Protein 2I76 (pdb70)

Sequence (483 aa):
VLNFVGTGTLTRFFLECLKIGYILSRSIDRARNLAEVYGGKAATLEKHPEVVFVIVPDRYIKTVANHLNLGDAVLVHCSGFLSSEIFKKSGRASIHPNFSFLEKALEKDQIVFGLEGDERGLPIVKKIAEEISGKYFVIPSEKKKAYHLAAVIASNFPVALAYLSKRIYTLLGLDEPELLIHTLKGVADNIKKRVECSLTGPVKRGDWQVVEEERREYEKIFGNTVLYDEIVKLLREVAESERRVLNFVGTGTLTRFFLECLKIGYILSRSIDRARNLAEVYGGKAATLEKHPEVVFVIVPDRYIKTVANHLNLGDAVLVHCSGFLSSEIFKKSGRASIHPNFSFLEKALEKDQIVFGLEGDERGLPIVKKIAEEISGKYFVIEKKKAYHLAAVIASNFPVALAYLSKRIYTLLGLDEPELLIHTLKGVADNIKKRVECSLTGPVKRGDWQVVEEERREYEKIFGNTVLYDEIVKLLREVAES

Nearest PDB structures (foldseek):
  2i76-assembly1_B  TM=1.004E+00  e=1.908E-46  Thermotoga maritima
  2i76-assembly1_A  TM=8.790E-01  e=1.397E-38  Thermotoga maritima
  3d1l-assembly1_B  TM=8.003E-01  e=1.157E-13  Bacteroides fragilis NCTC 9343
  3d1l-assembly1_A  TM=6.671E-01  e=2.836E-13  Bacteroides fragilis NCTC 9343
  4oqy-assembly1_B  TM=6.831E-01  e=1.248E-04  Streptomyces sp. GF3546

Structure (mmCIF, N/CA/C/O backbone):
data_2I76
#
_entry.id   2I76
#
_cell.length_a   130.276
_cell.length_b   130.276
_cell.length_c   97.612
_cell.angle_alpha   90.00
_cell.angle_beta   90.00
_cell.angle_gamma   120.00
#
_symmetry.space_group_name_H-M   'H 3'
#
loop_
_entity.id
_entity.type
_entity.pdbx_description
1 polymer 'Hypothetical protein'
2 non-polymer 'NADPH DIHYDRO-NICOTINAMIDE-ADENINE-DINUCLEOTIDE PHOSPHATE'
3 water water
#
loop_
_atom_site.group_PDB
_atom_site.id
_atom_site.type_symbol
_atom_site.label_atom_id
_atom_site.label_alt_id
_atom_site.label_comp_id
_atom_site.label_asym_id
_atom_site.label_entity_id
_atom_site.label_seq_id
_atom_site.pdbx_PDB_ins_code
_atom_site.Cartn_x
_atom_site.Cartn_y
_atom_site.Cartn_z
_atom_site.occupancy
_atom_site.B_iso_or_equiv
_atom_site.auth_seq_id
_atom_site.auth_comp_id
_atom_site.auth_asym_id
_atom_site.auth_atom_id
_atom_site.pdbx_PDB_model_num
ATOM 1 N N . VAL A 1 4 ? 12.291 25.724 -8.453 1.00 34.81 2 VAL A N 1
ATOM 2 C CA . VAL A 1 4 ? 11.612 26.564 -9.487 1.00 34.57 2 VAL A CA 1
ATOM 3 C C . VAL A 1 4 ? 10.628 27.564 -8.859 1.00 34.49 2 VAL A C 1
ATOM 4 O O . VAL A 1 4 ? 9.419 27.527 -9.115 1.00 34.02 2 VAL A O 1
ATOM 8 N N . LEU A 1 5 ? 11.174 28.476 -8.055 1.00 34.06 3 LEU A N 1
ATOM 9 C CA . LEU A 1 5 ? 10.375 29.463 -7.339 1.00 33.24 3 LEU A CA 1
ATOM 10 C C . LEU A 1 5 ? 10.490 30.903 -7.852 1.00 32.99 3 LEU A C 1
ATOM 11 O O . LEU A 1 5 ? 11.587 31.452 -8.021 1.00 32.48 3 LEU A O 1
ATOM 16 N N . ASN A 1 6 ? 9.329 31.496 -8.104 1.00 31.54 4 ASN A N 1
ATOM 17 C CA . ASN A 1 6 ? 9.218 32.869 -8.569 1.00 29.35 4 ASN A CA 1
ATOM 18 C C . ASN A 1 6 ? 8.377 33.466 -7.466 1.00 28.17 4 ASN A C 1
ATOM 19 O O . ASN A 1 6 ? 7.477 32.796 -6.966 1.00 27.30 4 ASN A O 1
ATOM 24 N N . PHE A 1 7 ? 8.656 34.706 -7.083 1.00 28.12 5 PHE A N 1
ATOM 25 C CA . PHE A 1 7 ? 7.871 35.339 -6.030 1.00 26.84 5 PHE A CA 1
ATOM 26 C C . PHE A 1 7 ? 7.298 36.665 -6.467 1.00 27.49 5 PHE A C 1
ATOM 27 O O . PHE A 1 7 ? 7.812 37.310 -7.389 1.00 29.84 5 PHE A O 1
ATOM 35 N N . VAL A 1 8 ? 6.216 37.063 -5.811 1.00 27.41 6 VAL A N 1
ATOM 36 C CA . VAL A 1 8 ? 5.601 38.349 -6.098 1.00 26.31 6 VAL A CA 1
ATOM 37 C C . VAL A 1 8 ? 5.495 39.073 -4.770 1.00 26.08 6 VAL A C 1
ATOM 38 O O . VAL A 1 8 ? 5.100 38.485 -3.773 1.00 26.14 6 VAL A O 1
ATOM 42 N N . GLY A 1 9 ? 5.864 40.341 -4.740 1.00 26.51 7 GLY A N 1
ATOM 43 C CA . GLY A 1 9 ? 5.778 41.053 -3.486 1.00 27.72 7 GLY A CA 1
ATOM 44 C C . GLY A 1 9 ? 6.998 40.923 -2.583 1.00 28.76 7 GLY A C 1
ATOM 45 O O . GLY A 1 9 ? 7.121 39.974 -1.801 1.00 28.99 7 GLY A O 1
ATOM 46 N N . THR A 1 10 ? 7.876 41.919 -2.690 1.00 28.58 8 THR A N 1
ATOM 47 C CA . THR A 1 10 ? 9.122 42.042 -1.939 1.00 27.69 8 THR A CA 1
ATOM 48 C C . THR A 1 10 ? 8.939 42.114 -0.418 1.00 28.63 8 THR A C 1
ATOM 49 O O . THR A 1 10 ? 9.781 42.660 0.291 1.00 29.38 8 THR A O 1
ATOM 53 N N . GLY A 1 11 ? 7.848 41.546 0.084 1.00 29.87 9 GLY A N 1
ATOM 54 C CA . GLY A 1 11 ? 7.593 41.572 1.515 1.00 30.84 9 GLY A CA 1
ATOM 55 C C . GLY A 1 11 ? 8.614 40.863 2.398 1.00 30.84 9 GLY A C 1
ATOM 56 O O . GLY A 1 11 ? 9.311 39.945 1.972 1.00 32.31 9 GLY A O 1
ATOM 57 N N . THR A 1 12 ? 8.694 41.301 3.648 1.00 31.17 10 THR A N 1
ATOM 58 C CA . THR A 1 12 ? 9.607 40.726 4.632 1.00 32.32 10 THR A CA 1
ATOM 59 C C . THR A 1 12 ? 9.536 39.204 4.583 1.00 30.73 10 THR A C 1
ATOM 60 O O . THR A 1 12 ? 10.528 38.510 4.793 1.00 29.16 10 THR A O 1
ATOM 64 N N . LEU A 1 13 ? 8.341 38.699 4.300 1.00 31.15 11 LEU A N 1
ATOM 65 C CA . LEU A 1 13 ? 8.105 37.267 4.260 1.00 33.22 11 LEU A CA 1
ATOM 66 C C . LEU A 1 13 ? 8.725 36.547 3.066 1.00 35.30 11 LEU A C 1
ATOM 67 O O . LEU A 1 13 ? 8.981 35.346 3.132 1.00 37.40 11 LEU A O 1
ATOM 72 N N . THR A 1 14 ? 8.969 37.254 1.968 1.00 35.57 12 THR A N 1
ATOM 73 C CA . THR A 1 14 ? 9.565 36.589 0.819 1.00 36.06 12 THR A CA 1
ATOM 74 C C . THR A 1 14 ? 11.067 36.506 1.047 1.00 35.24 12 THR A C 1
ATOM 75 O O . THR A 1 14 ? 11.717 35.533 0.659 1.00 34.40 12 THR A O 1
ATOM 79 N N . ARG A 1 15 ? 11.616 37.532 1.687 1.00 34.65 13 ARG A N 1
ATOM 80 C CA . ARG A 1 15 ? 13.039 37.532 1.980 1.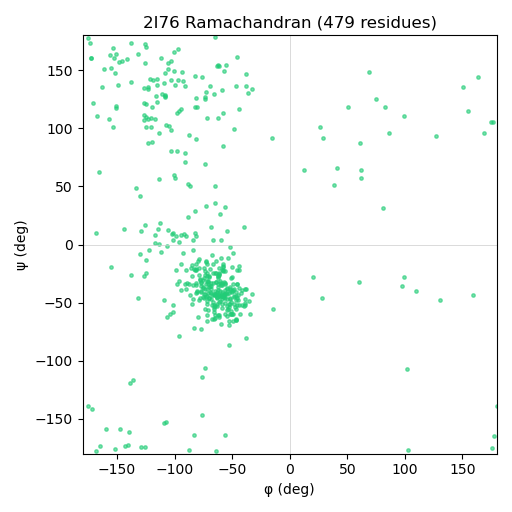00 35.20 13 ARG A CA 1
ATOM 81 C C . ARG A 1 15 ? 13.288 36.287 2.810 1.00 35.45 13 ARG A C 1
ATOM 82 O O . ARG A 1 15 ? 14.397 35.759 2.846 1.00 36.33 13 ARG A O 1
ATOM 90 N N . PHE A 1 16 ? 12.235 35.806 3.457 1.00 34.76 14 PHE A N 1
ATOM 91 C CA . PHE A 1 16 ? 12.338 34.624 4.287 1.00 34.93 14 PHE A CA 1
ATOM 92 C C . PHE A 1 16 ? 12.505 33.371 3.442 1.00 35.82 14 PHE A C 1
ATOM 93 O O . PHE A 1 16 ? 13.550 32.735 3.486 1.00 36.60 14 PHE A O 1
ATOM 101 N N . PHE A 1 17 ? 11.489 33.012 2.666 1.00 36.60 15 PHE A N 1
ATOM 102 C CA . PHE A 1 17 ? 11.581 31.813 1.829 1.00 36.98 15 PHE A CA 1
ATOM 103 C C . PHE A 1 17 ? 12.784 31.848 0.884 1.00 38.07 15 PHE A C 1
ATOM 104 O O . PHE A 1 17 ? 13.376 30.810 0.574 1.00 37.19 15 PHE A O 1
ATOM 112 N N . LEU A 1 18 ? 13.130 33.042 0.414 1.00 38.28 16 LEU A N 1
ATOM 113 C CA . LEU A 1 18 ? 14.276 33.197 -0.466 1.00 39.39 16 LEU A CA 1
ATOM 114 C C . LEU A 1 18 ? 15.516 32.710 0.287 1.00 40.72 16 LEU A C 1
ATOM 115 O O . LEU A 1 18 ? 16.117 31.683 -0.045 1.00 41.22 16 LEU A O 1
ATOM 120 N N . GLU A 1 19 ? 15.884 33.467 1.311 1.00 41.24 17 GLU A N 1
ATOM 121 C CA . GLU A 1 19 ? 17.039 33.163 2.141 1.00 42.05 17 GLU A CA 1
ATOM 122 C C . GLU A 1 19 ? 17.191 31.671 2.435 1.00 42.46 17 GLU A C 1
ATOM 123 O O . GLU A 1 19 ? 18.256 31.091 2.213 1.00 42.89 17 GLU A O 1
ATOM 129 N N . CYS A 1 20 ? 16.137 31.042 2.937 1.00 42.19 18 CYS A N 1
ATOM 130 C CA . CYS A 1 20 ? 16.248 29.632 3.246 1.00 42.13 18 CYS A CA 1
ATOM 131 C C . CYS A 1 20 ? 15.671 28.700 2.201 1.00 42.01 18 CYS A C 1
ATOM 132 O O . CYS A 1 20 ? 14.806 27.883 2.495 1.00 42.32 18 CYS A O 1
ATOM 135 N N . LEU A 1 21 ? 16.171 28.827 0.976 1.00 43.02 19 LEU A N 1
ATOM 136 C CA . LEU A 1 21 ? 15.753 27.973 -0.132 1.00 43.77 19 LEU A CA 1
ATOM 137 C C . LEU A 1 21 ? 16.658 28.108 -1.357 1.00 45.81 19 LEU A C 1
ATOM 138 O O . LEU A 1 21 ? 16.340 27.584 -2.419 1.00 46.36 19 LEU A O 1
ATOM 143 N N . LYS A 1 22 ? 17.784 28.802 -1.207 1.00 48.26 20 LYS A N 1
ATOM 144 C CA . LYS A 1 22 ? 18.728 28.973 -2.306 1.00 49.67 20 LYS A CA 1
ATOM 145 C C . LYS A 1 22 ? 19.167 27.598 -2.781 1.00 50.90 20 LYS A C 1
ATOM 146 O O . LYS A 1 22 ? 20.199 27.470 -3.427 1.00 50.12 20 LYS A O 1
ATOM 152 N N . ILE A 1 27 ? 15.601 29.943 -8.288 1.00 39.89 25 ILE A N 1
ATOM 153 C CA . ILE A 1 27 ? 14.879 31.217 -8.266 1.00 38.87 25 ILE A CA 1
ATOM 154 C C . ILE A 1 27 ? 14.792 31.868 -9.651 1.00 37.11 25 ILE A C 1
ATOM 155 O O . ILE A 1 27 ? 15.770 31.919 -10.392 1.00 36.71 25 ILE A O 1
ATOM 160 N N . GLY A 1 28 ? 13.606 32.360 -9.991 1.00 35.68 26 GLY A N 1
ATOM 161 C CA . GLY A 1 28 ? 13.420 32.993 -11.277 1.00 35.22 26 GLY A CA 1
ATOM 162 C C . GLY A 1 28 ? 12.298 34.018 -11.300 1.00 36.12 26 GLY A C 1
ATOM 163 O O . GLY A 1 28 ? 11.120 33.661 -11.371 1.00 36.64 26 GLY A O 1
ATOM 164 N N . TYR A 1 29 ? 12.661 35.296 -11.237 1.00 35.92 27 TYR A N 1
ATOM 165 C CA . TYR A 1 29 ? 11.699 36.400 -11.281 1.00 36.10 27 TYR A CA 1
ATOM 166 C C . TYR A 1 29 ? 11.036 36.724 -9.955 1.00 35.27 27 TYR A C 1
ATOM 167 O O . TYR A 1 29 ? 10.318 35.911 -9.366 1.00 34.22 27 TYR A O 1
ATOM 176 N N . ILE A 1 30 ? 11.289 37.948 -9.509 1.00 35.07 28 ILE A N 1
ATOM 177 C CA . ILE A 1 30 ? 10.755 38.478 -8.263 1.00 34.89 28 ILE A CA 1
ATOM 178 C C . ILE A 1 30 ? 10.050 39.748 -8.673 1.00 35.14 28 ILE A C 1
ATOM 179 O O . ILE A 1 30 ? 10.702 40.728 -9.032 1.00 35.59 28 ILE A O 1
ATOM 184 N N . LEU A 1 31 ? 8.724 39.740 -8.620 1.00 35.17 29 LEU A N 1
ATOM 185 C CA . LEU A 1 31 ? 7.965 40.907 -9.037 1.00 34.44 29 LEU A CA 1
ATOM 186 C C . LEU A 1 31 ? 7.616 41.850 -7.901 1.00 33.24 29 LEU A C 1
ATOM 187 O O . LEU A 1 31 ? 7.442 41.435 -6.761 1.00 33.82 29 LEU A O 1
ATOM 192 N N . SER A 1 32 ? 7.536 43.129 -8.234 1.00 33.11 30 SER A N 1
ATOM 193 C CA . SER A 1 32 ? 7.205 44.165 -7.280 1.00 35.34 30 SER A CA 1
ATOM 194 C C . SER A 1 32 ? 6.636 45.323 -8.089 1.00 37.33 30 SER A C 1
ATOM 195 O O . SER A 1 32 ? 6.812 45.374 -9.306 1.00 38.51 30 SER A O 1
ATOM 198 N N . ARG A 1 33 ? 5.942 46.243 -7.425 1.00 39.37 31 ARG A N 1
ATOM 199 C CA . ARG A 1 33 ? 5.379 47.398 -8.113 1.00 40.22 31 ARG A CA 1
ATOM 200 C C . ARG A 1 33 ? 6.555 48.283 -8.514 1.00 40.74 31 ARG A C 1
ATOM 201 O O . ARG A 1 33 ? 6.482 49.025 -9.489 1.00 40.55 31 ARG A O 1
ATOM 203 N N . SER A 1 34 ? 7.640 48.176 -7.750 1.00 41.73 32 SER A N 1
ATOM 204 C CA . SER A 1 34 ? 8.862 48.933 -7.997 1.00 42.91 32 SER A CA 1
ATOM 205 C C . SER A 1 34 ? 9.866 48.038 -8.710 1.00 44.00 32 SER A C 1
ATOM 206 O O . SER A 1 34 ? 10.023 46.872 -8.350 1.00 44.40 32 SER A O 1
ATOM 209 N N . ILE A 1 35 ? 10.546 48.575 -9.717 1.00 45.02 33 ILE A N 1
ATOM 210 C CA . ILE A 1 35 ? 11.533 47.784 -10.444 1.00 45.52 33 ILE A CA 1
ATOM 211 C C . ILE A 1 35 ? 12.801 47.675 -9.604 1.00 45.76 33 ILE A C 1
ATOM 212 O O . ILE A 1 35 ? 13.505 46.668 -9.656 1.00 45.39 33 ILE A O 1
ATOM 217 N N . ASP A 1 36 ? 13.084 48.719 -8.829 1.00 45.42 34 ASP A N 1
ATOM 218 C CA . ASP A 1 36 ? 14.252 48.727 -7.955 1.00 45.89 34 ASP A CA 1
ATOM 219 C C . ASP A 1 36 ? 14.071 47.661 -6.875 1.00 46.31 34 ASP A C 1
ATOM 220 O O . ASP A 1 36 ? 14.913 46.777 -6.711 1.00 46.04 34 ASP A O 1
ATOM 225 N N . ARG A 1 37 ? 12.962 47.756 -6.144 1.00 44.22 35 ARG A N 1
ATOM 226 C CA . ARG A 1 37 ? 12.659 46.816 -5.079 1.00 41.93 35 ARG A CA 1
ATOM 227 C C . ARG A 1 37 ? 12.776 45.363 -5.505 1.00 40.48 35 ARG A C 1
ATOM 228 O O . ARG A 1 37 ? 13.255 44.525 -4.749 1.00 39.27 35 ARG A O 1
ATOM 236 N N . ALA A 1 38 ? 12.330 45.056 -6.711 1.00 39.52 36 ALA A N 1
ATOM 237 C CA . ALA A 1 38 ? 12.423 43.692 -7.197 1.00 39.80 36 ALA A CA 1
ATOM 238 C C . ALA A 1 38 ? 13.887 43.427 -7.550 1.00 40.84 36 ALA A C 1
ATOM 239 O O . ALA A 1 38 ? 14.441 42.372 -7.228 1.00 40.55 36 ALA A O 1
ATOM 241 N N . ARG A 1 39 ? 14.510 44.408 -8.194 1.00 41.36 37 ARG A N 1
ATOM 242 C CA . ARG A 1 39 ? 15.903 44.305 -8.597 1.00 42.78 37 ARG A CA 1
ATOM 243 C C . ARG A 1 39 ? 16.842 44.138 -7.410 1.00 43.12 37 ARG A C 1
ATOM 244 O O . ARG A 1 39 ? 17.945 43.610 -7.555 1.00 42.87 37 ARG A O 1
ATOM 252 N N . ASN A 1 40 ? 16.424 44.599 -6.238 1.00 42.55 38 ASN A N 1
ATOM 253 C CA . ASN A 1 40 ? 17.288 44.477 -5.073 1.00 42.33 38 ASN A CA 1
ATOM 254 C C . ASN A 1 40 ? 17.293 43.075 -4.504 1.00 41.37 38 ASN A C 1
ATOM 255 O O . ASN A 1 40 ? 18.342 42.562 -4.117 1.00 41.70 38 ASN A O 1
ATOM 260 N N . LEU A 1 41 ? 16.123 42.452 -4.449 1.00 40.31 39 LEU A N 1
ATOM 261 C CA . LEU A 1 41 ? 16.038 41.099 -3.926 1.00 39.66 39 LEU A CA 1
ATOM 262 C C . LEU A 1 41 ? 16.623 40.128 -4.949 1.00 39.90 39 LEU A C 1
ATOM 263 O O . LEU A 1 41 ? 17.111 39.060 -4.588 1.00 37.02 39 LEU A O 1
ATOM 268 N N . ALA A 1 42 ? 16.580 40.507 -6.226 1.00 41.60 40 ALA A N 1
ATOM 269 C CA . ALA A 1 42 ? 17.163 39.668 -7.275 1.00 45.13 40 ALA A CA 1
ATOM 270 C C . ALA A 1 42 ? 18.693 39.776 -7.136 1.00 47.53 40 ALA A C 1
ATOM 271 O O . ALA A 1 42 ? 19.434 38.816 -7.375 1.00 47.50 40 ALA A O 1
ATOM 273 N N . GLU A 1 43 ? 19.147 40.962 -6.734 1.00 49.06 41 GLU A N 1
ATOM 274 C CA . GLU A 1 43 ? 20.566 41.243 -6.528 1.00 49.43 41 GLU A CA 1
ATOM 275 C C . GLU A 1 43 ? 21.110 40.435 -5.346 1.00 49.42 41 GLU A C 1
ATOM 276 O O . GLU A 1 43 ? 22.274 40.023 -5.335 1.00 50.62 41 GLU A O 1
ATOM 282 N N . VAL A 1 44 ? 20.253 40.211 -4.355 1.00 47.35 42 VAL A N 1
ATOM 283 C CA . VAL A 1 44 ? 20.632 39.478 -3.160 1.00 45.41 42 VAL A CA 1
ATOM 284 C C . VAL A 1 44 ? 20.308 37.989 -3.232 1.00 44.36 42 VAL A C 1
ATOM 285 O O . VAL A 1 44 ? 20.832 37.195 -2.448 1.00 43.48 42 VAL A O 1
ATOM 289 N N . TYR A 1 45 ? 19.447 37.602 -4.167 1.00 43.95 43 TYR A N 1
ATOM 290 C CA . TYR A 1 45 ? 19.080 36.195 -4.272 1.00 44.52 43 TYR A CA 1
ATOM 291 C C . TYR A 1 45 ? 19.147 35.631 -5.694 1.00 44.55 43 TYR A C 1
ATOM 292 O O . TYR A 1 45 ? 19.664 34.530 -5.893 1.00 44.71 43 TYR A O 1
ATOM 301 N N . GLY A 1 46 ? 18.614 36.360 -6.673 1.00 45.57 44 GLY A N 1
ATOM 302 C CA . GLY A 1 46 ? 18.688 35.893 -8.050 1.00 46.73 44 GLY A CA 1
ATOM 303 C C . GLY A 1 46 ? 17.408 35.808 -8.862 1.00 47.47 44 GLY A C 1
ATOM 304 O O . GLY A 1 46 ? 16.733 34.787 -8.836 1.00 47.00 44 GLY A O 1
ATOM 305 N N . GLY A 1 47 ? 17.088 36.864 -9.608 1.00 48.45 45 GLY A N 1
ATOM 306 C CA . GLY A 1 47 ? 15.879 36.862 -10.421 1.00 49.43 45 GLY A CA 1
ATOM 307 C C . GLY A 1 47 ? 15.753 38.054 -11.364 1.00 49.97 45 GLY A C 1
ATOM 308 O O . GLY A 1 47 ? 16.743 38.487 -11.951 1.00 50.28 45 GLY A O 1
ATOM 309 N N . LYS A 1 48 ? 14.540 38.587 -11.521 1.00 50.33 46 LYS A N 1
ATOM 310 C CA . LYS A 1 48 ? 14.326 39.730 -12.415 1.00 50.96 46 LYS A CA 1
ATOM 311 C C . LYS A 1 48 ? 13.371 40.776 -11.838 1.00 49.02 46 LYS A C 1
ATOM 312 O O . LYS A 1 48 ? 13.670 41.346 -10.787 1.00 48.83 46 LYS A O 1
ATOM 318 N N . ALA A 1 49 ? 12.245 41.049 -12.506 1.00 47.23 47 ALA A N 1
ATOM 319 C CA . ALA A 1 49 ? 11.306 42.043 -11.967 1.00 46.13 47 ALA A CA 1
ATOM 320 C C . ALA A 1 49 ? 10.020 42.420 -12.738 1.00 44.78 47 ALA A C 1
ATOM 321 O O . ALA A 1 49 ? 9.584 41.721 -13.654 1.00 42.44 47 ALA A O 1
ATOM 323 N N . ALA A 1 50 ? 9.427 43.542 -12.315 1.00 44.71 48 ALA A N 1
ATOM 324 C CA . ALA A 1 50 ? 8.213 44.143 -12.891 1.00 45.45 48 ALA A CA 1
ATOM 325 C C . ALA A 1 50 ? 6.905 43.377 -12.696 1.00 45.94 48 ALA A C 1
ATOM 326 O O . ALA A 1 50 ? 6.895 42.154 -12.610 1.00 48.10 48 ALA A O 1
ATOM 328 N N . THR A 1 51 ? 5.803 44.117 -12.606 1.00 45.74 49 THR A N 1
ATOM 329 C CA . THR A 1 51 ? 4.473 43.530 -12.463 1.00 45.60 49 THR A CA 1
ATOM 330 C C . THR A 1 51 ? 3.880 43.746 -13.853 1.00 45.76 49 THR A C 1
ATOM 331 O O . THR A 1 51 ? 2.676 43.622 -14.097 1.00 45.15 49 THR A O 1
ATOM 335 N N . LEU A 1 52 ? 4.799 44.118 -14.739 1.00 46.95 50 LEU A N 1
ATOM 336 C CA . LEU A 1 52 ? 4.599 44.356 -16.162 1.00 46.70 50 LEU A CA 1
ATOM 337 C C . LEU A 1 52 ? 5.774 43.467 -16.544 1.00 46.41 50 LEU A C 1
ATOM 338 O O . LEU A 1 52 ? 6.603 43.768 -17.397 1.00 46.54 50 LEU A O 1
ATOM 343 N N . GLU A 1 53 ? 5.812 42.363 -15.809 1.00 46.14 51 GLU A N 1
ATOM 344 C CA . GLU A 1 53 ? 6.815 41.318 -15.875 1.00 43.88 51 GLU A CA 1
ATOM 345 C C . GLU A 1 53 ? 6.939 40.523 -17.157 1.00 44.56 51 GLU A C 1
ATOM 346 O O . GLU A 1 53 ? 6.235 40.762 -18.138 1.00 44.20 51 GLU A O 1
ATOM 352 N N . LYS A 1 54 ? 7.847 39.550 -17.109 1.00 44.60 52 LYS A N 1
ATOM 353 C CA . LYS A 1 54 ? 8.104 38.659 -18.226 1.00 44.30 52 LYS A CA 1
ATOM 354 C C . LYS A 1 54 ? 6.947 37.677 -18.361 1.00 44.47 52 LYS A C 1
ATOM 355 O O . LYS A 1 54 ? 5.851 38.045 -18.796 1.00 43.66 52 LYS A O 1
ATOM 361 N N . HIS A 1 55 ? 7.184 36.430 -17.972 1.00 44.80 53 HIS A N 1
ATOM 362 C CA . HIS A 1 55 ? 6.147 35.417 -18.069 1.00 45.25 53 HIS A CA 1
ATOM 363 C C . HIS A 1 55 ? 6.470 34.156 -17.267 1.00 44.86 53 HIS A C 1
ATOM 364 O O . HIS A 1 55 ? 6.632 33.075 -17.817 1.00 43.98 53 HIS A O 1
ATOM 371 N N . PRO A 1 56 ? 6.586 34.297 -15.938 1.00 46.47 54 PRO A N 1
ATOM 372 C CA . PRO A 1 56 ? 6.885 33.210 -15.004 1.00 45.48 54 PRO A CA 1
ATOM 373 C C . PRO A 1 56 ? 6.098 31.916 -15.198 1.00 44.49 54 PRO A C 1
ATOM 374 O O . PRO A 1 56 ? 5.050 31.894 -15.842 1.00 42.80 54 PRO A O 1
ATOM 378 N N . GLU A 1 57 ? 6.635 30.841 -14.625 1.00 44.27 55 GLU A N 1
ATOM 379 C CA . GLU A 1 57 ? 6.029 29.518 -14.696 1.00 44.73 55 GLU A CA 1
ATOM 380 C C . GLU A 1 57 ? 7.005 28.452 -14.182 1.00 43.65 55 GLU A C 1
ATOM 381 O O . GLU A 1 57 ? 6.731 27.739 -13.212 1.00 42.45 55 GLU A O 1
ATOM 387 N N . VAL A 1 61 ? 6.300 27.516 -10.010 1.00 37.43 59 VAL A N 1
ATOM 388 C CA . VAL A 1 61 ? 5.386 27.973 -8.958 1.00 39.71 59 VAL A CA 1
ATOM 389 C C . VAL A 1 61 ? 5.468 29.476 -8.683 1.00 38.61 59 VAL A C 1
ATOM 390 O O . VAL A 1 61 ? 6.523 30.100 -8.819 1.00 37.63 59 VAL A O 1
ATOM 394 N N . VAL A 1 62 ? 4.345 30.050 -8.272 1.00 37.72 60 VAL A N 1
ATOM 395 C CA . VAL A 1 62 ? 4.305 31.471 -7.990 1.00 37.34 60 VAL A CA 1
ATOM 396 C C . VAL A 1 62 ? 3.767 31.812 -6.607 1.00 37.12 60 VAL A C 1
ATOM 397 O O . VAL A 1 62 ? 2.573 31.694 -6.338 1.00 35.93 60 VAL A O 1
ATOM 401 N N . PHE A 1 63 ? 4.672 32.236 -5.734 1.00 36.29 61 PHE A N 1
ATOM 402 C CA . PHE A 1 63 ? 4.312 32.631 -4.387 1.00 36.06 61 PHE A CA 1
ATOM 403 C C . PHE A 1 63 ? 3.779 34.039 -4.485 1.00 36.49 61 PHE A C 1
ATOM 404 O O . PHE A 1 63 ? 4.507 34.953 -4.905 1.00 37.32 61 PHE A O 1
ATOM 412 N N . VAL A 1 64 ? 2.515 34.225 -4.121 1.00 34.75 62 VAL A N 1
ATOM 413 C CA . VAL A 1 64 ? 1.949 35.559 -4.178 1.00 34.35 62 VAL A CA 1
ATOM 414 C C . VAL A 1 64 ? 1.919 36.056 -2.749 1.00 33.73 62 VAL A C 1
ATOM 415 O O . VAL A 1 64 ? 0.895 35.997 -2.076 1.00 35.60 62 VAL A O 1
ATOM 419 N N . ILE A 1 65 ? 3.066 36.532 -2.284 1.00 33.45 63 ILE A N 1
ATOM 420 C CA . ILE A 1 65 ? 3.188 37.020 -0.921 1.00 32.75 63 ILE A CA 1
ATOM 421 C C . ILE A 1 65 ? 2.904 38.516 -0.798 1.00 33.93 63 ILE A C 1
ATOM 422 O O . ILE A 1 65 ? 3.821 39.351 -0.729 1.00 34.22 63 ILE A O 1
ATOM 427 N N . VAL A 1 66 ? 1.618 38.845 -0.800 1.00 34.27 64 VAL A N 1
ATOM 428 C CA . VAL A 1 66 ? 1.182 40.223 -0.643 1.00 37.37 64 VAL A CA 1
ATOM 429 C C . VAL A 1 66 ? -0.075 40.230 0.221 1.00 37.52 64 VAL A C 1
ATOM 430 O O . VAL A 1 66 ? -0.748 39.213 0.353 1.00 38.22 64 VAL A O 1
ATOM 434 N N . PRO A 1 67 ? -0.397 41.380 0.831 1.00 38.21 65 PRO A N 1
ATOM 435 C CA . PRO A 1 67 ? -1.574 41.533 1.683 1.00 37.96 65 PRO A CA 1
ATOM 436 C C . PRO A 1 67 ? -2.757 40.671 1.240 1.00 37.97 65 PRO A C 1
ATOM 437 O O . PRO A 1 67 ? -3.097 40.629 0.056 1.00 36.63 65 PRO A O 1
ATOM 441 N N . ASP A 1 68 ? -3.379 39.996 2.201 1.00 37.96 66 ASP A N 1
ATOM 442 C CA . ASP A 1 68 ? -4.537 39.138 1.946 1.00 39.82 66 ASP A CA 1
ATOM 443 C C . ASP A 1 68 ? -5.576 39.805 1.037 1.00 40.23 66 ASP A C 1
ATOM 444 O O . ASP A 1 68 ? -6.401 39.141 0.393 1.00 39.49 66 ASP A O 1
ATOM 449 N N . ARG A 1 69 ? -5.514 41.130 1.004 1.00 40.69 67 ARG A N 1
ATOM 450 C CA . ARG A 1 69 ? -6.442 41.968 0.270 1.00 39.97 67 ARG A CA 1
ATOM 451 C C . ARG A 1 69 ? -6.292 41.994 -1.241 1.00 39.26 67 ARG A C 1
ATOM 452 O O . ARG A 1 69 ? -7.250 42.311 -1.944 1.00 38.56 67 ARG A O 1
ATOM 460 N N . TYR A 1 70 ? -5.107 41.653 -1.744 1.00 39.70 68 TYR A N 1
ATOM 461 C CA . TYR A 1 70 ? -4.872 41.680 -3.190 1.00 39.54 68 TYR A CA 1
ATOM 462 C C . TYR A 1 70 ? -4.419 40.367 -3.842 1.00 38.60 68 TYR A C 1
ATOM 463 O O . TYR A 1 70 ? -4.302 40.285 -5.067 1.00 38.28 68 TYR A O 1
ATOM 472 N N . ILE A 1 71 ? -4.176 39.344 -3.033 1.00 38.22 69 ILE A N 1
ATOM 473 C CA . ILE A 1 71 ? -3.737 38.047 -3.540 1.00 37.56 69 ILE A CA 1
ATOM 474 C C . ILE A 1 71 ? -4.521 37.584 -4.771 1.00 38.36 69 ILE A C 1
ATOM 475 O O . ILE A 1 71 ? -3.928 37.223 -5.784 1.00 39.24 69 ILE A O 1
ATOM 480 N N . LYS A 1 72 ? -5.848 37.590 -4.690 1.00 39.94 70 LYS A N 1
ATOM 481 C CA . LYS A 1 72 ? -6.665 37.151 -5.820 1.00 41.41 70 LYS A CA 1
ATOM 482 C C . LYS A 1 72 ? -6.494 38.068 -7.021 1.00 41.38 70 LYS A C 1
ATOM 483 O O . LYS A 1 72 ? -6.014 37.642 -8.067 1.00 42.50 70 LYS A O 1
ATOM 489 N N . THR A 1 73 ? -6.881 39.329 -6.871 1.00 41.94 71 THR A N 1
ATOM 490 C CA . THR A 1 73 ? -6.744 40.282 -7.964 1.00 42.70 71 THR A CA 1
ATOM 491 C C . THR A 1 73 ? -5.364 40.190 -8.607 1.00 43.31 71 THR A C 1
ATOM 492 O O . THR A 1 73 ? -5.251 39.814 -9.780 1.00 45.42 71 THR A O 1
ATOM 496 N N . VAL A 1 74 ? -4.322 40.523 -7.840 1.00 42.05 72 VAL A N 1
ATOM 497 C CA . VAL A 1 74 ? -2.944 40.479 -8.336 1.00 40.00 72 VAL A CA 1
ATOM 498 C C . VAL A 1 74 ? -2.665 39.191 -9.107 1.00 39.61 72 VAL A C 1
ATOM 499 O O . VAL A 1 74 ? -2.127 39.222 -10.209 1.00 37.81 72 VAL A O 1
ATOM 503 N N . ALA A 1 75 ? -3.049 38.061 -8.525 1.00 41.10 73 ALA A N 1
ATOM 504 C CA . ALA A 1 75 ? -2.834 36.765 -9.156 1.00 43.34 73 ALA A CA 1
ATOM 505 C C . ALA A 1 75 ? -3.568 36.655 -10.489 1.00 44.80 73 ALA A C 1
ATOM 506 O O . ALA A 1 75 ? -3.227 35.817 -11.328 1.00 44.41 73 ALA A O 1
ATOM 508 N N . ASN A 1 76 ? -4.574 37.503 -10.678 1.00 46.53 74 ASN A N 1
ATOM 509 C CA . ASN A 1 76 ? -5.351 37.516 -11.913 1.00 48.37 74 ASN A CA 1
ATOM 510 C C . ASN A 1 76 ? -4.826 38.580 -12.880 1.00 49.10 74 ASN A C 1
ATOM 511 O O . ASN A 1 76 ? -5.357 38.771 -13.975 1.00 48.00 74 ASN A O 1
ATOM 516 N N . HIS A 1 77 ? -3.762 39.251 -12.456 1.00 49.52 75 HIS A N 1
ATOM 517 C CA . HIS A 1 77 ? -3.118 40.292 -13.237 1.00 49.84 75 HIS A CA 1
ATOM 518 C C . HIS A 1 77 ? -1.701 39.793 -13.534 1.00 49.08 75 HIS A C 1
ATOM 519 O O . HIS A 1 77 ? -0.853 40.518 -14.052 1.00 48.54 75 HIS A O 1
ATOM 526 N N . LEU A 1 78 ? -1.451 38.536 -13.194 1.00 48.68 76 LEU A N 1
ATOM 527 C CA . LEU A 1 78 ? -0.145 37.939 -13.426 1.00 50.01 76 LEU A CA 1
ATOM 528 C C . LEU A 1 78 ? -0.147 37.202 -14.748 1.00 51.92 76 LEU A C 1
ATOM 529 O O . LEU A 1 78 ? 0.842 37.199 -15.478 1.00 52.39 76 LEU A O 1
ATOM 534 N N . ASN A 1 79 ? -1.265 36.547 -15.023 1.00 54.74 77 ASN A N 1
ATOM 535 C CA . ASN A 1 79 ? -1.442 35.783 -16.244 1.00 58.20 77 ASN A CA 1
ATOM 536 C C . ASN A 1 79 ? -0.131 35.268 -16.842 1.00 57.85 77 ASN A C 1
ATOM 537 O O . ASN A 1 79 ? 0.613 36.010 -17.488 1.00 58.53 77 ASN A O 1
ATOM 542 N N . LEU A 1 80 ? 0.139 33.987 -16.612 1.00 56.82 78 LEU A N 1
ATOM 543 C CA . LEU A 1 80 ? 1.334 33.322 -17.118 1.00 54.97 78 LEU A CA 1
ATOM 544 C C . LEU A 1 80 ? 0.957 31.843 -17.246 1.00 53.10 78 LEU A C 1
ATOM 545 O O . LEU A 1 80 ? -0.091 31.447 -16.752 1.00 53.34 78 LEU A O 1
ATOM 550 N N . GLY A 1 81 ? 1.791 31.026 -17.886 1.00 51.78 79 GLY A N 1
ATOM 551 C CA . GLY A 1 81 ? 1.420 29.629 -18.083 1.00 51.21 79 GLY A CA 1
ATOM 552 C C . GLY A 1 81 ? 2.216 28.509 -17.440 1.00 51.11 79 GLY A C 1
ATOM 553 O O . GLY A 1 81 ? 3.447 28.500 -17.453 1.00 50.36 79 GLY A O 1
ATOM 554 N N . ASP A 1 82 ? 1.482 27.532 -16.913 1.00 50.59 80 ASP A N 1
ATOM 555 C CA . ASP A 1 82 ? 2.049 26.371 -16.225 1.00 52.07 80 ASP A CA 1
ATOM 556 C C . ASP A 1 82 ? 2.843 26.785 -15.001 1.00 52.19 80 ASP A C 1
ATOM 557 O O . ASP A 1 82 ? 4.060 26.986 -15.065 1.00 53.47 80 ASP A O 1
ATOM 562 N N . ALA A 1 83 ? 2.145 26.900 -13.880 1.00 49.47 81 ALA A N 1
ATOM 563 C CA . ALA A 1 83 ? 2.771 27.295 -12.634 1.00 48.36 81 ALA A CA 1
ATOM 564 C C . ALA A 1 83 ? 1.775 27.117 -11.501 1.00 47.77 81 ALA A C 1
ATOM 565 O O . ALA A 1 83 ? 0.687 27.693 -11.529 1.00 46.83 81 ALA A O 1
ATOM 567 N N . VAL A 1 84 ? 2.135 26.302 -10.517 1.00 43.12 82 VAL A N 1
ATOM 568 C CA . VAL A 1 84 ? 1.267 26.099 -9.367 1.00 41.52 82 VAL A CA 1
ATOM 569 C C . VAL A 1 84 ? 1.274 27.415 -8.577 1.00 40.22 82 VAL A C 1
ATOM 570 O O . VAL A 1 84 ? 2.326 28.031 -8.413 1.00 39.32 82 VAL A O 1
ATOM 574 N N . LEU A 1 85 ? 0.106 27.859 -8.115 1.00 36.96 83 LEU A N 1
ATOM 575 C CA . LEU A 1 85 ? 0.007 29.108 -7.347 1.00 35.51 83 LEU A CA 1
ATOM 576 C C . LEU A 1 85 ? -0.149 28.863 -5.856 1.00 35.41 83 LEU A C 1
ATOM 577 O O . LEU A 1 85 ? -0.839 27.931 -5.446 1.00 34.18 83 LEU A O 1
ATOM 582 N N . VAL A 1 86 ? 0.494 29.703 -5.049 1.00 34.42 84 VAL A N 1
ATOM 583 C CA . VAL A 1 86 ? 0.430 29.564 -3.597 1.00 36.19 84 VAL A CA 1
ATOM 584 C C . VAL A 1 86 ? 0.532 30.899 -2.847 1.00 36.06 84 VAL A C 1
ATOM 585 O O . VAL A 1 86 ? 1.337 31.773 -3.200 1.00 37.44 84 VAL A O 1
ATOM 589 N N . HIS A 1 87 ? -0.299 31.069 -1.825 1.00 34.26 85 HIS A N 1
ATOM 590 C CA . HIS A 1 87 ? -0.224 32.272 -1.006 1.00 33.54 85 HIS A CA 1
ATOM 591 C C . HIS A 1 87 ? -0.041 31.795 0.430 1.00 33.82 85 HIS A C 1
ATOM 592 O O . HIS A 1 87 ? -0.157 30.599 0.726 1.00 33.88 85 HIS A O 1
ATOM 599 N N . CYS A 1 88 ? 0.255 32.724 1.327 1.00 33.84 86 CYS A N 1
ATOM 600 C CA . CYS A 1 88 ? 0.504 32.353 2.711 1.00 32.15 86 CYS A CA 1
ATOM 601 C C . CYS A 1 88 ? -0.556 32.870 3.667 1.00 30.71 86 CYS A C 1
ATOM 602 O O . CYS A 1 88 ? -0.332 32.942 4.872 1.00 32.63 86 CYS A O 1
ATOM 605 N N . SER A 1 89 ? -1.716 33.224 3.134 1.00 29.52 87 SER A N 1
ATOM 606 C CA . SER A 1 89 ? -2.789 33.738 3.966 1.00 28.59 87 SER A CA 1
ATOM 607 C C . SER A 1 89 ? -3.214 32.744 5.036 1.00 28.22 87 SER A C 1
ATOM 608 O O . SER A 1 89 ? -3.424 31.550 4.747 1.00 26.49 87 SER A O 1
ATOM 611 N N . GLY A 1 90 ? -3.340 33.250 6.268 1.00 27.11 88 GLY A N 1
ATOM 612 C CA . GLY A 1 90 ? -3.778 32.425 7.384 1.00 24.89 88 GLY A CA 1
ATOM 613 C C . GLY A 1 90 ? -5.294 32.288 7.390 1.00 22.88 88 GLY A C 1
ATOM 614 O O . GLY A 1 90 ? -5.869 31.363 7.965 1.00 21.01 88 GLY A O 1
ATOM 615 N N . PHE A 1 91 ? -5.958 33.221 6.728 1.00 21.28 89 PHE A N 1
ATOM 616 C CA . PHE A 1 91 ? -7.401 33.179 6.672 1.00 21.00 89 PHE A CA 1
ATOM 617 C C . PHE A 1 91 ? -7.870 32.630 5.343 1.00 21.40 89 PHE A C 1
ATOM 618 O O . PHE A 1 91 ? -8.577 31.624 5.292 1.00 20.70 89 PHE A O 1
ATOM 626 N N . LEU A 1 92 ? -7.461 33.306 4.271 1.00 21.75 90 LEU A N 1
ATOM 627 C CA . LEU A 1 92 ? -7.835 32.937 2.908 1.00 22.31 90 LEU A CA 1
ATOM 628 C C . LEU A 1 92 ? -7.315 31.564 2.507 1.00 24.38 90 LEU A C 1
ATOM 629 O O . LEU A 1 92 ? -6.297 31.087 3.024 1.00 24.81 90 LEU A O 1
ATOM 634 N N . SER A 1 93 ? -8.026 30.940 1.570 1.00 25.56 91 SER A N 1
ATOM 635 C CA . SER A 1 93 ? -7.692 29.611 1.079 1.00 26.30 91 SER A CA 1
ATOM 636 C C . SER A 1 93 ? -7.080 29.639 -0.315 1.00 27.66 91 SER A C 1
ATOM 637 O O . SER A 1 93 ? -7.283 30.584 -1.081 1.00 25.80 91 SER A O 1
ATOM 640 N N . SER A 1 94 ? -6.323 28.595 -0.632 1.00 30.34 92 SER A N 1
ATOM 641 C CA . SER A 1 94 ? -5.713 28.462 -1.951 1.00 34.07 92 SER A CA 1
ATOM 642 C C . SER A 1 94 ? -6.819 28.632 -2.995 1.00 38.34 92 SER A C 1
ATOM 643 O O . SER A 1 94 ? -6.660 29.358 -3.980 1.00 41.31 92 SER A O 1
ATOM 646 N N . GLU A 1 95 ? -7.936 27.937 -2.763 1.00 39.74 93 GLU A N 1
ATOM 647 C CA . GLU A 1 95 ? -9.099 27.972 -3.639 1.00 39.66 93 GLU A CA 1
ATOM 648 C C . GLU A 1 95 ? -9.487 29.357 -4.124 1.00 39.26 93 GLU A C 1
ATOM 649 O O . GLU A 1 95 ? -10.223 29.487 -5.098 1.00 39.98 93 GLU A O 1
ATOM 655 N N . ILE A 1 96 ? -9.017 30.396 -3.451 1.00 38.72 94 ILE A N 1
ATOM 656 C CA . ILE A 1 96 ? -9.369 31.736 -3.882 1.00 40.11 94 ILE A CA 1
ATOM 657 C C . ILE A 1 96 ? -8.784 31.989 -5.275 1.00 39.29 94 ILE A C 1
ATOM 658 O O . ILE A 1 96 ? -9.178 32.930 -5.961 1.00 39.16 94 ILE A O 1
ATOM 663 N N . PHE A 1 97 ? -7.866 31.115 -5.689 1.00 39.16 95 PHE A N 1
ATOM 664 C CA . PHE A 1 97 ? -7.182 31.210 -6.985 1.00 37.69 95 PHE A CA 1
ATOM 665 C C . PHE A 1 97 ? -7.983 30.633 -8.147 1.00 38.29 95 PHE A C 1
ATOM 666 O O . PHE A 1 97 ? -7.741 30.974 -9.304 1.00 37.70 95 PHE A O 1
ATOM 674 N N . LYS A 1 98 ? -8.926 29.753 -7.841 1.00 40.35 96 LYS A N 1
ATOM 675 C CA . LYS A 1 98 ? -9.750 29.127 -8.873 1.00 42.89 96 LYS A CA 1
ATOM 676 C C . LYS A 1 98 ? -8.934 28.740 -10.117 1.00 44.37 96 LYS A C 1
ATOM 677 O O . LYS A 1 98 ? -9.126 29.296 -11.201 1.00 44.84 96 LYS A O 1
ATOM 683 N N . LYS A 1 99 ? -8.018 27.795 -9.934 1.00 45.14 97 LYS A N 1
ATOM 684 C CA . LYS A 1 99 ? -7.168 27.289 -11.001 1.00 47.01 97 LYS A CA 1
ATOM 685 C C . LYS A 1 99 ? -6.808 25.830 -10.672 1.00 48.76 97 LYS A C 1
ATOM 686 O O . LYS A 1 99 ? -6.960 25.384 -9.535 1.00 48.66 97 LYS A O 1
ATOM 692 N N . SER A 1 100 ? -6.313 25.090 -11.655 1.00 49.87 98 SER A N 1
ATOM 693 C CA . SER A 1 100 ? -5.988 23.690 -11.437 1.00 50.75 98 SER A CA 1
ATOM 694 C C . SER A 1 100 ? -4.788 23.371 -10.557 1.00 50.76 98 SER A C 1
ATOM 695 O O . SER A 1 100 ? -4.756 22.310 -9.944 1.00 51.79 98 SER A O 1
ATOM 698 N N . GLY A 1 101 ? -3.794 24.249 -10.493 1.00 49.90 99 GLY A N 1
ATOM 699 C CA . GLY A 1 101 ? -2.643 23.946 -9.653 1.00 48.56 99 GLY A CA 1
ATOM 700 C C . GLY A 1 101 ? -2.461 24.985 -8.570 1.00 47.46 99 GLY A C 1
ATOM 701 O O . GLY A 1 101 ? -1.735 25.956 -8.770 1.00 48.19 99 GLY A O 1
ATOM 702 N N . ARG A 1 102 ? -3.103 24.788 -7.421 1.00 45.33 100 ARG A N 1
ATOM 703 C CA . ARG A 1 102 ? -3.009 25.764 -6.337 1.00 42.85 100 ARG A CA 1
ATOM 704 C C . ARG A 1 102 ? -2.560 25.204 -4.992 1.00 41.90 100 ARG A C 1
ATOM 705 O O . ARG A 1 102 ? -2.412 23.997 -4.823 1.00 42.67 100 ARG A O 1
ATOM 713 N N . ALA A 1 103 ? -2.328 26.104 -4.042 1.00 39.53 101 ALA A N 1
ATOM 714 C CA . ALA A 1 103 ? -1.897 25.719 -2.705 1.00 37.05 101 ALA A CA 1
ATOM 715 C C . ALA A 1 103 ? -1.855 26.915 -1.755 1.00 34.73 101 ALA A C 1
ATOM 716 O O . ALA A 1 103 ? -2.035 28.060 -2.167 1.00 32.60 101 ALA A O 1
ATOM 718 N N . SER A 1 104 ? -1.606 26.627 -0.482 1.00 33.08 102 SER A N 1
ATOM 719 C CA . SER A 1 104 ? -1.556 27.647 0.553 1.00 32.56 102 SER A CA 1
ATOM 720 C C . SER A 1 104 ? -0.598 27.230 1.675 1.00 29.73 102 SER A C 1
ATOM 721 O O . SER A 1 104 ? -0.804 26.189 2.301 1.00 28.93 102 SER A O 1
ATOM 724 N N . ILE A 1 105 ? 0.457 28.013 1.908 1.00 27.98 103 ILE A N 1
ATOM 725 C CA . ILE A 1 105 ? 1.402 27.700 2.993 1.00 27.02 103 ILE A CA 1
ATOM 726 C C . ILE A 1 105 ? 1.458 28.830 4.022 1.00 27.54 103 ILE A C 1
ATOM 727 O O . ILE A 1 105 ? 1.835 29.971 3.710 1.00 26.40 103 ILE A O 1
ATOM 732 N N . HIS A 1 106 ? 1.084 28.489 5.254 1.00 28.01 104 HIS A N 1
ATOM 733 C CA . HIS A 1 106 ? 1.019 29.470 6.324 1.00 28.86 104 HIS A CA 1
ATOM 734 C C . HIS A 1 106 ? 1.881 29.229 7.554 1.00 28.59 104 HIS A C 1
ATOM 735 O O . HIS A 1 106 ? 1.597 28.333 8.361 1.00 28.47 104 HIS A O 1
ATOM 742 N N . PRO A 1 107 ? 2.936 30.049 7.723 1.00 27.84 105 PRO A N 1
ATOM 743 C CA . PRO A 1 107 ? 3.873 29.975 8.846 1.00 30.26 105 PRO A CA 1
ATOM 744 C C . PRO A 1 107 ? 3.319 30.700 10.078 1.00 31.97 105 PRO A C 1
ATOM 745 O O . PRO A 1 107 ? 3.061 31.913 10.027 1.00 32.35 105 PRO A O 1
ATOM 749 N N . ASN A 1 108 ? 3.122 29.967 11.174 1.00 32.57 106 ASN A N 1
ATOM 750 C CA . ASN A 1 108 ? 2.603 30.594 12.386 1.00 32.98 106 ASN A CA 1
ATOM 751 C C . ASN A 1 108 ? 3.774 31.261 13.074 1.00 33.11 106 ASN A C 1
ATOM 752 O O . ASN A 1 108 ? 4.468 30.655 13.882 1.00 32.74 106 ASN A O 1
ATOM 757 N N . PHE A 1 109 ? 3.990 32.521 12.738 1.00 34.74 107 PHE A N 1
ATOM 758 C CA . PHE A 1 109 ? 5.101 33.276 13.297 1.00 36.26 107 PHE A CA 1
ATOM 759 C C . PHE A 1 109 ? 4.938 34.726 12.838 1.00 38.08 107 PHE A C 1
ATOM 760 O O . PHE A 1 109 ? 4.215 35.013 11.876 1.00 39.19 107 PHE A O 1
ATOM 768 N N . SER A 1 110 ? 5.590 35.642 13.541 1.00 40.07 108 SER A N 1
ATOM 769 C CA . SER A 1 110 ? 5.514 37.048 13.188 1.00 41.06 108 SER A CA 1
ATOM 770 C C . SER A 1 110 ? 6.858 37.484 12.599 1.00 40.37 108 SER A C 1
ATOM 771 O O . SER A 1 110 ? 7.922 37.288 13.201 1.00 40.93 108 SER A O 1
ATOM 774 N N . PHE A 1 111 ? 6.804 38.080 11.416 1.00 40.70 109 PHE A N 1
ATOM 775 C CA . PHE A 1 111 ? 8.014 38.502 10.719 1.00 39.52 109 PHE A CA 1
ATOM 776 C C . PHE A 1 111 ? 8.194 40.017 10.728 1.00 38.30 109 PHE A C 1
ATOM 777 O O . PHE A 1 111 ? 8.343 40.622 11.791 1.00 37.40 109 PHE A O 1
ATOM 785 N N . LEU A 1 114 ? 10.645 40.442 13.208 1.00 43.98 112 LEU A N 1
ATOM 786 C CA . LEU A 1 114 ? 12.059 40.566 12.876 1.00 43.39 112 LEU A CA 1
ATOM 787 C C . LEU A 1 114 ? 12.506 39.514 11.871 1.00 42.98 112 LEU A C 1
ATOM 788 O O . LEU A 1 114 ? 12.170 38.338 11.982 1.00 42.95 112 LEU A O 1
ATOM 793 N N . GLU A 1 115 ? 13.284 39.954 10.892 1.00 43.00 113 GLU A N 1
ATOM 794 C CA . GLU A 1 115 ? 13.774 39.080 9.835 1.00 41.73 113 GLU A CA 1
ATOM 795 C C . GLU A 1 115 ? 14.636 37.917 10.303 1.00 39.68 113 GLU A C 1
ATOM 796 O O . GLU A 1 115 ? 14.459 36.798 9.843 1.00 37.38 113 GLU A O 1
ATOM 802 N N . LYS A 1 116 ? 15.565 38.184 11.217 1.00 40.26 114 LYS A N 1
ATOM 803 C CA . LYS A 1 116 ? 16.473 37.156 11.716 1.00 41.40 114 LYS A CA 1
ATOM 804 C C . LYS A 1 116 ? 15.931 36.339 12.881 1.00 42.21 114 LYS A C 1
ATOM 805 O O . LYS A 1 116 ? 16.429 35.241 13.140 1.00 43.06 114 LYS A O 1
ATOM 811 N N . ALA A 1 117 ? 14.923 36.859 13.585 1.00 43.14 115 ALA A N 1
ATOM 812 C CA . ALA A 1 117 ? 14.329 36.116 14.692 1.00 43.31 115 ALA A CA 1
ATOM 813 C C . ALA A 1 117 ? 13.920 34.833 14.010 1.00 43.92 115 ALA A C 1
ATOM 814 O O . ALA A 1 117 ? 13.780 33.785 14.629 1.00 44.93 115 ALA A O 1
ATOM 816 N N . LEU A 1 118 ? 13.748 34.944 12.702 1.00 45.50 116 LEU A N 1
ATOM 817 C CA . LEU A 1 118 ? 13.392 33.823 11.861 1.00 48.08 116 LEU A CA 1
ATOM 818 C C . LEU A 1 118 ? 14.590 32.896 11.702 1.00 49.18 116 LEU A C 1
ATOM 819 O O . LEU A 1 118 ? 14.815 32.312 10.642 1.00 48.58 116 LEU A O 1
ATOM 824 N N . GLU A 1 119 ? 15.386 32.827 12.761 1.00 50.96 117 GLU A N 1
ATOM 825 C CA . GLU A 1 119 ? 16.529 31.940 12.833 1.00 51.76 117 GLU A CA 1
ATOM 826 C C . GLU A 1 119 ? 15.873 30.869 13.679 1.00 52.35 117 GLU A C 1
ATOM 827 O O . GLU A 1 119 ? 16.448 29.824 13.972 1.00 52.50 117 GLU A O 1
ATOM 841 N N . LYS A 1 121 ? 13.501 29.546 12.606 1.00 50.40 119 LYS A N 1
ATOM 842 C CA . LYS A 1 121 ? 12.994 28.751 11.505 1.00 51.39 119 LYS A CA 1
ATOM 843 C C . LYS A 1 121 ? 12.649 27.292 11.819 1.00 50.58 119 LYS A C 1
ATOM 844 O O . LYS A 1 121 ? 11.643 26.770 11.339 1.00 49.37 119 LYS A O 1
ATOM 850 N N . ASP A 1 122 ? 13.477 26.641 12.628 1.00 50.99 120 ASP A N 1
ATOM 851 C CA . ASP A 1 122 ? 13.273 25.235 12.981 1.00 51.20 120 ASP A CA 1
ATOM 852 C C . ASP A 1 122 ? 11.961 24.943 13.717 1.00 50.44 120 ASP A C 1
ATOM 853 O O . ASP A 1 122 ? 11.420 23.830 13.636 1.00 49.78 120 ASP A O 1
ATOM 858 N N . GLN A 1 123 ? 11.447 25.951 14.419 1.00 49.98 121 GLN A N 1
ATOM 859 C CA . GLN A 1 123 ? 10.220 25.807 15.201 1.00 48.83 121 GLN A CA 1
ATOM 860 C C . GLN A 1 123 ? 9.037 26.637 14.696 1.00 46.40 121 GLN A C 1
ATOM 861 O O . GLN A 1 123 ? 8.467 27.436 15.434 1.00 46.93 121 GLN A O 1
ATOM 867 N N . ILE A 1 124 ? 8.680 26.440 13.430 1.00 42.89 122 ILE A N 1
ATOM 868 C CA . ILE A 1 124 ? 7.568 27.140 12.813 1.00 37.76 122 ILE A CA 1
ATOM 869 C C . ILE A 1 124 ? 6.636 26.094 12.247 1.00 36.36 122 ILE A C 1
ATOM 870 O O . ILE A 1 124 ? 6.898 25.525 11.192 1.00 36.95 122 ILE A O 1
ATOM 875 N N . VAL A 1 125 ? 5.552 25.821 12.958 1.00 34.79 123 VAL A N 1
ATOM 876 C CA . VAL A 1 125 ? 4.586 24.850 12.481 1.00 33.59 123 VAL A CA 1
ATOM 877 C C . VAL A 1 125 ? 3.831 25.496 11.327 1.00 33.24 123 VAL A C 1
ATOM 878 O O . VAL A 1 125 ? 3.297 26.606 11.463 1.00 31.78 123 VAL A O 1
ATOM 882 N N . PHE A 1 126 ? 3.795 24.809 10.189 1.00 33.10 124 PHE A N 1
ATOM 883 C CA . PHE A 1 126 ? 3.103 25.331 9.015 1.00 32.67 124 PHE A CA 1
ATOM 884 C C . PHE A 1 126 ? 1.693 24.817 8.794 1.00 33.51 124 PHE A C 1
ATOM 885 O O . PHE A 1 126 ? 1.383 23.646 9.017 1.00 34.59 124 PHE A O 1
ATOM 893 N N . GLY A 1 127 ? 0.837 25.721 8.343 1.00 33.89 125 GLY A N 1
ATOM 894 C CA . GLY A 1 127 ? -0.525 25.354 8.036 1.00 33.84 125 GLY A CA 1
ATOM 895 C C . GLY A 1 127 ? -0.591 25.308 6.525 1.00 33.52 125 GLY A C 1
ATOM 896 O O . GLY A 1 127 ? -0.642 26.348 5.863 1.00 32.44 125 GLY A O 1
ATOM 897 N N . LEU A 1 128 ? -0.560 24.104 5.972 1.00 34.38 126 LEU A N 1
ATOM 898 C CA . LEU A 1 128 ? -0.616 23.952 4.530 1.00 35.56 126 LEU A CA 1
ATOM 899 C C . LEU A 1 128 ? -2.040 23.579 4.156 1.00 36.19 126 LEU A C 1
ATOM 900 O O . LEU A 1 128 ? -2.839 23.199 5.011 1.00 36.80 126 LEU A O 1
ATOM 905 N N . GLU A 1 129 ? -2.341 23.687 2.870 1.00 37.18 127 GLU A N 1
ATOM 906 C CA . GLU A 1 129 ? -3.663 23.395 2.332 1.00 37.43 127 GLU A CA 1
ATOM 907 C C . GLU A 1 129 ? -3.540 23.756 0.852 1.00 39.27 127 GLU A C 1
ATOM 908 O O . GLU A 1 129 ? -3.481 24.933 0.487 1.00 39.85 127 GLU A O 1
ATOM 914 N N . GLY A 1 130 ? -3.456 22.739 0.004 1.00 41.42 128 GLY A N 1
ATOM 915 C CA . GLY A 1 130 ? -3.316 22.998 -1.413 1.00 42.19 128 GLY A CA 1
ATOM 916 C C . GLY A 1 130 ? -4.092 22.082 -2.334 1.00 43.89 128 GLY A C 1
ATOM 917 O O . GLY A 1 130 ? -4.911 21.250 -1.915 1.00 42.55 128 GLY A O 1
ATOM 918 N N . ASP A 1 131 ? -3.809 22.261 -3.618 1.00 46.43 129 ASP A N 1
ATOM 919 C CA . ASP A 1 131 ? -4.418 21.496 -4.702 1.00 48.05 129 ASP A CA 1
ATOM 920 C C . ASP A 1 131 ? -4.015 20.034 -4.583 1.00 48.87 129 ASP A C 1
ATOM 921 O O . ASP A 1 131 ? -3.269 19.669 -3.678 1.00 50.18 129 ASP A O 1
ATOM 926 N N . GLU A 1 132 ? -4.499 19.192 -5.477 1.00 49.97 130 GLU A N 1
ATOM 927 C CA . GLU A 1 132 ? -4.122 17.797 -5.427 1.00 51.58 130 GLU A CA 1
ATOM 928 C C . GLU A 1 132 ? -2.621 17.758 -5.710 1.00 52.85 130 GLU A C 1
ATOM 929 O O . GLU A 1 132 ? -1.841 17.202 -4.949 1.00 53.57 130 GLU A O 1
ATOM 931 N N . ARG A 1 133 ? -2.233 18.377 -6.818 1.00 53.27 131 ARG A N 1
ATOM 932 C CA . ARG A 1 133 ? -0.832 18.434 -7.244 1.00 53.06 131 ARG A CA 1
ATOM 933 C C . ARG A 1 133 ? -0.119 19.687 -6.741 1.00 51.30 131 ARG A C 1
ATOM 934 O O . ARG A 1 133 ? 1.092 19.832 -6.907 1.00 51.34 131 ARG A O 1
ATOM 942 N N . GLY A 1 134 ? -0.882 20.597 -6.142 1.00 48.83 132 GLY A N 1
ATOM 943 C CA . GLY A 1 134 ? -0.299 21.817 -5.607 1.00 44.62 132 GLY A CA 1
ATOM 944 C C . GLY A 1 134 ? 0.133 21.626 -4.158 1.00 42.06 132 GLY A C 1
ATOM 945 O O . GLY A 1 134 ? 0.988 22.348 -3.642 1.00 39.68 132 GLY A O 1
ATOM 946 N N . LEU A 1 135 ? -0.460 20.629 -3.504 1.00 40.69 133 LEU A N 1
ATOM 947 C CA . LEU A 1 135 ? -0.162 20.332 -2.113 1.00 39.47 133 LEU A CA 1
ATOM 948 C C . LEU A 1 135 ? 1.247 19.810 -1.901 1.00 40.03 133 LEU A C 1
ATOM 949 O O . LEU A 1 135 ? 1.976 20.315 -1.053 1.00 40.89 133 LEU A O 1
ATOM 954 N N . PRO A 1 136 ? 1.653 18.780 -2.657 1.00 40.52 134 PRO A N 1
ATOM 955 C CA . PRO A 1 136 ? 3.016 18.280 -2.446 1.00 41.58 134 PRO A CA 1
ATOM 956 C C . PRO A 1 136 ? 4.131 19.328 -2.651 1.00 41.64 134 PRO A C 1
ATOM 957 O O . PRO A 1 136 ? 5.252 19.149 -2.166 1.00 41.40 134 PRO A O 1
ATOM 961 N N . ILE A 1 137 ? 3.821 20.421 -3.346 1.00 41.34 135 ILE A N 1
ATOM 962 C CA . ILE A 1 137 ? 4.806 21.471 -3.593 1.00 41.54 135 ILE A CA 1
ATOM 963 C C . ILE A 1 137 ? 5.087 22.283 -2.337 1.00 42.11 135 ILE A C 1
ATOM 964 O O . ILE A 1 137 ? 6.215 22.690 -2.082 1.00 42.57 135 ILE A O 1
ATOM 969 N N . VAL A 1 138 ? 4.043 22.525 -1.561 1.00 43.78 136 VAL A N 1
ATOM 970 C CA . VAL A 1 138 ? 4.163 23.280 -0.321 1.00 43.93 136 VAL A CA 1
ATOM 971 C C . VAL A 1 138 ? 4.524 22.312 0.810 1.00 43.87 136 VAL A C 1
ATOM 972 O O . VAL A 1 138 ? 5.255 22.658 1.751 1.00 44.17 136 VAL A O 1
ATOM 976 N N . LYS A 1 139 ? 3.998 21.097 0.694 1.00 43.51 137 LYS A N 1
ATOM 977 C CA . LYS A 1 139 ? 4.243 20.030 1.650 1.00 44.18 137 LYS A CA 1
ATOM 978 C C . LYS A 1 139 ? 5.761 19.781 1.690 1.00 44.41 137 LYS A C 1
ATOM 979 O O . LYS A 1 139 ? 6.352 19.601 2.760 1.00 44.12 137 LYS A O 1
ATOM 985 N N . LYS A 1 140 ? 6.378 19.804 0.508 1.00 44.70 138 LYS A N 1
ATOM 986 C CA . LYS A 1 140 ? 7.815 19.581 0.336 1.00 43.90 138 LYS A CA 1
ATOM 987 C C . LYS A 1 140 ? 8.619 20.694 0.978 1.00 42.73 138 LYS A C 1
ATOM 988 O O . LYS A 1 140 ? 9.633 20.444 1.629 1.00 42.04 138 LYS A O 1
ATOM 994 N N . ILE A 1 141 ? 8.158 21.926 0.777 1.00 41.58 139 ILE A N 1
ATOM 995 C CA . ILE A 1 141 ? 8.835 23.107 1.306 1.00 40.28 139 ILE A CA 1
ATOM 996 C C . ILE A 1 141 ? 8.852 23.214 2.829 1.00 40.89 139 ILE A C 1
ATOM 997 O O . ILE A 1 141 ? 9.878 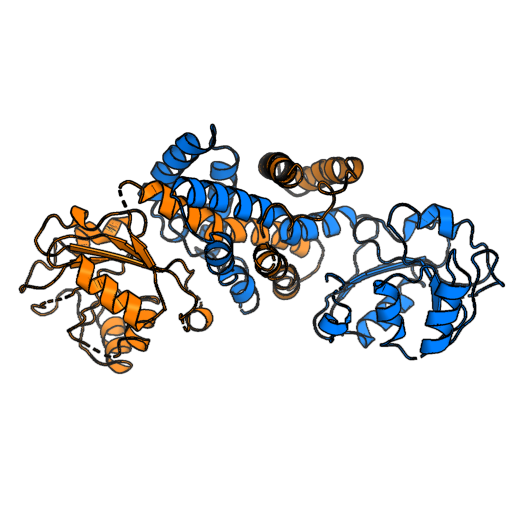23.561 3.424 1.00 39.61 139 ILE A O 1
ATOM 1002 N N . ALA A 1 142 ? 7.722 22.921 3.461 1.00 41.54 140 ALA A N 1
ATOM 1003 C CA . ALA A 1 142 ? 7.652 22.999 4.917 1.00 42.02 140 ALA A CA 1
ATOM 1004 C C . ALA A 1 142 ? 8.588 21.953 5.507 1.00 41.85 140 ALA A C 1
ATOM 1005 O O . ALA A 1 142 ? 9.279 22.199 6.497 1.00 40.64 140 ALA A O 1
ATOM 1007 N N . GLU A 1 143 ? 8.608 20.785 4.877 1.00 41.89 141 GLU A N 1
ATOM 1008 C CA . GLU A 1 143 ? 9.451 19.692 5.326 1.00 41.65 141 GLU A CA 1
ATOM 1009 C C . GLU A 1 143 ? 10.897 20.156 5.380 1.00 42.09 141 GLU A C 1
ATOM 1010 O O . GLU A 1 143 ? 11.678 19.713 6.222 1.00 41.89 141 GLU A O 1
ATOM 1016 N N . GLU A 1 144 ? 11.248 21.056 4.472 1.00 42.39 142 GLU A N 1
ATOM 1017 C CA . GLU A 1 144 ? 12.599 21.589 4.429 1.00 43.50 142 GLU A CA 1
ATOM 1018 C C . GLU A 1 144 ? 12.832 22.631 5.509 1.00 43.02 142 GLU A C 1
ATOM 1019 O O . GLU A 1 144 ? 13.541 22.375 6.475 1.00 43.90 142 GLU A O 1
ATOM 1025 N N . ILE A 1 145 ? 12.241 23.807 5.327 1.00 41.91 143 ILE A N 1
ATOM 1026 C CA . ILE A 1 145 ? 12.363 24.901 6.281 1.00 41.21 143 ILE A CA 1
ATOM 1027 C C . ILE A 1 145 ? 12.338 24.436 7.748 1.00 40.76 143 ILE A C 1
ATOM 1028 O O . ILE A 1 145 ? 13.222 24.819 8.532 1.00 39.97 143 ILE A O 1
ATOM 1033 N N . SER A 1 146 ? 11.332 23.614 8.092 1.00 43.82 144 SER A N 1
ATOM 1034 C CA . SER A 1 146 ? 11.134 23.061 9.433 1.00 43.42 144 SER A CA 1
ATOM 1035 C C . SER A 1 146 ? 10.101 21.961 9.377 1.00 42.71 144 SER A C 1
ATOM 1036 O O . SER A 1 146 ? 8.924 22.194 9.161 1.00 43.26 144 SER A O 1
ATOM 1039 N N . GLY A 1 147 ? 10.566 20.742 9.585 1.00 43.08 145 GLY A N 1
ATOM 1040 C CA . GLY A 1 147 ? 9.688 19.562 9.517 1.00 44.56 145 GLY A CA 1
ATOM 1041 C C . GLY A 1 147 ? 8.444 19.440 10.383 1.00 45.60 145 GLY A C 1
ATOM 1042 O O . GLY A 1 147 ? 8.018 18.339 10.764 1.00 45.56 145 GLY A O 1
ATOM 1043 N N . LYS A 1 148 ? 7.833 20.586 10.657 1.00 46.17 146 LYS A N 1
ATOM 1044 C CA . LYS A 1 148 ? 6.649 20.626 11.455 1.00 46.25 146 LYS A CA 1
ATOM 1045 C C . LYS A 1 148 ? 5.549 21.352 10.674 1.00 46.01 146 LYS A C 1
ATOM 1046 O O . LYS A 1 148 ? 5.724 22.509 10.269 1.00 44.06 146 LYS A O 1
ATOM 1052 N N . TYR A 1 149 ? 4.437 20.653 10.446 1.00 46.14 147 TYR A N 1
ATOM 1053 C CA . TYR A 1 149 ? 3.307 21.207 9.728 1.00 46.91 147 TYR A CA 1
ATOM 1054 C C . TYR A 1 149 ? 2.135 20.248 9.712 1.00 45.80 147 TYR A C 1
ATOM 1055 O O . TYR A 1 149 ? 2.231 19.141 10.234 1.00 46.87 147 TYR A O 1
ATOM 1064 N N . PHE A 1 150 ? 1.026 20.679 9.125 1.00 39.65 148 PHE A N 1
ATOM 1065 C CA . PHE A 1 150 ? -0.165 19.839 9.019 1.00 39.68 148 PHE A CA 1
ATOM 1066 C C . PHE A 1 150 ? -1.142 20.377 7.965 1.00 39.04 148 PHE A C 1
ATOM 1067 O O . PHE A 1 150 ? -1.384 21.585 7.867 1.00 39.01 148 PHE A O 1
ATOM 1075 N N . VAL A 1 151 ? -1.670 19.464 7.151 1.00 38.72 149 VAL A N 1
ATOM 1076 C CA . VAL A 1 151 ? -2.601 19.816 6.081 1.00 37.65 149 VAL A CA 1
ATOM 1077 C C . VAL A 1 151 ? -4.002 19.946 6.655 1.00 36.07 149 VAL A C 1
ATOM 1078 O O . VAL A 1 151 ? -4.389 19.222 7.577 1.00 34.43 149 VAL A O 1
ATOM 1082 N N . ILE A 1 152 ? -4.748 20.884 6.087 1.00 35.58 150 ILE A N 1
ATOM 1083 C CA . ILE A 1 152 ? -6.101 21.186 6.510 1.00 36.50 150 ILE A CA 1
ATOM 1084 C C . ILE A 1 152 ? -6.970 21.402 5.276 1.00 36.23 150 ILE A C 1
ATOM 1085 O O . ILE A 1 152 ? -6.535 22.016 4.310 1.00 37.64 150 ILE A O 1
ATOM 1090 N N . PRO A 1 153 ? -8.212 20.897 5.285 1.00 38.18 151 PRO A N 1
ATOM 1091 C CA . PRO A 1 153 ? -9.020 21.122 4.081 1.00 40.46 151 PRO A CA 1
ATOM 1092 C C . PRO A 1 153 ? -9.247 22.609 3.837 1.00 43.06 151 PRO A C 1
ATOM 1093 O O . PRO A 1 153 ? -9.213 23.409 4.780 1.00 43.87 151 PRO A O 1
ATOM 1097 N N . SER A 1 154 ? -9.471 22.979 2.577 1.00 45.15 152 SER A N 1
ATOM 1098 C CA . SER A 1 154 ? -9.718 24.381 2.222 1.00 46.71 152 SER A CA 1
ATOM 1099 C C . SER A 1 154 ? -10.993 24.921 2.885 1.00 47.86 152 SER A C 1
ATOM 1100 O O . SER A 1 154 ? -11.129 26.129 3.125 1.00 47.37 152 SER A O 1
ATOM 1103 N N . GLU A 1 155 ? -11.926 24.021 3.176 1.00 47.54 153 GLU A N 1
ATOM 1104 C CA . GLU A 1 155 ? -13.181 24.418 3.795 1.00 47.75 153 GLU A CA 1
ATOM 1105 C C . GLU A 1 155 ? -13.111 24.442 5.328 1.00 45.38 153 GLU A C 1
ATOM 1106 O O . GLU A 1 155 ? -14.128 24.336 6.022 1.00 44.75 153 GLU A O 1
ATOM 1112 N N . LYS A 1 156 ? -11.898 24.602 5.846 1.00 43.26 154 LYS A N 1
ATOM 1113 C CA . LYS A 1 156 ? -11.682 24.653 7.283 1.00 42.02 154 LYS A CA 1
ATOM 1114 C C . LYS A 1 156 ? -10.575 25.634 7.666 1.00 40.23 154 LYS A C 1
ATOM 1115 O O . LYS A 1 156 ? -10.102 25.642 8.799 1.00 40.41 154 LYS A O 1
ATOM 1121 N N . LYS A 1 157 ? -10.171 26.471 6.724 1.00 40.15 155 LYS A N 1
ATOM 1122 C CA . LYS A 1 157 ? -9.110 27.430 6.976 1.00 39.93 155 LYS A CA 1
ATOM 1123 C C . LYS A 1 157 ? -9.570 28.563 7.891 1.00 39.93 155 LYS A C 1
ATOM 1124 O O . LYS A 1 157 ? -8.753 29.159 8.605 1.00 39.21 155 LYS A O 1
ATOM 1130 N N . LYS A 1 158 ? -10.875 28.856 7.864 1.00 40.40 156 LYS A N 1
ATOM 1131 C CA . LYS A 1 158 ? -11.465 29.898 8.719 1.00 38.86 156 LYS A CA 1
ATOM 1132 C C . LYS A 1 158 ? -11.433 29.452 10.176 1.00 36.09 156 LYS A C 1
ATOM 1133 O O . LYS A 1 158 ? -11.250 30.266 11.077 1.00 35.03 156 LYS A O 1
ATOM 1139 N N . ALA A 1 159 ? -11.630 28.157 10.402 1.00 34.10 157 ALA A N 1
ATOM 1140 C CA . ALA A 1 159 ? -11.575 27.611 11.751 1.00 33.64 157 ALA A CA 1
ATOM 1141 C C . ALA A 1 159 ? -10.138 27.779 12.222 1.00 32.55 157 ALA A C 1
ATOM 1142 O O . ALA A 1 159 ? -9.874 28.361 13.278 1.00 33.87 157 ALA A O 1
ATOM 1144 N N . TYR A 1 160 ? -9.220 27.263 11.412 1.00 30.22 158 TYR A N 1
ATOM 1145 C CA . TYR A 1 160 ? -7.786 27.323 11.665 1.00 27.91 158 TYR A CA 1
ATOM 1146 C C . TYR A 1 160 ? -7.339 28.732 12.055 1.00 27.52 158 TYR A C 1
ATOM 1147 O O . TYR A 1 160 ? -6.705 28.931 13.093 1.00 26.68 158 TYR A O 1
ATOM 1156 N N . HIS A 1 161 ? -7.673 29.711 11.222 1.00 27.77 159 HIS A N 1
ATOM 1157 C CA . HIS A 1 161 ? -7.297 31.091 11.512 1.00 27.34 159 HIS A CA 1
ATOM 1158 C C . HIS A 1 161 ? -7.907 31.534 12.845 1.00 26.25 159 HIS A C 1
ATOM 1159 O O . HIS A 1 161 ? -7.234 32.163 13.668 1.00 25.37 159 HIS A O 1
ATOM 1166 N N . LEU A 1 162 ? -9.181 31.199 13.055 1.00 26.05 160 LEU A N 1
ATOM 1167 C CA . LEU A 1 162 ? -9.874 31.547 14.293 1.00 25.15 160 LEU A CA 1
ATOM 1168 C C . LEU A 1 162 ? -8.941 31.169 15.447 1.00 25.20 160 LEU A C 1
ATOM 1169 O O . LEU A 1 162 ? -8.585 32.005 16.279 1.00 26.15 160 LEU A O 1
ATOM 1174 N N . ALA A 1 163 ? -8.529 29.904 15.461 1.00 23.96 161 ALA A N 1
ATOM 1175 C CA . ALA A 1 163 ? -7.640 29.378 16.484 1.00 23.49 161 ALA A CA 1
ATOM 1176 C C . ALA A 1 163 ? -6.435 30.286 16.709 1.00 23.50 161 ALA A C 1
ATOM 1177 O O . ALA A 1 163 ? -6.139 30.663 17.842 1.00 24.88 161 ALA A O 1
ATOM 1179 N N . ALA A 1 164 ? -5.739 30.644 15.637 1.00 23.16 162 ALA A N 1
ATOM 1180 C CA . ALA A 1 164 ? -4.563 31.494 15.777 1.00 22.67 162 ALA A CA 1
ATOM 1181 C C . ALA A 1 164 ? -4.918 32.798 16.485 1.00 20.41 162 ALA A C 1
ATOM 1182 O O . ALA A 1 164 ? -4.149 33.288 17.308 1.00 20.18 162 ALA A O 1
ATOM 1184 N N . VAL A 1 165 ? -6.091 33.343 16.169 1.00 17.91 163 VAL A N 1
ATOM 1185 C CA . VAL A 1 165 ? -6.547 34.600 16.766 1.00 17.28 163 VAL A CA 1
ATOM 1186 C C . VAL A 1 165 ? -6.700 34.528 18.286 1.00 15.49 163 VAL A C 1
ATOM 1187 O O . VAL A 1 165 ? -6.322 35.451 19.016 1.00 15.16 163 VAL A O 1
ATOM 1191 N N . ILE A 1 166 ? -7.281 33.425 18.738 1.00 13.94 164 ILE A N 1
ATOM 1192 C CA . ILE A 1 166 ? -7.511 33.166 20.141 1.00 11.52 164 ILE A CA 1
ATOM 1193 C C . ILE A 1 166 ? -6.180 33.071 20.889 1.00 14.17 164 ILE A C 1
ATOM 1194 O O . ILE A 1 166 ? -6.023 33.604 21.991 1.00 14.28 164 ILE A O 1
ATOM 1199 N N . ALA A 1 167 ? -5.206 32.418 20.272 1.00 15.04 165 ALA A N 1
ATOM 1200 C CA . ALA A 1 167 ? -3.909 32.252 20.892 1.00 14.91 165 ALA A CA 1
ATOM 1201 C C . ALA A 1 167 ? -3.011 33.451 20.643 1.00 17.78 165 ALA A C 1
ATOM 1202 O O . ALA A 1 167 ? -2.016 33.660 21.344 1.00 20.53 165 ALA A O 1
ATOM 1204 N N . SER A 1 168 ? -3.360 34.260 19.658 1.00 18.13 166 SER A N 1
ATOM 1205 C CA . SER A 1 168 ? -2.503 35.381 19.320 1.00 16.97 166 SER A CA 1
ATOM 1206 C C . SER A 1 168 ? -3.016 36.707 19.791 1.00 17.66 166 SER A C 1
ATOM 1207 O O . SER A 1 168 ? -2.359 37.408 20.558 1.00 18.23 166 SER A O 1
ATOM 1210 N N . ASN A 1 169 ? -4.198 37.055 19.317 1.00 18.24 167 ASN A N 1
ATOM 1211 C CA . ASN A 1 169 ? -4.796 38.324 19.663 1.00 16.84 167 ASN A CA 1
ATOM 1212 C C . ASN A 1 169 ? -5.456 38.303 21.032 1.00 15.72 167 ASN A C 1
ATOM 1213 O O . ASN A 1 169 ? -5.050 39.025 21.938 1.00 15.26 167 ASN A O 1
ATOM 1218 N N . PHE A 1 170 ? -6.468 37.459 21.171 1.00 16.14 168 PHE A N 1
ATOM 1219 C CA . PHE A 1 170 ? -7.229 37.360 22.407 1.00 16.44 168 PHE A CA 1
ATOM 1220 C C . PHE A 1 170 ? -6.508 37.596 23.730 1.00 15.24 168 PHE A C 1
ATOM 1221 O O . PHE A 1 170 ? -7.042 38.278 24.609 1.00 16.68 168 PHE A O 1
ATOM 1229 N N . PRO A 1 171 ? -5.292 37.055 23.896 1.00 14.94 169 PRO A N 1
ATOM 1230 C CA . PRO A 1 171 ? -4.610 37.289 25.163 1.00 13.99 169 PRO A CA 1
ATOM 1231 C C . PRO A 1 171 ? -4.511 38.773 25.480 1.00 13.56 169 PRO A C 1
ATOM 1232 O O . PRO A 1 171 ? -4.622 39.197 26.629 1.00 15.90 169 PRO A O 1
ATOM 1236 N N . VAL A 1 172 ? -4.296 39.565 24.443 1.00 15.80 170 VAL A N 1
ATOM 1237 C CA . VAL A 1 172 ? -4.194 41.002 24.596 1.00 15.08 170 VAL A CA 1
ATOM 1238 C C . VAL A 1 172 ? -5.343 41.589 25.414 1.00 15.38 170 VAL A C 1
ATOM 1239 O O . VAL A 1 172 ? -5.124 42.495 26.219 1.00 17.71 170 VAL A O 1
ATOM 1243 N N . ALA A 1 173 ? -6.561 41.081 25.220 1.00 15.05 171 ALA A N 1
ATOM 1244 C CA . ALA A 1 173 ? -7.703 41.591 25.971 1.00 14.55 171 ALA A CA 1
ATOM 1245 C C . ALA A 1 173 ? -7.494 41.270 27.432 1.00 14.11 171 ALA A C 1
ATOM 1246 O O . ALA A 1 173 ? -8.041 41.932 28.296 1.00 16.96 171 ALA A O 1
ATOM 1248 N N . LEU A 1 174 ? -6.702 40.248 27.716 1.00 13.96 172 LEU A N 1
ATOM 1249 C CA . LEU A 1 174 ? -6.443 39.899 29.103 1.00 14.99 172 LEU A CA 1
ATOM 1250 C C . LEU A 1 174 ? -5.368 40.842 29.652 1.00 16.28 172 LEU A C 1
ATOM 1251 O O . LEU A 1 174 ? -5.453 41.312 30.790 1.00 17.04 172 LEU A O 1
ATOM 1256 N N . ALA A 1 175 ? -4.360 41.131 28.840 1.00 16.31 173 ALA A N 1
ATOM 1257 C CA . ALA A 1 175 ? -3.301 42.031 29.268 1.00 16.30 173 ALA A CA 1
ATOM 1258 C C . ALA A 1 175 ? -3.907 43.412 29.533 1.00 16.29 173 ALA A C 1
ATOM 1259 O O . ALA A 1 175 ? -3.489 44.134 30.432 1.00 16.81 173 ALA A O 1
ATOM 1261 N N . TYR A 1 176 ? -4.917 43.762 28.749 1.00 17.42 174 TYR A N 1
ATOM 1262 C CA . TYR A 1 176 ? -5.580 45.062 28.853 1.00 17.61 174 TYR A CA 1
ATOM 1263 C C . TYR A 1 176 ? -6.338 45.207 30.169 1.00 18.07 174 TYR A C 1
ATOM 1264 O O . TYR A 1 176 ? -6.206 46.208 30.884 1.00 16.72 174 TYR A O 1
ATOM 1273 N N . LEU A 1 177 ? -7.139 44.194 30.478 1.00 19.73 175 LEU A N 1
ATOM 1274 C CA . LEU A 1 177 ? -7.914 44.183 31.708 1.00 20.46 175 LEU A CA 1
ATOM 1275 C C . LEU A 1 177 ? -7.038 44.333 32.948 1.00 20.56 175 LEU A C 1
ATOM 1276 O O . LEU A 1 177 ? -7.371 45.105 33.844 1.00 22.26 175 LEU A O 1
ATOM 1281 N N . SER A 1 178 ? -5.930 43.597 32.999 1.00 18.48 176 SER A N 1
ATOM 1282 C CA . SER A 1 178 ? -5.033 43.660 34.141 1.00 17.61 176 SER A CA 1
ATOM 1283 C C . SER A 1 178 ? -4.280 44.981 34.239 1.00 20.81 176 SER A C 1
ATOM 1284 O O . SER A 1 178 ? -4.179 45.566 35.320 1.00 21.99 176 SER A O 1
ATOM 1287 N N . LYS A 1 179 ? -3.737 45.449 33.121 1.00 21.79 177 LYS A N 1
ATOM 1288 C CA . LYS A 1 179 ? -3.003 46.707 33.137 1.00 22.64 177 LYS A CA 1
ATOM 1289 C C . LYS A 1 179 ? -3.929 47.790 33.626 1.00 23.53 177 LYS A C 1
ATOM 1290 O O . LYS A 1 179 ? -3.514 48.735 34.289 1.00 23.34 177 LYS A O 1
ATOM 1296 N N . ARG A 1 180 ? -5.199 47.648 33.296 1.00 26.09 178 ARG A N 1
ATOM 1297 C CA . ARG A 1 180 ? -6.156 48.642 33.720 1.00 29.05 178 ARG A CA 1
ATOM 1298 C C . ARG A 1 180 ? -6.276 48.663 35.234 1.00 29.69 178 ARG A C 1
ATOM 1299 O O . ARG A 1 180 ? -6.290 49.739 35.841 1.00 31.11 178 ARG A O 1
ATOM 1307 N N . ILE A 1 181 ? -6.329 47.488 35.855 1.00 28.96 179 ILE A N 1
ATOM 1308 C CA . ILE A 1 181 ? -6.460 47.454 37.304 1.00 28.90 179 ILE A CA 1
ATOM 1309 C C . ILE A 1 181 ? -5.135 47.648 38.037 1.00 27.26 179 ILE A C 1
ATOM 1310 O O . ILE A 1 181 ? -5.141 47.953 39.219 1.00 27.63 179 ILE A O 1
ATOM 1315 N N . TYR A 1 182 ? -4.008 47.476 37.350 1.00 26.78 180 TYR A N 1
ATOM 1316 C CA . TYR A 1 182 ? -2.708 47.693 37.985 1.00 28.27 180 TYR A CA 1
ATOM 1317 C C . TYR A 1 182 ? -2.461 49.170 38.050 1.00 29.84 180 TYR A C 1
ATOM 1318 O O . TYR A 1 182 ? -1.779 49.657 38.953 1.00 30.37 180 TYR A O 1
ATOM 1327 N N . THR A 1 183 ? -3.032 49.880 37.083 1.00 31.98 181 THR A N 1
ATOM 1328 C CA . THR A 1 183 ? -2.903 51.321 37.008 1.00 34.23 181 THR A CA 1
ATOM 1329 C C . THR A 1 183 ? -3.906 51.963 37.957 1.00 35.16 181 THR A C 1
ATOM 1330 O O . THR A 1 183 ? -3.736 53.101 38.384 1.00 36.63 181 THR A O 1
ATOM 1334 N N . LEU A 1 184 ? -4.950 51.219 38.298 1.00 36.52 182 LEU A N 1
ATOM 1335 C CA . LEU A 1 184 ? -5.961 51.711 39.226 1.00 36.29 182 LEU A CA 1
ATOM 1336 C C . LEU A 1 184 ? -5.316 51.656 40.611 1.00 35.66 182 LEU A C 1
ATOM 1337 O O . LEU A 1 184 ? -5.739 52.331 41.549 1.00 34.91 182 LEU A O 1
ATOM 1342 N N . LEU A 1 185 ? -4.276 50.837 40.710 1.00 37.54 183 LEU A N 1
ATOM 1343 C CA . LEU A 1 185 ? -3.519 50.656 41.943 1.00 40.29 183 LEU A CA 1
ATOM 1344 C C . LEU A 1 185 ? -2.205 51.451 41.879 1.00 41.24 183 LEU A C 1
ATOM 1345 O O . LEU A 1 185 ? -1.366 51.389 42.785 1.00 42.31 183 LEU A O 1
ATOM 1350 N N . GLY A 1 186 ? -2.034 52.199 40.797 1.00 42.20 184 GLY A N 1
ATOM 1351 C CA . GLY A 1 186 ? -0.833 52.988 40.644 1.00 43.53 184 GLY A CA 1
ATOM 1352 C C . GLY A 1 186 ? 0.437 52.163 40.592 1.00 44.21 184 GLY A C 1
ATOM 1353 O O . GLY A 1 186 ? 1.334 52.356 41.403 1.00 43.44 184 GLY A O 1
ATOM 1354 N N . LEU A 1 187 ? 0.513 51.240 39.640 1.00 46.39 185 LEU A N 1
ATOM 1355 C CA . LEU A 1 187 ? 1.699 50.411 39.478 1.00 48.45 185 LEU A CA 1
ATOM 1356 C C . LEU A 1 187 ? 2.599 51.087 38.470 1.00 50.21 185 LEU A C 1
ATOM 1357 O O . LEU A 1 187 ? 2.117 51.636 37.475 1.00 49.65 185 LEU A O 1
ATOM 1362 N N . ASP A 1 188 ? 3.905 51.046 38.737 1.00 53.37 186 ASP A N 1
ATOM 1363 C CA . ASP A 1 188 ? 4.921 51.667 37.872 1.00 55.73 186 ASP A CA 1
ATOM 1364 C C . ASP A 1 188 ? 4.784 51.204 36.420 1.00 54.90 186 ASP A C 1
ATOM 1365 O O . ASP A 1 188 ? 4.129 51.849 35.596 1.00 53.89 186 ASP A O 1
ATOM 1370 N N . GLU A 1 189 ? 5.421 50.080 36.120 1.00 53.46 187 GLU A N 1
ATOM 1371 C CA . GLU A 1 189 ? 5.374 49.502 34.793 1.00 52.21 187 GLU A CA 1
ATOM 1372 C C . GLU A 1 189 ? 4.629 48.190 34.935 1.00 49.76 187 GLU A C 1
ATOM 1373 O O . GLU A 1 189 ? 5.222 47.173 35.301 1.00 50.67 187 GLU A O 1
ATOM 1379 N N . PRO A 1 190 ? 3.315 48.198 34.663 1.00 45.54 188 PRO A N 1
ATOM 1380 C CA . PRO A 1 190 ? 2.492 46.995 34.767 1.00 41.50 188 PRO A CA 1
ATOM 1381 C C . PRO A 1 190 ? 2.816 45.951 33.723 1.00 39.64 188 PRO A C 1
ATOM 1382 O O . PRO A 1 190 ? 2.811 44.767 34.032 1.00 39.40 188 PRO A O 1
ATOM 1386 N N . GLU A 1 191 ? 3.103 46.386 32.494 1.00 37.52 189 GLU A N 1
ATOM 1387 C CA . GLU A 1 191 ? 3.414 45.456 31.401 1.00 35.53 189 GLU A CA 1
ATOM 1388 C C . GLU A 1 191 ? 4.449 44.414 31.801 1.00 36.06 189 GLU A C 1
ATOM 1389 O O . GLU A 1 191 ? 4.357 43.255 31.396 1.00 36.80 189 GLU A O 1
ATOM 1395 N N . LEU A 1 192 ? 5.443 44.836 32.576 1.00 34.95 190 LEU A N 1
ATOM 1396 C CA . LEU A 1 192 ? 6.488 43.940 33.041 1.00 33.33 190 LEU A CA 1
ATOM 1397 C C . LEU A 1 192 ? 5.774 42.886 33.863 1.00 32.43 190 LEU A C 1
ATOM 1398 O O . LEU A 1 192 ? 5.782 41.699 33.546 1.00 31.98 190 LEU A O 1
ATOM 1403 N N . LEU A 1 193 ? 5.150 43.351 34.933 1.00 30.13 191 LEU A N 1
ATOM 1404 C CA . LEU A 1 193 ? 4.396 42.493 35.829 1.00 27.95 191 LEU A CA 1
ATOM 1405 C C . LEU A 1 193 ? 3.490 41.538 35.028 1.00 28.09 191 LEU A C 1
ATOM 1406 O O . LEU A 1 193 ? 3.448 40.337 35.295 1.00 26.90 191 LEU A O 1
ATOM 1411 N N . ILE A 1 194 ? 2.781 42.082 34.042 1.00 27.05 192 ILE A N 1
ATOM 1412 C CA . ILE A 1 194 ? 1.890 41.296 33.194 1.00 26.15 192 ILE A CA 1
ATOM 1413 C C . ILE A 1 194 ? 2.666 40.240 32.429 1.00 27.23 192 ILE A C 1
ATOM 1414 O O . ILE A 1 194 ? 2.281 39.070 32.400 1.00 29.10 192 ILE A O 1
ATOM 1419 N N . HIS A 1 195 ? 3.751 40.656 31.788 1.00 25.44 193 HIS A N 1
ATOM 1420 C CA . HIS A 1 195 ? 4.562 39.729 31.007 1.00 25.00 193 HIS A CA 1
ATOM 1421 C C . HIS A 1 195 ? 5.024 38.539 31.838 1.00 24.12 193 HIS A C 1
ATOM 1422 O O . HIS A 1 195 ? 5.016 37.395 31.363 1.00 23.61 193 HIS A O 1
ATOM 1429 N N . THR A 1 196 ? 5.428 38.813 33.077 1.00 23.17 194 THR A N 1
ATOM 1430 C CA . THR A 1 196 ? 5.915 37.756 33.953 1.00 22.29 194 THR A CA 1
ATOM 1431 C C . THR A 1 196 ? 4.797 36.772 34.214 1.00 22.07 194 THR A C 1
ATOM 1432 O O . THR A 1 196 ? 4.958 35.571 34.008 1.00 23.43 194 THR A O 1
ATOM 1436 N N . LEU A 1 197 ? 3.662 37.295 34.660 1.00 21.16 195 LEU A N 1
ATOM 1437 C CA . LEU A 1 197 ? 2.493 36.482 34.958 1.00 20.24 195 LEU A CA 1
ATOM 1438 C C . LEU A 1 197 ? 2.077 35.621 33.773 1.00 21.13 195 LEU A C 1
ATOM 1439 O O . LEU A 1 197 ? 1.796 34.436 33.925 1.00 19.65 195 LEU A O 1
ATOM 1452 N N . LYS A 1 199 ? 3.902 34.954 30.689 1.00 23.46 197 LYS A N 1
ATOM 1453 C CA . LYS A 1 199 ? 4.911 34.150 30.017 1.00 22.64 197 LYS A CA 1
ATOM 1454 C C . LYS A 1 199 ? 5.148 32.849 30.746 1.00 21.79 197 LYS A C 1
ATOM 1455 O O . LYS A 1 199 ? 5.544 31.859 30.145 1.00 20.78 197 LYS A O 1
ATOM 1461 N N . GLY A 1 200 ? 4.920 32.863 32.054 1.00 22.20 198 GLY A N 1
ATOM 1462 C CA . GLY A 1 200 ? 5.108 31.660 32.833 1.00 21.64 198 GLY A CA 1
ATOM 1463 C C . GLY A 1 200 ? 4.133 30.628 32.316 1.00 22.15 198 GLY A C 1
ATOM 1464 O O . GLY A 1 200 ? 4.436 29.436 32.245 1.00 22.23 198 GLY A O 1
ATOM 1465 N N . VAL A 1 201 ? 2.946 31.097 31.944 1.00 22.38 199 VAL A N 1
ATOM 1466 C CA . VAL A 1 201 ? 1.910 30.212 31.421 1.00 21.53 199 VAL A CA 1
ATOM 1467 C C . VAL A 1 201 ? 2.199 29.924 29.950 1.00 23.31 199 VAL A C 1
ATOM 1468 O O . VAL A 1 201 ? 2.054 28.795 29.476 1.00 23.93 199 VAL A O 1
ATOM 1472 N N . ALA A 1 202 ? 2.630 30.956 29.240 1.00 23.38 200 ALA A N 1
ATOM 1473 C CA . ALA A 1 202 ? 2.940 30.831 27.829 1.00 24.36 200 ALA A CA 1
ATOM 1474 C C . ALA A 1 202 ? 3.984 29.753 27.537 1.00 25.60 200 ALA A C 1
ATOM 1475 O O . ALA A 1 202 ? 3.838 28.991 26.584 1.00 24.80 200 ALA A O 1
ATOM 1477 N N . ASP A 1 203 ? 5.038 29.693 28.348 1.00 27.64 201 ASP A N 1
ATOM 1478 C CA . ASP A 1 203 ? 6.098 28.701 28.158 1.00 29.46 201 ASP A CA 1
ATOM 1479 C C . ASP A 1 203 ? 5.727 27.317 28.678 1.00 31.24 201 ASP A C 1
ATOM 1480 O O . ASP A 1 203 ? 5.918 26.317 27.983 1.00 33.00 201 ASP A O 1
ATOM 1485 N N . ASN A 1 204 ? 5.201 27.266 29.899 1.00 32.11 202 ASN A N 1
ATOM 1486 C CA . ASN A 1 204 ? 4.799 26.009 30.531 1.00 32.83 202 ASN A CA 1
ATOM 1487 C C . ASN A 1 204 ? 4.011 25.125 29.577 1.00 33.51 202 ASN A C 1
ATOM 1488 O O . ASN A 1 204 ? 4.112 23.900 29.613 1.00 33.11 202 ASN A O 1
ATOM 1493 N N . ILE A 1 205 ? 3.231 25.768 28.719 1.00 33.66 203 ILE A N 1
ATOM 1494 C CA . ILE A 1 205 ? 2.375 25.077 27.772 1.00 34.11 203 ILE A CA 1
ATOM 1495 C C . ILE A 1 205 ? 3.164 24.325 26.703 1.00 34.34 203 ILE A C 1
ATOM 1496 O O . ILE A 1 205 ? 2.611 23.548 25.937 1.00 35.01 203 ILE A O 1
ATOM 1501 N N . LYS A 1 206 ? 4.468 24.550 26.667 1.00 34.61 204 LYS A N 1
ATOM 1502 C CA . LYS A 1 206 ? 5.329 23.884 25.702 1.00 35.03 204 LYS A CA 1
ATOM 1503 C C . LYS A 1 206 ? 5.769 22.544 26.264 1.00 35.88 204 LYS A C 1
ATOM 1504 O O . LYS A 1 206 ? 5.777 21.539 25.563 1.00 37.72 204 LYS A O 1
ATOM 1510 N N . LYS A 1 207 ? 6.140 22.549 27.539 1.00 35.52 205 LYS A N 1
ATOM 1511 C CA . LYS A 1 207 ? 6.586 21.353 28.224 1.00 35.47 205 LYS A CA 1
ATOM 1512 C C . LYS A 1 207 ? 5.415 20.492 28.726 1.00 38.19 205 LYS A C 1
ATOM 1513 O O . LYS A 1 207 ? 5.632 19.373 29.208 1.00 38.02 205 LYS A O 1
ATOM 1523 N N . ARG A 1 209 ? 0.682 19.760 28.632 1.00 37.03 207 ARG A N 1
ATOM 1524 C CA . ARG A 1 209 ? -0.614 19.918 28.004 1.00 35.95 207 ARG A CA 1
ATOM 1525 C C . ARG A 1 209 ? -1.278 21.181 28.527 1.00 35.16 207 ARG A C 1
ATOM 1526 O O . ARG A 1 209 ? -1.256 21.448 29.725 1.00 34.25 207 ARG A O 1
ATOM 1534 N N . VAL A 1 210 ? -1.873 21.949 27.620 1.00 35.88 208 VAL A N 1
ATOM 1535 C CA . VAL A 1 210 ? -2.572 23.177 27.973 1.00 36.44 208 VAL A CA 1
ATOM 1536 C C . VAL A 1 210 ? -3.264 23.058 29.329 1.00 37.82 208 VAL A C 1
ATOM 1537 O O . VAL A 1 210 ? -2.954 23.811 30.252 1.00 38.15 208 VAL A O 1
ATOM 1541 N N . GLU A 1 211 ? -4.187 22.104 29.451 1.00 37.15 209 GLU A N 1
ATOM 1542 C CA . GLU A 1 211 ? -4.938 21.928 30.688 1.00 36.43 209 GLU A CA 1
ATOM 1543 C C . GLU A 1 211 ? -4.140 21.626 31.942 1.00 36.76 209 GLU A C 1
ATOM 1544 O O . GLU A 1 211 ? -4.680 21.685 33.046 1.00 37.04 209 GLU A O 1
ATOM 1550 N N . CYS A 1 212 ? -2.862 21.304 31.788 1.00 37.23 210 CYS A N 1
ATOM 1551 C CA . CYS A 1 212 ? -2.024 21.012 32.949 1.00 37.91 210 CYS A CA 1
ATOM 1552 C C . CYS A 1 212 ? -1.283 22.267 33.397 1.00 37.12 210 CYS A C 1
ATOM 1553 O O . CYS A 1 212 ? -0.430 22.213 34.281 1.00 37.17 210 CYS A O 1
ATOM 1556 N N . SER A 1 213 ? -1.631 23.399 32.796 1.00 36.24 211 SER A N 1
ATOM 1557 C CA . SER A 1 213 ? -0.982 24.656 33.121 1.00 33.99 211 SER A CA 1
ATOM 1558 C C . SER A 1 213 ? -1.870 25.580 33.932 1.00 33.31 211 SER A C 1
ATOM 1559 O O . SER A 1 213 ? -1.444 26.675 34.284 1.00 35.32 211 SER A O 1
ATOM 1562 N N . LEU A 1 214 ? -3.100 25.162 34.223 1.00 31.07 212 LEU A N 1
ATOM 1563 C CA . LEU A 1 214 ? -3.997 26.012 35.001 1.00 28.19 212 LEU A CA 1
ATOM 1564 C C . LEU A 1 214 ? -3.660 25.844 36.480 1.00 28.25 212 LEU A C 1
ATOM 1565 O O . LEU A 1 214 ? -3.648 24.726 36.988 1.00 27.82 212 LEU A O 1
ATOM 1570 N N . THR A 1 215 ? -3.392 26.953 37.171 1.00 28.47 213 THR A N 1
ATOM 1571 C CA . THR A 1 215 ? -3.027 26.882 38.585 1.00 28.87 213 THR A CA 1
ATOM 1572 C C . THR A 1 215 ? -3.844 27.692 39.589 1.00 28.95 213 THR A C 1
ATOM 1573 O O . THR A 1 215 ? -3.727 27.472 40.792 1.00 31.97 213 THR A O 1
ATOM 1577 N N . GLY A 1 216 ? -4.669 28.614 39.123 1.00 28.23 214 GLY A N 1
ATOM 1578 C CA . GLY A 1 216 ? -5.410 29.460 40.053 1.00 27.32 214 GLY A CA 1
ATOM 1579 C C . GLY A 1 216 ? -6.326 28.943 41.160 1.00 24.98 214 GLY A C 1
ATOM 1580 O O . GLY A 1 216 ? -6.276 27.797 41.595 1.00 22.90 214 GLY A O 1
ATOM 1581 N N . PRO A 1 217 ? -7.167 29.837 41.675 1.00 23.35 215 PRO A N 1
ATOM 1582 C CA . PRO A 1 217 ? -8.103 29.476 42.726 1.00 25.08 215 PRO A CA 1
ATOM 1583 C C . PRO A 1 217 ? -9.225 28.548 42.232 1.00 26.03 215 PRO A C 1
ATOM 1584 O O . PRO A 1 217 ? -9.652 27.661 42.963 1.00 26.58 215 PRO A O 1
ATOM 1588 N N . VAL A 1 218 ? -9.708 28.734 41.007 1.00 25.69 216 VAL A N 1
ATOM 1589 C CA . VAL A 1 218 ? -10.750 27.838 40.514 1.00 25.52 216 VAL A CA 1
ATOM 1590 C C . VAL A 1 218 ? -10.146 26.439 40.640 1.00 26.16 216 VAL A C 1
ATOM 1591 O O . VAL A 1 218 ? -10.748 25.548 41.228 1.00 25.03 216 VAL A O 1
ATOM 1595 N N . LYS A 1 219 ? -8.933 26.279 40.116 1.00 28.17 217 LYS A N 1
ATOM 1596 C CA . LYS A 1 219 ? -8.175 25.016 40.157 1.00 30.37 217 LYS A CA 1
ATOM 1597 C C . LYS A 1 219 ? -8.200 24.365 41.540 1.00 30.23 217 LYS A C 1
ATOM 1598 O O . LYS A 1 219 ? -8.510 23.176 41.667 1.00 31.18 217 LYS A O 1
ATOM 1604 N N . ARG A 1 220 ? -7.847 25.148 42.563 1.00 28.95 218 ARG A N 1
ATOM 1605 C CA . ARG A 1 220 ? -7.847 24.687 43.957 1.00 27.83 218 ARG A CA 1
ATOM 1606 C C . ARG A 1 220 ? -9.276 24.520 44.490 1.00 26.24 218 ARG A C 1
ATOM 1607 O O . ARG A 1 220 ? -9.482 23.887 45.522 1.00 26.29 218 ARG A O 1
ATOM 1615 N N . GLY A 1 221 ? -10.249 25.110 43.798 1.00 24.26 219 GLY A N 1
ATOM 1616 C CA . GLY A 1 221 ? -11.621 25.037 44.243 1.00 22.55 219 GLY A CA 1
ATOM 1617 C C . GLY A 1 221 ? -11.856 26.069 45.325 1.00 22.75 219 GLY A C 1
ATOM 1618 O O . GLY A 1 221 ? -12.663 25.857 46.232 1.00 23.27 219 GLY A O 1
ATOM 1619 N N . ASP A 1 222 ? -11.137 27.185 45.247 1.00 22.74 220 ASP A N 1
ATOM 1620 C CA . ASP A 1 222 ? -11.292 28.248 46.228 1.00 21.66 220 ASP A CA 1
ATOM 1621 C C . ASP A 1 222 ? -12.401 29.165 45.805 1.00 22.11 220 ASP A C 1
ATOM 1622 O O . ASP A 1 222 ? -12.245 30.382 45.771 1.00 21.89 220 ASP A O 1
ATOM 1627 N N . TRP A 1 223 ? -13.534 28.557 45.491 1.00 22.87 221 TRP A N 1
ATOM 1628 C CA . TRP A 1 223 ? -14.703 29.285 45.064 1.00 23.81 221 TRP A CA 1
ATOM 1629 C C . TRP A 1 223 ? -14.887 30.574 45.834 1.00 24.66 221 TRP A C 1
ATOM 1630 O O . TRP A 1 223 ? -15.259 31.594 45.250 1.00 23.74 221 TRP A O 1
ATOM 1641 N N . GLN A 1 224 ? -14.595 30.536 47.133 1.00 26.66 222 GLN A N 1
ATOM 1642 C CA . GLN A 1 224 ? -14.731 31.721 47.972 1.00 28.92 222 GLN A CA 1
ATOM 1643 C C . GLN A 1 224 ? -14.061 32.945 47.376 1.00 29.65 222 GLN A C 1
ATOM 1644 O O . GLN A 1 224 ? -14.539 34.067 47.579 1.00 31.20 222 GLN A O 1
ATOM 1650 N N . VAL A 1 225 ? -12.947 32.744 46.668 1.00 27.31 223 VAL A N 1
ATOM 1651 C CA . VAL A 1 225 ? -12.262 33.867 46.031 1.00 25.61 223 VAL A CA 1
ATOM 1652 C C . VAL A 1 225 ? -12.831 34.050 44.626 1.00 22.80 223 VAL A C 1
ATOM 1653 O O . VAL A 1 225 ? -13.022 35.177 44.170 1.00 20.69 223 VAL A O 1
ATOM 1657 N N . VAL A 1 226 ? -13.123 32.939 43.953 1.00 21.43 224 VAL A N 1
ATOM 1658 C CA . VAL A 1 226 ? -13.673 33.004 42.599 1.00 22.66 224 VAL A CA 1
ATOM 1659 C C . VAL A 1 226 ? -14.924 33.884 42.611 1.00 21.88 224 VAL A C 1
ATOM 1660 O O . VAL A 1 226 ? -15.159 34.683 41.697 1.00 20.65 2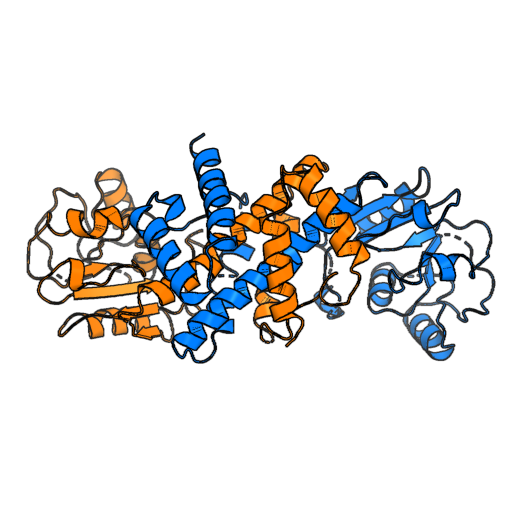24 VAL A O 1
ATOM 1664 N N . GLU A 1 227 ? -15.693 33.742 43.685 1.00 23.28 225 GLU A N 1
ATOM 1665 C CA . GLU A 1 227 ? -16.937 34.469 43.877 1.00 25.32 225 GLU A CA 1
ATOM 1666 C C . GLU A 1 227 ? -16.773 35.929 44.239 1.00 26.48 225 GLU A C 1
ATOM 1667 O O . GLU A 1 227 ? -17.471 36.788 43.698 1.00 27.34 225 GLU A O 1
ATOM 1673 N N . GLU A 1 228 ? -15.880 36.220 45.173 1.00 26.85 226 GLU A N 1
ATOM 1674 C CA . GLU A 1 228 ? -15.687 37.606 45.564 1.00 28.68 226 GLU A CA 1
ATOM 1675 C C . GLU A 1 228 ? -14.993 38.370 44.439 1.00 29.24 226 GLU A C 1
ATOM 1676 O O . GLU A 1 228 ? -15.351 39.505 44.116 1.00 28.53 226 GLU A O 1
ATOM 1682 N N . GLU A 1 229 ? -14.007 37.714 43.836 1.00 30.74 227 GLU A N 1
ATOM 1683 C CA . GLU A 1 229 ? -13.230 38.270 42.737 1.00 29.20 227 GLU A CA 1
ATOM 1684 C C . GLU A 1 229 ? -14.128 38.634 41.570 1.00 29.11 227 GLU A C 1
ATOM 1685 O O . GLU A 1 229 ? -13.748 39.445 40.726 1.00 29.33 227 GLU A O 1
ATOM 1691 N N . ARG A 1 230 ? -15.305 38.014 41.517 1.00 28.07 228 ARG A N 1
ATOM 1692 C CA . ARG A 1 230 ? -16.263 38.284 40.458 1.00 28.28 228 ARG A CA 1
ATOM 1693 C C . ARG A 1 230 ? -17.043 39.551 40.781 1.00 30.07 228 ARG A C 1
ATOM 1694 O O . ARG A 1 230 ? -17.433 40.282 39.870 1.00 31.57 228 ARG A O 1
ATOM 1702 N N . ARG A 1 231 ? -17.281 39.806 42.072 1.00 30.81 229 ARG A N 1
ATOM 1703 C CA . ARG A 1 231 ? -17.993 41.015 42.502 1.00 29.44 229 ARG A CA 1
ATOM 1704 C C . ARG A 1 231 ? -16.983 42.161 42.428 1.00 29.20 229 ARG A C 1
ATOM 1705 O O . ARG A 1 231 ? -17.335 43.306 42.178 1.00 29.00 229 ARG A O 1
ATOM 1707 N N . GLU A 1 232 ? -15.715 41.840 42.649 1.00 29.75 230 GLU A N 1
ATOM 1708 C CA . GLU A 1 232 ? -14.663 42.840 42.555 1.00 32.03 230 GLU A CA 1
ATOM 1709 C C . GLU A 1 232 ? -14.549 43.218 41.073 1.00 33.77 230 GLU A C 1
ATOM 1710 O O . GLU A 1 232 ? -14.384 44.388 40.713 1.00 34.15 230 GLU A O 1
ATOM 1716 N N . TYR A 1 233 ? -14.649 42.201 40.220 1.00 35.44 231 TYR A N 1
ATOM 1717 C CA . TYR A 1 233 ? -14.569 42.375 38.775 1.00 36.25 231 TYR A CA 1
ATOM 1718 C C . TYR A 1 233 ? -15.728 43.244 38.303 1.00 34.76 231 TYR A C 1
ATOM 1719 O O . TYR A 1 233 ? -15.535 44.163 37.503 1.00 34.22 231 TYR A O 1
ATOM 1728 N N . GLU A 1 234 ? -16.927 42.954 38.803 1.00 34.41 232 GLU A N 1
ATOM 1729 C CA . GLU A 1 234 ? -18.096 43.720 38.406 1.00 35.68 232 GLU A CA 1
ATOM 1730 C C . GLU A 1 234 ? -17.852 45.162 38.817 1.00 35.85 232 GLU A C 1
ATOM 1731 O O . GLU A 1 234 ? -18.021 46.087 38.017 1.00 37.39 232 GLU A O 1
ATOM 1737 N N . LYS A 1 235 ? -17.431 45.335 40.070 1.00 35.55 233 LYS A N 1
ATOM 1738 C CA . LYS A 1 235 ? -17.139 46.648 40.644 1.00 34.85 233 LYS A CA 1
ATOM 1739 C C . LYS A 1 235 ? -16.193 47.488 39.788 1.00 32.62 233 LYS A C 1
ATOM 1740 O O . LYS A 1 235 ? -16.343 48.703 39.689 1.00 32.36 233 LYS A O 1
ATOM 1746 N N . ILE A 1 236 ? -15.230 46.834 39.155 1.00 31.90 234 ILE A N 1
ATOM 1747 C CA . ILE A 1 236 ? -14.234 47.534 38.348 1.00 30.29 234 ILE A CA 1
ATOM 1748 C C . ILE A 1 236 ? -14.550 47.768 36.865 1.00 29.64 234 ILE A C 1
ATOM 1749 O O . ILE A 1 236 ? -14.152 48.792 36.292 1.00 28.87 234 ILE A O 1
ATOM 1754 N N . PHE A 1 237 ? -15.270 46.840 36.243 1.00 28.13 235 PHE A N 1
ATOM 1755 C CA . PHE A 1 237 ? -15.549 46.977 34.821 1.00 26.38 235 PHE A CA 1
ATOM 1756 C C . PHE A 1 237 ? -17.004 47.129 34.401 1.00 27.58 235 PHE A C 1
ATOM 1757 O O . PHE A 1 237 ? -17.293 47.215 33.210 1.00 27.15 235 PHE A O 1
ATOM 1765 N N . GLY A 1 238 ? -17.927 47.146 35.356 1.00 28.86 236 GLY A N 1
ATOM 1766 C CA . GLY A 1 238 ? -19.324 47.302 34.988 1.00 28.85 236 GLY A CA 1
ATOM 1767 C C . GLY A 1 238 ? -20.134 46.021 34.897 1.00 28.52 236 GLY A C 1
ATOM 1768 O O . GLY A 1 238 ? -21.327 46.020 35.220 1.00 29.94 236 GLY A O 1
ATOM 1769 N N . ASN A 1 239 ? -19.519 44.935 34.439 1.00 26.16 237 ASN A N 1
ATOM 1770 C CA . ASN A 1 239 ? -20.247 43.679 34.352 1.00 25.30 237 ASN A CA 1
ATOM 1771 C C . ASN A 1 239 ? -19.359 42.505 34.697 1.00 25.15 237 ASN A C 1
ATOM 1772 O O . ASN A 1 239 ? -18.221 42.689 35.127 1.00 25.34 237 ASN A O 1
ATOM 1777 N N . THR A 1 240 ? -19.884 41.299 34.511 1.00 25.31 238 THR A N 1
ATOM 1778 C CA . THR A 1 240 ? -19.143 40.088 34.829 1.00 24.86 238 THR A CA 1
ATOM 1779 C C . THR A 1 240 ? -19.151 39.110 33.657 1.00 24.02 238 THR A C 1
ATOM 1780 O O . THR A 1 240 ? -18.761 37.944 33.794 1.00 23.35 238 THR A O 1
ATOM 1784 N N . VAL A 1 241 ? -19.601 39.598 32.504 1.00 23.50 239 VAL A N 1
ATOM 1785 C CA . VAL A 1 241 ? -19.662 38.789 31.295 1.00 22.48 239 VAL A CA 1
ATOM 1786 C C . VAL A 1 241 ? -18.400 37.994 31.007 1.00 21.52 239 VAL A C 1
ATOM 1787 O O . VAL A 1 241 ? -18.437 36.775 31.027 1.00 21.78 239 VAL A O 1
ATOM 1791 N N . LEU A 1 242 ? -17.292 38.679 30.728 1.00 21.31 240 LEU A N 1
ATOM 1792 C CA . LEU A 1 242 ? -16.050 37.986 30.411 1.00 20.71 240 LEU A CA 1
ATOM 1793 C C . LEU A 1 242 ? -15.559 37.131 31.564 1.00 20.90 240 LEU A C 1
ATOM 1794 O O . LEU A 1 242 ? -15.100 36.006 31.367 1.00 21.54 240 LEU A O 1
ATOM 1799 N N . TYR A 1 243 ? -15.650 37.676 32.770 1.00 20.40 241 TYR A N 1
ATOM 1800 C CA . TYR A 1 243 ? -15.228 36.956 33.963 1.00 19.59 241 TYR A CA 1
ATOM 1801 C C . TYR A 1 243 ? -15.938 35.604 34.031 1.00 19.29 241 TYR A C 1
ATOM 1802 O O . TYR A 1 243 ? -15.287 34.567 34.090 1.00 20.31 241 TYR A O 1
ATOM 1811 N N . ASP A 1 244 ? -17.270 35.623 34.013 1.00 18.56 242 ASP A N 1
ATOM 1812 C CA . ASP A 1 244 ? -18.081 34.401 34.081 1.00 19.17 242 ASP A CA 1
ATOM 1813 C C . ASP A 1 244 ? -17.678 33.343 33.048 1.00 19.63 242 ASP A C 1
ATOM 1814 O O . ASP A 1 244 ? -17.546 32.167 33.373 1.00 19.83 242 ASP A O 1
ATOM 1819 N N . GLU A 1 245 ? -17.486 33.764 31.803 1.00 18.98 243 GLU A N 1
ATOM 1820 C CA . GLU A 1 245 ? -17.131 32.850 30.721 1.00 19.62 243 GLU A CA 1
ATOM 1821 C C . GLU A 1 245 ? -15.845 32.071 30.935 1.00 20.05 243 GLU A C 1
ATOM 1822 O O . GLU A 1 245 ? -15.830 30.840 30.846 1.00 20.56 243 GLU A O 1
ATOM 1828 N N . ILE A 1 246 ? -14.759 32.788 31.195 1.00 18.62 244 ILE A N 1
ATOM 1829 C CA . ILE A 1 246 ? -13.477 32.139 31.416 1.00 18.23 244 ILE A CA 1
ATOM 1830 C C . ILE A 1 246 ? -13.547 31.217 32.638 1.00 17.99 244 ILE A C 1
ATOM 1831 O O . ILE A 1 246 ? -13.071 30.079 32.606 1.00 16.22 244 ILE A O 1
ATOM 1836 N N . VAL A 1 247 ? -14.152 31.703 33.714 1.00 17.94 245 VAL A N 1
ATOM 1837 C CA . VAL A 1 247 ? -14.260 30.891 34.912 1.00 20.63 245 VAL A CA 1
ATOM 1838 C C . VAL A 1 247 ? -14.977 29.575 34.608 1.00 20.49 245 VAL A C 1
ATOM 1839 O O . VAL A 1 247 ? -14.569 28.509 35.058 1.00 21.01 245 VAL A O 1
ATOM 1843 N N . LYS A 1 248 ? -16.055 29.662 33.843 1.00 19.51 246 LYS A N 1
ATOM 1844 C CA . LYS A 1 248 ? -16.815 28.488 33.469 1.00 17.56 246 LYS A CA 1
ATOM 1845 C C . LYS A 1 248 ? -15.880 27.484 32.766 1.00 18.11 246 LYS A C 1
ATOM 1846 O O . LYS A 1 248 ? -15.872 26.296 33.072 1.00 17.04 246 LYS A O 1
ATOM 1852 N N . LEU A 1 249 ? -15.076 27.981 31.829 1.00 20.26 247 LEU A N 1
ATOM 1853 C CA . LEU A 1 249 ? -14.127 27.151 31.082 1.00 19.91 247 LEU A CA 1
ATOM 1854 C C . LEU A 1 249 ? -12.991 26.604 31.954 1.00 20.74 247 LEU A C 1
ATOM 1855 O O . LEU A 1 249 ? -12.610 25.442 31.843 1.00 20.68 247 LEU A O 1
ATOM 1860 N N . LEU A 1 250 ? -12.437 27.452 32.812 1.00 22.15 248 LEU A N 1
ATOM 1861 C CA . LEU A 1 250 ? -11.363 27.026 33.694 1.00 23.57 248 LEU A CA 1
ATOM 1862 C C . LEU A 1 250 ? -11.852 25.916 34.644 1.00 24.56 248 LEU A C 1
ATOM 1863 O O . LEU A 1 250 ? -11.134 24.972 34.930 1.00 24.85 248 LEU A O 1
ATOM 1868 N N . ARG A 1 251 ? -13.080 26.039 35.126 1.00 26.20 249 ARG A N 1
ATOM 1869 C CA . ARG A 1 251 ? -13.667 25.042 36.007 1.00 27.76 249 ARG A CA 1
ATOM 1870 C C . ARG A 1 251 ? -13.840 23.782 35.170 1.00 29.30 249 ARG A C 1
ATOM 1871 O O . ARG A 1 251 ? -14.015 22.691 35.691 1.00 30.42 249 ARG A O 1
ATOM 1879 N N . GLU A 1 252 ? -13.786 23.951 33.858 1.00 29.93 250 GLU A N 1
ATOM 1880 C CA . GLU A 1 252 ? -13.956 22.844 32.934 1.00 30.16 250 GLU A CA 1
ATOM 1881 C C . GLU A 1 252 ? -12.590 22.243 32.635 1.00 29.95 250 GLU A C 1
ATOM 1882 O O . GLU A 1 252 ? -12.454 21.044 32.441 1.00 29.69 250 GLU A O 1
ATOM 1888 N N . VAL A 1 253 ? -11.570 23.091 32.610 1.00 31.55 251 VAL A N 1
ATOM 1889 C CA . VAL A 1 253 ? -10.204 22.641 32.356 1.00 31.94 251 VAL A CA 1
ATOM 1890 C C . VAL A 1 253 ? -9.714 21.862 33.567 1.00 31.61 251 VAL A C 1
ATOM 1891 O O . VAL A 1 253 ? -8.935 20.933 33.431 1.00 30.51 251 VAL A O 1
ATOM 1895 N N . ALA A 1 254 ? -10.210 22.244 34.743 1.00 33.19 252 ALA A N 1
ATOM 1896 C CA . ALA A 1 254 ? -9.854 21.629 36.018 1.00 34.77 252 ALA A CA 1
ATOM 1897 C C . ALA A 1 254 ? -10.547 20.299 36.317 1.00 37.82 252 ALA A C 1
ATOM 1898 O O . ALA A 1 254 ? -10.013 19.487 37.076 1.00 37.93 252 ALA A O 1
ATOM 1900 N N . GLU A 1 255 ? -11.737 20.086 35.746 1.00 41.44 253 GLU A N 1
ATOM 1901 C CA . GLU A 1 255 ? -12.494 18.842 35.953 1.00 43.23 253 GLU A CA 1
ATOM 1902 C C . GLU A 1 255 ? -11.998 17.768 34.986 1.00 43.93 253 GLU A C 1
ATOM 1903 O O . GLU A 1 255 ? -11.975 16.581 35.306 1.00 43.62 253 GLU A O 1
ATOM 1909 N N . SER A 1 256 ? -11.619 18.192 33.790 1.00 44.60 254 SER A N 1
ATOM 1910 C CA . SER A 1 256 ? -11.113 17.258 32.807 1.00 46.26 254 SER A CA 1
ATOM 1911 C C . SER A 1 256 ? -10.010 16.453 33.472 1.00 47.48 254 SER A C 1
ATOM 1912 O O . SER A 1 256 ? -9.884 15.254 33.235 1.00 47.96 254 SER A O 1
ATOM 1915 N N . GLU A 1 257 ? -9.215 17.122 34.306 1.00 48.99 255 GLU A N 1
ATOM 1916 C CA . GLU A 1 257 ? -8.110 16.479 35.014 1.00 51.23 255 GLU A CA 1
ATOM 1917 C C . GLU A 1 257 ? -8.624 15.543 36.105 1.00 53.84 255 GLU A C 1
ATOM 1918 O O . GLU A 1 257 ? -7.992 14.525 36.397 1.00 53.31 255 GLU A O 1
ATOM 1924 N N . ARG A 1 258 ? -9.767 15.884 36.705 1.00 55.64 256 ARG A N 1
ATOM 1925 C CA . ARG A 1 258 ? -10.373 15.048 37.745 1.00 57.32 256 ARG A CA 1
ATOM 1926 C C . ARG A 1 258 ? -10.438 13.606 37.225 1.00 58.05 256 ARG A C 1
ATOM 1927 O O . ARG A 1 258 ? -10.573 12.645 37.995 1.00 58.11 256 ARG A O 1
ATOM 1929 N N . ARG A 1 259 ? -10.353 13.480 35.903 1.00 57.86 257 ARG A N 1
ATOM 1930 C CA . ARG A 1 259 ? -10.346 12.189 35.234 1.00 57.79 257 ARG A CA 1
ATOM 1931 C C . ARG A 1 259 ? -8.875 11.875 34.981 1.00 58.21 257 ARG A C 1
ATOM 1932 O O . ARG A 1 259 ? -8.200 12.701 34.320 1.00 57.83 257 ARG A O 1
ATOM 1934 N N . VAL B 1 4 ? 14.373 31.207 61.053 1.00 50.27 2 VAL B N 1
ATOM 1935 C CA . VAL B 1 4 ? 14.184 29.718 61.021 1.00 51.57 2 VAL B CA 1
ATOM 1936 C C . VAL B 1 4 ? 12.901 29.344 60.279 1.00 51.15 2 VAL B C 1
ATOM 1937 O O . VAL B 1 4 ? 11.960 28.789 60.857 1.00 51.60 2 VAL B O 1
ATOM 1941 N N . LEU B 1 5 ? 12.891 29.645 58.988 1.00 50.09 3 LEU B N 1
ATOM 1942 C CA . LEU B 1 5 ? 11.759 29.388 58.107 1.00 50.07 3 LEU B CA 1
ATOM 1943 C C . LEU B 1 5 ? 11.051 28.028 58.216 1.00 50.26 3 LEU B C 1
ATOM 1944 O O . LEU B 1 5 ? 11.633 26.983 57.936 1.00 50.52 3 LEU B O 1
ATOM 1949 N N . ASN B 1 6 ? 9.778 28.065 58.598 1.00 51.19 4 ASN B N 1
ATOM 1950 C CA . ASN B 1 6 ? 8.954 26.861 58.716 1.00 52.30 4 ASN B CA 1
ATOM 1951 C C . ASN B 1 6 ? 7.888 26.880 57.607 1.00 52.50 4 ASN B C 1
ATOM 1952 O O . ASN B 1 6 ? 7.187 27.884 57.439 1.00 53.78 4 ASN B O 1
ATOM 1957 N N . PHE B 1 7 ? 7.771 25.783 56.857 1.00 51.76 5 PHE B N 1
ATOM 1958 C CA . PHE B 1 7 ? 6.784 25.671 55.777 1.00 50.24 5 PHE B CA 1
ATOM 1959 C C . PHE B 1 7 ? 5.773 24.583 56.079 1.00 49.33 5 PHE B C 1
ATOM 1960 O O . PHE B 1 7 ? 6.164 23.448 56.334 1.00 50.06 5 PHE B O 1
ATOM 1968 N N . VAL B 1 8 ? 4.483 24.908 56.010 1.00 49.34 6 VAL B N 1
ATOM 1969 C CA . VAL B 1 8 ? 3.429 23.930 56.319 1.00 49.61 6 VAL B CA 1
ATOM 1970 C C . VAL B 1 8 ? 2.690 23.290 55.135 1.00 48.60 6 VAL B C 1
ATOM 1971 O O . VAL B 1 8 ? 1.694 22.593 55.315 1.00 49.09 6 VAL B O 1
ATOM 1975 N N . GLY B 1 9 ? 3.173 23.512 53.924 1.00 47.37 7 GLY B N 1
ATOM 1976 C CA . GLY B 1 9 ? 2.521 22.896 52.789 1.00 47.12 7 GLY B CA 1
ATOM 1977 C C . GLY B 1 9 ? 3.487 22.048 51.981 1.00 48.35 7 GLY B C 1
ATOM 1978 O O . GLY B 1 9 ? 4.616 22.457 51.734 1.00 49.04 7 GLY B O 1
ATOM 1979 N N . THR B 1 10 ? 3.063 20.852 51.592 1.00 49.63 8 THR B N 1
ATOM 1980 C CA . THR B 1 10 ? 3.890 19.954 50.785 1.00 51.67 8 THR B CA 1
ATOM 1981 C C . THR B 1 10 ? 3.395 19.993 49.349 1.00 52.89 8 THR B C 1
ATOM 1982 O O . THR B 1 10 ? 2.426 19.322 48.964 1.00 56.65 8 THR B O 1
ATOM 1986 N N . GLY B 1 11 ? 4.077 20.781 48.541 1.00 51.78 9 GLY B N 1
ATOM 1987 C CA . GLY B 1 11 ? 3.677 20.912 47.156 1.00 50.57 9 GLY B CA 1
ATOM 1988 C C . GLY B 1 11 ? 4.357 22.152 46.647 1.00 50.05 9 GLY B C 1
ATOM 1989 O O . GLY B 1 11 ? 4.538 23.116 47.386 1.00 50.76 9 GLY B O 1
ATOM 1990 N N . THR B 1 12 ? 4.767 22.118 45.374 1.00 50.71 10 THR B N 1
ATOM 1991 C CA . THR B 1 12 ? 5.461 23.236 44.770 1.00 51.60 10 THR B CA 1
ATOM 1992 C C . THR B 1 12 ? 4.988 24.604 45.207 1.00 51.42 10 THR B C 1
ATOM 1993 O O . THR B 1 12 ? 3.790 24.885 45.271 1.00 52.72 10 THR B O 1
ATOM 1997 N N . LEU B 1 13 ? 5.964 25.416 45.579 1.00 50.11 11 LEU B N 1
ATOM 1998 C CA . LEU B 1 13 ? 5.824 26.786 46.049 1.00 48.17 11 LEU B CA 1
ATOM 1999 C C . LEU B 1 13 ? 6.641 26.841 47.329 1.00 47.71 11 LEU B C 1
ATOM 2000 O O . LEU B 1 13 ? 7.464 27.738 47.528 1.00 48.06 11 LEU B O 1
ATOM 2005 N N . THR B 1 14 ? 6.449 25.867 48.208 1.00 46.23 12 THR B N 1
ATOM 2006 C CA . THR B 1 14 ? 7.257 25.877 49.410 1.00 46.34 12 THR B CA 1
ATOM 2007 C C . THR B 1 14 ? 8.553 25.342 48.809 1.00 45.84 12 THR B C 1
ATOM 2008 O O . THR B 1 14 ? 9.645 25.752 49.193 1.00 46.88 12 THR B O 1
ATOM 2012 N N . ARG B 1 15 ? 8.418 24.438 47.865 1.00 42.90 13 ARG B N 1
ATOM 2013 C CA . ARG B 1 15 ? 9.576 23.871 47.185 1.00 42.69 13 ARG B CA 1
ATOM 2014 C C . ARG B 1 15 ? 10.377 24.999 46.516 1.00 43.47 13 ARG B C 1
ATOM 2015 O O . ARG B 1 15 ? 11.603 24.940 46.398 1.00 43.74 13 ARG B O 1
ATOM 2023 N N . PHE B 1 16 ? 9.655 26.002 46.032 1.00 43.23 14 PHE B N 1
ATOM 2024 C CA . PHE B 1 16 ? 10.255 27.152 45.379 1.00 42.65 14 PHE B CA 1
ATOM 2025 C C . PHE B 1 16 ? 11.051 27.889 46.440 1.00 43.96 14 PHE B C 1
ATOM 2026 O O . PHE B 1 16 ? 12.257 28.086 46.305 1.00 43.75 14 PHE B O 1
ATOM 2034 N N . PHE B 1 17 ? 10.365 28.295 47.501 1.00 44.28 15 PHE B N 1
ATOM 2035 C CA . PHE B 1 17 ? 11.009 29.016 48.581 1.00 45.97 15 PHE B CA 1
ATOM 2036 C C . PHE B 1 17 ? 12.161 28.232 49.205 1.00 47.03 15 PHE B C 1
ATOM 2037 O O . PHE B 1 17 ? 13.232 28.790 49.457 1.00 47.41 15 PHE B O 1
ATOM 2045 N N . LEU B 1 18 ? 11.950 26.943 49.461 1.00 47.68 16 LEU B N 1
ATOM 2046 C CA . LEU B 1 18 ? 13.010 26.133 50.049 1.00 48.86 16 LEU B CA 1
ATOM 2047 C C . LEU B 1 18 ? 14.234 26.319 49.184 1.00 49.09 16 LEU B C 1
ATOM 2048 O O . LEU B 1 18 ? 15.228 26.903 49.612 1.00 48.80 16 LEU B O 1
ATOM 2053 N N . GLU B 1 19 ? 14.131 25.846 47.948 1.00 50.28 17 GLU B N 1
ATOM 2054 C CA . GLU B 1 19 ? 15.210 25.940 46.970 1.00 50.78 17 GLU B CA 1
ATOM 2055 C C . GLU B 1 19 ? 15.912 27.294 46.926 1.00 50.72 17 GLU B C 1
ATOM 2056 O O . GLU B 1 19 ? 17.045 27.403 46.455 1.00 50.84 17 GLU B O 1
ATOM 2062 N N . CYS B 1 20 ? 15.234 28.330 47.392 1.00 50.26 18 CYS B N 1
ATOM 2063 C CA . CYS B 1 20 ? 15.829 29.648 47.385 1.00 50.28 18 CYS B CA 1
ATOM 2064 C C . CYS B 1 20 ? 16.442 29.896 48.757 1.00 51.81 18 CYS B C 1
ATOM 2065 O O . CYS B 1 20 ? 17.651 29.740 48.957 1.00 52.78 18 CYS B O 1
ATOM 2068 N N . LEU B 1 21 ? 15.585 30.241 49.708 1.00 52.45 19 LEU B N 1
ATOM 2069 C CA . LEU B 1 21 ? 15.998 30.544 51.070 1.00 53.12 19 LEU B CA 1
ATOM 2070 C C . LEU B 1 21 ? 16.612 29.378 51.852 1.00 53.28 19 LEU B C 1
ATOM 2071 O O . LEU B 1 21 ? 16.410 29.267 53.062 1.00 53.59 19 LEU B O 1
ATOM 2076 N N . LYS B 1 22 ? 17.369 28.517 51.175 1.00 53.47 20 LYS B N 1
ATOM 2077 C CA . LYS B 1 22 ? 17.998 27.381 51.845 1.00 53.12 20 LYS B CA 1
ATOM 2078 C C . LYS B 1 22 ? 19.151 27.845 52.731 1.00 54.28 20 LYS B C 1
ATOM 2079 O O . LYS B 1 22 ? 19.452 27.206 53.741 1.00 53.82 20 LYS B O 1
ATOM 2085 N N . ILE B 1 27 ? 16.264 26.730 58.355 1.00 57.82 25 ILE B N 1
ATOM 2086 C CA . ILE B 1 27 ? 15.009 26.025 58.105 1.00 57.36 25 ILE B CA 1
ATOM 2087 C C . ILE B 1 27 ? 14.514 25.171 59.269 1.00 56.86 25 ILE B C 1
ATOM 2088 O O . ILE B 1 27 ? 15.144 24.178 59.638 1.00 56.32 25 ILE B O 1
ATOM 2093 N N . GLY B 1 28 ? 13.366 25.557 59.820 1.00 57.00 26 GLY B N 1
ATOM 2094 C CA . GLY B 1 28 ? 12.776 24.822 60.921 1.00 57.02 26 GLY B CA 1
ATOM 2095 C C . GLY B 1 28 ? 12.124 23.536 60.446 1.00 57.28 26 GLY B C 1
ATOM 2096 O O . GLY B 1 28 ? 12.807 22.624 59.969 1.00 56.66 26 GLY B O 1
ATOM 2097 N N . TYR B 1 29 ? 10.799 23.466 60.569 1.00 58.23 27 TYR B N 1
ATOM 2098 C CA . TYR B 1 29 ? 10.032 22.285 60.160 1.00 59.36 27 TYR B CA 1
ATOM 2099 C C . TYR B 1 29 ? 9.293 22.432 58.828 1.00 57.96 27 TYR B C 1
ATOM 2100 O O . TYR B 1 29 ? 8.991 23.538 58.378 1.00 57.11 27 TYR B O 1
ATOM 2109 N N . ILE B 1 30 ? 8.998 21.284 58.223 1.00 56.41 28 ILE B N 1
ATOM 2110 C CA . ILE B 1 30 ? 8.258 21.199 56.968 1.00 54.52 28 ILE B CA 1
ATOM 2111 C C . ILE B 1 30 ? 7.114 20.244 57.268 1.00 53.17 28 ILE B C 1
ATOM 2112 O O . ILE B 1 30 ? 7.328 19.055 57.481 1.00 53.31 28 ILE B O 1
ATOM 2117 N N . LEU B 1 31 ? 5.898 20.768 57.287 1.00 52.66 29 LEU B N 1
ATOM 2118 C CA . LEU B 1 31 ? 4.730 19.955 57.600 1.00 52.40 29 LEU B CA 1
ATOM 2119 C C . LEU B 1 31 ? 3.819 19.653 56.418 1.00 52.39 29 LEU B C 1
ATOM 2120 O O . LEU B 1 31 ? 3.679 20.452 55.493 1.00 51.60 29 LEU B O 1
ATOM 2125 N N . SER B 1 32 ? 3.206 18.478 56.467 1.00 53.31 30 SER B N 1
ATOM 2126 C CA . SER B 1 32 ? 2.272 18.044 55.448 1.00 54.05 30 SER B CA 1
ATOM 2127 C C . SER B 1 32 ? 1.385 17.052 56.157 1.00 54.35 30 SER B C 1
ATOM 2128 O O . SER B 1 32 ? 1.819 16.423 57.122 1.00 53.84 30 SER B O 1
ATOM 2131 N N . ARG B 1 33 ? 0.147 16.920 55.689 1.00 56.04 31 ARG B N 1
ATOM 2132 C CA . ARG B 1 33 ? -0.814 15.993 56.287 1.00 56.97 31 ARG B CA 1
ATOM 2133 C C . ARG B 1 33 ? -0.335 14.532 56.248 1.00 57.21 31 ARG B C 1
ATOM 2134 O O . ARG B 1 33 ? -1.059 13.619 56.646 1.00 57.28 31 ARG B O 1
ATOM 2136 N N . SER B 1 34 ? 0.889 14.322 55.768 1.00 58.27 32 SER B N 1
ATOM 2137 C CA . SER B 1 34 ? 1.483 12.991 55.701 1.00 59.87 32 SER B CA 1
ATOM 2138 C C . SER B 1 34 ? 3.005 13.113 55.664 1.00 60.95 32 SER B C 1
ATOM 2139 O O . SER B 1 34 ? 3.571 13.525 54.649 1.00 61.29 32 SER B O 1
ATOM 2142 N N . ILE B 1 35 ? 3.666 12.752 56.764 1.00 61.82 33 ILE B N 1
ATOM 2143 C CA . ILE B 1 35 ? 5.126 12.858 56.848 1.00 62.87 33 ILE B CA 1
ATOM 2144 C C . ILE B 1 35 ? 5.847 12.360 55.598 1.00 63.58 33 ILE B C 1
ATOM 2145 O O . ILE B 1 35 ? 6.855 12.929 55.191 1.00 64.79 33 ILE B O 1
ATOM 2150 N N . ASP B 1 36 ? 5.330 11.300 54.992 1.00 63.20 34 ASP B N 1
ATOM 2151 C CA . ASP B 1 36 ? 5.929 10.745 53.788 1.00 63.23 34 ASP B CA 1
ATOM 2152 C C . ASP B 1 36 ? 6.423 11.863 52.869 1.00 62.12 34 ASP B C 1
ATOM 2153 O O . ASP B 1 36 ? 7.581 11.870 52.445 1.00 62.22 34 ASP B O 1
ATOM 2158 N N . ARG B 1 37 ? 5.536 12.810 52.575 1.00 61.08 35 ARG B N 1
ATOM 2159 C CA . ARG B 1 37 ? 5.860 13.948 51.718 1.00 59.77 35 ARG B CA 1
ATOM 2160 C C . ARG B 1 37 ? 6.686 14.975 52.484 1.00 59.15 35 ARG B C 1
ATOM 2161 O O . ARG B 1 37 ? 7.615 15.571 51.931 1.00 59.49 35 ARG B O 1
ATOM 2169 N N . ALA B 1 38 ? 6.335 15.189 53.751 1.00 57.62 36 ALA B N 1
ATOM 2170 C CA . ALA B 1 38 ? 7.066 16.132 54.592 1.00 56.70 36 ALA B CA 1
ATOM 2171 C C . ALA B 1 38 ? 8.542 15.731 54.563 1.00 56.61 36 ALA B C 1
ATOM 2172 O O . ALA B 1 38 ? 9.403 16.491 54.116 1.00 55.16 36 ALA B O 1
ATOM 2174 N N . ARG B 1 39 ? 8.815 14.519 55.034 1.00 57.96 37 ARG B N 1
ATOM 2175 C CA . ARG B 1 39 ? 10.163 13.965 55.062 1.00 58.70 37 ARG B CA 1
ATOM 2176 C C . ARG B 1 39 ? 10.814 14.145 53.695 1.00 58.52 37 ARG B C 1
ATOM 2177 O O . ARG B 1 39 ? 11.851 14.794 53.556 1.00 59.34 37 ARG B O 1
ATOM 2185 N N . ASN B 1 40 ? 10.182 13.551 52.690 1.00 57.92 38 ASN B N 1
ATOM 2186 C CA . ASN B 1 40 ? 10.663 13.597 51.315 1.00 57.18 38 ASN B CA 1
ATOM 2187 C C . ASN B 1 40 ? 11.270 14.945 50.905 1.00 56.12 38 ASN B C 1
ATOM 2188 O O . ASN B 1 40 ? 12.263 14.986 50.173 1.00 55.58 38 ASN B O 1
ATOM 2193 N N . LEU B 1 41 ? 10.675 16.037 51.377 1.00 55.23 39 LEU B N 1
ATOM 2194 C CA . LEU B 1 41 ? 11.156 17.376 51.051 1.00 55.12 39 LEU B CA 1
ATOM 2195 C C . LEU B 1 41 ? 12.292 17.830 51.957 1.00 55.16 39 LEU B C 1
ATOM 2196 O O . LEU B 1 41 ? 13.304 18.351 51.479 1.00 55.51 39 LEU B O 1
ATOM 2201 N N . ALA B 1 42 ? 12.109 17.637 53.264 1.00 55.26 40 ALA B N 1
ATOM 2202 C CA . ALA B 1 42 ? 13.100 18.025 54.267 1.00 54.19 40 ALA B CA 1
ATOM 2203 C C . ALA B 1 42 ? 14.361 17.184 54.137 1.00 53.28 40 ALA B C 1
ATOM 2204 O O . ALA B 1 42 ? 15.293 17.301 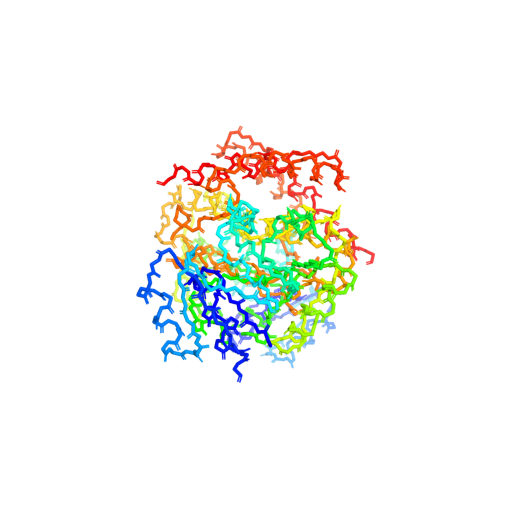54.934 1.00 54.69 40 ALA B O 1
ATOM 2206 N N . GLU B 1 43 ? 14.378 16.337 53.118 1.00 51.99 41 GLU B N 1
ATOM 2207 C CA . GLU B 1 43 ? 15.503 15.464 52.860 1.00 51.12 41 GLU B CA 1
ATOM 2208 C C . GLU B 1 43 ? 16.131 15.894 51.535 1.00 50.69 41 GLU B C 1
ATOM 2209 O O . GLU B 1 43 ? 16.963 15.192 50.951 1.00 49.99 41 GLU B O 1
ATOM 2215 N N . VAL B 1 44 ? 15.729 17.072 51.067 1.00 49.85 42 VAL B N 1
ATOM 2216 C CA . VAL B 1 44 ? 16.264 17.628 49.829 1.00 47.72 42 VAL B CA 1
ATOM 2217 C C . VAL B 1 44 ? 16.777 19.038 50.137 1.00 46.79 42 VAL B C 1
ATOM 2218 O O . VAL B 1 44 ? 17.694 19.535 49.481 1.00 47.24 42 VAL B O 1
ATOM 2222 N N . TYR B 1 45 ? 16.178 19.663 51.150 1.00 47.21 43 TYR B N 1
ATOM 2223 C CA . TYR B 1 45 ? 16.568 21.010 51.561 1.00 46.72 43 TYR B CA 1
ATOM 2224 C C . TYR B 1 45 ? 16.931 21.019 53.059 1.00 46.33 43 TYR B C 1
ATOM 2225 O O . TYR B 1 45 ? 17.688 21.878 53.515 1.00 46.21 43 TYR B O 1
ATOM 2234 N N . GLY B 1 46 ? 16.386 20.070 53.824 1.00 47.62 44 GLY B N 1
ATOM 2235 C CA . GLY B 1 46 ? 16.708 19.986 55.244 1.00 48.63 44 GLY B CA 1
ATOM 2236 C C . GLY B 1 46 ? 15.739 20.570 56.263 1.00 49.38 44 GLY B C 1
ATOM 2237 O O . GLY B 1 46 ? 15.597 21.788 56.375 1.00 50.19 44 GLY B O 1
ATOM 2238 N N . GLY B 1 47 ? 15.095 19.688 57.028 1.00 49.49 45 GLY B N 1
ATOM 2239 C CA . GLY B 1 47 ? 14.139 20.095 58.052 1.00 49.25 45 GLY B CA 1
ATOM 2240 C C . GLY B 1 47 ? 13.568 18.868 58.750 1.00 50.44 45 GLY B C 1
ATOM 2241 O O . GLY B 1 47 ? 14.314 17.926 59.020 1.00 50.15 45 GLY B O 1
ATOM 2242 N N . LYS B 1 48 ? 12.262 18.846 59.029 1.00 51.68 46 LYS B N 1
ATOM 2243 C CA . LYS B 1 48 ? 11.649 17.691 59.709 1.00 51.60 46 LYS B CA 1
ATOM 2244 C C . LYS B 1 48 ? 10.296 17.194 59.130 1.00 52.17 46 LYS B C 1
ATOM 2245 O O . LYS B 1 48 ? 10.280 16.725 57.995 1.00 51.78 46 LYS B O 1
ATOM 2251 N N . ALA B 1 49 ? 9.184 17.257 59.888 1.00 52.90 47 ALA B N 1
ATOM 2252 C CA . ALA B 1 49 ? 7.861 16.800 59.367 1.00 53.04 47 ALA B CA 1
ATOM 2253 C C . ALA B 1 49 ? 6.616 16.806 60.314 1.00 52.36 47 ALA B C 1
ATOM 2254 O O . ALA B 1 49 ? 6.679 17.304 61.435 1.00 52.53 47 ALA B O 1
ATOM 2256 N N . ALA B 1 50 ? 5.486 16.279 59.805 1.00 51.28 48 ALA B N 1
ATOM 2257 C CA . ALA B 1 50 ? 4.192 16.100 60.527 1.00 49.63 48 ALA B CA 1
ATOM 2258 C C . ALA B 1 50 ? 3.204 17.250 60.857 1.00 47.72 48 ALA B C 1
ATOM 2259 O O . ALA B 1 50 ? 3.588 18.220 61.501 1.00 47.35 48 ALA B O 1
ATOM 2261 N N . THR B 1 51 ? 1.932 17.118 60.445 1.00 47.55 49 THR B N 1
ATOM 2262 C CA . THR B 1 51 ? 0.912 18.139 60.748 1.00 48.14 49 THR B CA 1
ATOM 2263 C C . THR B 1 51 ? 0.426 17.900 62.154 1.00 48.81 49 THR B C 1
ATOM 2264 O O . THR B 1 51 ? -0.538 18.501 62.636 1.00 48.77 49 THR B O 1
ATOM 2268 N N . LEU B 1 52 ? 1.116 16.976 62.804 1.00 51.64 50 LEU B N 1
ATOM 2269 C CA . LEU B 1 52 ? 0.879 16.607 64.217 1.00 54.84 50 LEU B CA 1
ATOM 2270 C C . LEU B 1 52 ? 2.332 16.605 64.757 1.00 57.00 50 LEU B C 1
ATOM 2271 O O . LEU B 1 52 ? 2.779 15.681 65.435 1.00 55.93 50 LEU B O 1
ATOM 2276 N N . GLU B 1 53 ? 3.021 17.705 64.423 1.00 56.20 51 GLU B N 1
ATOM 2277 C CA . GLU B 1 53 ? 4.433 17.996 64.686 1.00 56.60 51 GLU B CA 1
ATOM 2278 C C . GLU B 1 53 ? 4.789 18.555 66.046 1.00 57.94 51 GLU B C 1
ATOM 2279 O O . GLU B 1 53 ? 3.999 18.512 66.985 1.00 56.15 51 GLU B O 1
ATOM 2285 N N . LYS B 1 54 ? 5.993 19.110 66.121 1.00 59.53 52 LYS B N 1
ATOM 2286 C CA . LYS B 1 54 ? 6.531 19.722 67.336 1.00 62.72 52 LYS B CA 1
ATOM 2287 C C . LYS B 1 54 ? 5.919 21.090 67.604 1.00 63.64 52 LYS B C 1
ATOM 2288 O O . LYS B 1 54 ? 4.759 21.345 67.288 1.00 64.82 52 LYS B O 1
ATOM 2294 N N . HIS B 1 55 ? 6.736 21.962 68.184 1.00 65.21 53 HIS B N 1
ATOM 2295 C CA . HIS B 1 55 ? 6.337 23.327 68.539 1.00 66.56 53 HIS B CA 1
ATOM 2296 C C . HIS B 1 55 ? 7.328 24.230 67.822 1.00 66.91 53 HIS B C 1
ATOM 2297 O O . HIS B 1 55 ? 8.504 24.272 68.172 1.00 66.80 53 HIS B O 1
ATOM 2304 N N . PRO B 1 56 ? 6.869 24.933 66.772 1.00 67.27 54 PRO B N 1
ATOM 2305 C CA . PRO B 1 56 ? 7.723 25.833 65.984 1.00 66.62 54 PRO B CA 1
ATOM 2306 C C . PRO B 1 56 ? 7.661 27.309 66.361 1.00 66.12 54 PRO B C 1
ATOM 2307 O O . PRO B 1 56 ? 6.786 27.731 67.115 1.00 65.05 54 PRO B O 1
ATOM 2311 N N . GLU B 1 57 ? 8.611 28.077 65.824 1.00 66.04 55 GLU B N 1
ATOM 2312 C CA . GLU B 1 57 ? 8.696 29.523 66.038 1.00 65.62 55 GLU B CA 1
ATOM 2313 C C . GLU B 1 57 ? 9.959 30.113 65.395 1.00 64.84 55 GLU B C 1
ATOM 2314 O O . GLU B 1 57 ? 9.926 30.629 64.270 1.00 62.98 55 GLU B O 1
ATOM 2320 N N . VAL B 1 61 ? 9.223 32.247 61.909 1.00 43.86 59 VAL B N 1
ATOM 2321 C CA . VAL B 1 61 ? 8.259 32.379 60.811 1.00 44.10 59 VAL B CA 1
ATOM 2322 C C . VAL B 1 61 ? 7.667 31.055 60.331 1.00 43.26 59 VAL B C 1
ATOM 2323 O O . VAL B 1 61 ? 8.371 30.059 60.162 1.00 40.94 59 VAL B O 1
ATOM 2327 N N . VAL B 1 62 ? 6.361 31.062 60.102 1.00 43.35 60 VAL B N 1
ATOM 2328 C CA . VAL B 1 62 ? 5.677 29.869 59.644 1.00 44.96 60 VAL B CA 1
ATOM 2329 C C . VAL B 1 62 ? 4.866 30.145 58.378 1.00 45.62 60 VAL B C 1
ATOM 2330 O O . VAL B 1 62 ? 3.989 31.015 58.360 1.00 46.20 60 VAL B O 1
ATOM 2334 N N . PHE B 1 63 ? 5.177 29.401 57.320 1.00 45.54 61 PHE B N 1
ATOM 2335 C CA . PHE B 1 63 ? 4.497 29.539 56.035 1.00 45.69 61 PHE B CA 1
ATOM 2336 C C . PHE B 1 63 ? 3.368 28.535 55.862 1.00 44.34 61 PHE B C 1
ATOM 2337 O O . PHE B 1 63 ? 3.608 27.330 55.795 1.00 45.21 61 PHE B O 1
ATOM 2345 N N . VAL B 1 64 ? 2.139 29.027 55.785 1.00 41.95 62 VAL B N 1
ATOM 2346 C CA . VAL B 1 64 ? 1.010 28.140 55.589 1.00 39.94 62 VAL B CA 1
ATOM 2347 C C . VAL B 1 64 ? 0.673 28.150 54.093 1.00 38.80 62 VAL B C 1
ATOM 2348 O O . VAL B 1 64 ? -0.244 28.846 53.651 1.00 38.30 62 VAL B O 1
ATOM 2352 N N . ILE B 1 65 ? 1.434 27.384 53.310 1.00 38.90 63 ILE B N 1
ATOM 2353 C CA . ILE B 1 65 ? 1.218 27.330 51.862 1.00 39.19 63 ILE B CA 1
ATOM 2354 C C . ILE B 1 65 ? 0.259 26.226 51.451 1.00 39.59 63 ILE B C 1
ATOM 2355 O O . ILE B 1 65 ? 0.646 25.229 50.856 1.00 40.38 63 ILE B O 1
ATOM 2360 N N . VAL B 1 66 ? -1.006 26.434 51.782 1.00 40.45 64 VAL B N 1
ATOM 2361 C CA . VAL B 1 66 ? -2.071 25.497 51.475 1.00 40.50 64 VAL B CA 1
ATOM 2362 C C . VAL B 1 66 ? -3.221 26.305 50.858 1.00 40.64 64 VAL B C 1
ATOM 2363 O O . VAL B 1 66 ? -3.249 27.533 50.949 1.00 39.26 64 VAL B O 1
ATOM 2367 N N . PRO B 1 67 ? -4.171 25.625 50.207 1.00 41.14 65 PRO B N 1
ATOM 2368 C CA . PRO B 1 67 ? -5.319 26.278 49.584 1.00 41.32 65 PRO B CA 1
ATOM 2369 C C . PRO B 1 67 ? -5.835 27.437 50.429 1.00 41.71 65 PRO B C 1
ATOM 2370 O O . PRO B 1 67 ? -5.785 27.387 51.658 1.00 41.84 65 PRO B O 1
ATOM 2374 N N . ASP B 1 68 ? -6.339 28.472 49.762 1.00 41.65 66 ASP B N 1
ATOM 2375 C CA . ASP B 1 68 ? -6.859 29.649 50.439 1.00 41.11 66 ASP B CA 1
ATOM 2376 C C . ASP B 1 68 ? -7.842 29.301 51.547 1.00 41.42 66 ASP B C 1
ATOM 2377 O O . ASP B 1 68 ? -7.612 29.617 52.706 1.00 40.81 66 ASP B O 1
ATOM 2382 N N . ARG B 1 69 ? -8.934 28.633 51.190 1.00 43.73 67 ARG B N 1
ATOM 2383 C CA . ARG B 1 69 ? -9.969 28.284 52.160 1.00 44.55 67 ARG B CA 1
ATOM 2384 C C . ARG B 1 69 ? -9.481 27.547 53.384 1.00 45.82 67 ARG B C 1
ATOM 2385 O O . ARG B 1 69 ? -10.221 27.404 54.350 1.00 46.84 67 ARG B O 1
ATOM 2393 N N . TYR B 1 70 ? -8.237 27.083 53.353 1.00 47.52 68 TYR B N 1
ATOM 2394 C CA . TYR B 1 70 ? -7.668 26.366 54.491 1.00 48.21 68 TYR B CA 1
ATOM 2395 C C . TYR B 1 70 ? -6.745 27.275 55.299 1.00 49.04 68 TYR B C 1
ATOM 2396 O O . TYR B 1 70 ? -6.904 27.397 56.510 1.00 50.22 68 TYR B O 1
ATOM 2405 N N . ILE B 1 71 ? -5.789 27.908 54.621 1.00 49.81 69 ILE B N 1
ATOM 2406 C CA . ILE B 1 71 ? -4.833 28.836 55.240 1.00 51.11 69 ILE B CA 1
ATOM 2407 C C . ILE B 1 71 ? -5.214 29.295 56.656 1.00 51.25 69 ILE B C 1
ATOM 2408 O O . ILE B 1 71 ? -4.438 29.141 57.598 1.00 51.96 69 ILE B O 1
ATOM 2413 N N . LYS B 1 72 ? -6.402 29.863 56.809 1.00 51.71 70 LYS B N 1
ATOM 2414 C CA . LYS B 1 72 ? -6.822 30.330 58.123 1.00 52.97 70 LYS B CA 1
ATOM 2415 C C . LYS B 1 72 ? -6.917 29.179 59.116 1.00 53.93 70 LYS B C 1
ATOM 2416 O O . LYS B 1 72 ? -6.230 29.166 60.135 1.00 55.23 70 LYS B O 1
ATOM 2422 N N . THR B 1 73 ? -7.778 28.216 58.815 1.00 54.75 71 THR B N 1
ATOM 2423 C CA . THR B 1 73 ? -7.977 27.063 59.683 1.00 55.93 71 THR B CA 1
ATOM 2424 C C . THR B 1 73 ? -6.685 26.360 60.071 1.00 55.51 71 THR B C 1
ATOM 2425 O O . THR B 1 73 ? -6.366 26.254 61.250 1.00 55.29 71 THR B O 1
ATOM 2429 N N . VAL B 1 74 ? -5.955 25.871 59.071 1.00 56.29 72 VAL B N 1
ATOM 2430 C CA . VAL B 1 74 ? -4.704 25.153 59.299 1.00 56.17 72 VAL B CA 1
ATOM 2431 C C . VAL B 1 74 ? -3.836 25.821 60.377 1.00 56.78 72 VAL B C 1
ATOM 2432 O O . VAL B 1 74 ? -3.260 25.140 61.232 1.00 56.15 72 VAL B O 1
ATOM 2436 N N . ALA B 1 75 ? -3.768 27.152 60.334 1.00 57.13 73 ALA B N 1
ATOM 2437 C CA . ALA B 1 75 ? -2.995 27.947 61.288 1.00 57.79 73 ALA B CA 1
ATOM 2438 C C . ALA B 1 75 ? -3.574 27.848 62.702 1.00 58.64 73 ALA B C 1
ATOM 2439 O O . ALA B 1 75 ? -2.923 27.352 63.619 1.00 58.43 73 ALA B O 1
ATOM 2441 N N . ASN B 1 76 ? -4.798 28.335 62.873 1.00 59.99 74 ASN B N 1
ATOM 2442 C CA . ASN B 1 76 ? -5.477 28.287 64.162 1.00 62.20 74 ASN B CA 1
ATOM 2443 C C . ASN B 1 76 ? -5.731 26.827 64.543 1.00 62.51 74 ASN B C 1
ATOM 2444 O O . ASN B 1 76 ? -6.849 26.454 64.892 1.00 62.39 74 ASN B O 1
ATOM 2449 N N . HIS B 1 77 ? -4.685 26.008 64.474 1.00 61.31 75 HIS B N 1
ATOM 2450 C CA . HIS B 1 77 ? -4.789 24.590 64.786 1.00 62.78 75 HIS B CA 1
ATOM 2451 C C . HIS B 1 77 ? -3.431 24.042 65.210 1.00 63.91 75 HIS B C 1
ATOM 2452 O O . HIS B 1 77 ? -3.338 22.978 65.827 1.00 62.04 75 HIS B O 1
ATOM 2459 N N . LEU B 1 78 ? -2.375 24.763 64.848 1.00 62.15 76 LEU B N 1
ATOM 2460 C CA . LEU B 1 78 ? -1.018 24.374 65.214 1.00 61.84 76 LEU B CA 1
ATOM 2461 C C . LEU B 1 78 ? -0.681 25.206 66.444 1.00 63.28 76 LEU B C 1
ATOM 2462 O O . LEU B 1 78 ? 0.033 24.759 67.344 1.00 61.76 76 LEU B O 1
ATOM 2467 N N . ASN B 1 79 ? -1.228 26.424 66.443 1.00 61.91 77 ASN B N 1
ATOM 2468 C CA . ASN B 1 79 ? -1.091 27.432 67.499 1.00 61.83 77 ASN B CA 1
ATOM 2469 C C . ASN B 1 79 ? -0.034 27.215 68.590 1.00 62.17 77 ASN B C 1
ATOM 2470 O O . ASN B 1 79 ? -0.374 27.100 69.775 1.00 61.63 77 ASN B O 1
ATOM 2475 N N . LEU B 1 80 ? 1.244 27.203 68.208 1.00 60.86 78 LEU B N 1
ATOM 2476 C CA . LEU B 1 80 ? 2.302 26.989 69.193 1.00 60.24 78 LEU B CA 1
ATOM 2477 C C . LEU B 1 80 ? 3.635 27.697 68.922 1.00 59.93 78 LEU B C 1
ATOM 2478 O O . LEU B 1 80 ? 3.952 28.040 67.784 1.00 60.82 78 LEU B O 1
ATOM 2483 N N . GLY B 1 81 ? 4.399 27.905 69.994 1.00 59.26 79 GLY B N 1
ATOM 2484 C CA . GLY B 1 81 ? 5.703 28.539 69.914 1.00 57.81 79 GLY B CA 1
ATOM 2485 C C . GLY B 1 81 ? 5.768 29.846 69.172 1.00 57.18 79 GLY B C 1
ATOM 2486 O O . GLY B 1 81 ? 5.505 29.886 67.980 1.00 58.21 79 GLY B O 1
ATOM 2487 N N . ASP B 1 82 ? 6.149 30.909 69.870 1.00 56.07 80 ASP B N 1
ATOM 2488 C CA . ASP B 1 82 ? 6.245 32.238 69.275 1.00 56.97 80 ASP B CA 1
ATOM 2489 C C . ASP B 1 82 ? 6.984 32.380 67.934 1.00 57.16 80 ASP B C 1
ATOM 2490 O O . ASP B 1 82 ? 8.211 32.460 67.903 1.00 57.36 80 ASP B O 1
ATOM 2495 N N . ALA B 1 83 ? 6.222 32.446 66.839 1.00 55.93 81 ALA B N 1
ATOM 2496 C CA . ALA B 1 83 ? 6.758 32.598 65.476 1.00 54.82 81 ALA B CA 1
ATOM 2497 C C . ALA B 1 83 ? 6.028 33.757 64.791 1.00 54.71 81 ALA B C 1
ATOM 2498 O O . ALA B 1 83 ? 5.224 34.446 65.423 1.00 53.82 81 ALA B O 1
ATOM 2500 N N . VAL B 1 84 ? 6.310 33.967 63.508 1.00 51.10 82 VAL B N 1
ATOM 2501 C CA . VAL B 1 84 ? 5.674 35.036 62.739 1.00 49.29 82 VAL B CA 1
ATOM 2502 C C . VAL B 1 84 ? 4.841 34.451 61.605 1.00 49.30 82 VAL B C 1
ATOM 2503 O O . VAL B 1 84 ? 5.394 33.968 60.616 1.00 49.13 82 VAL B O 1
ATOM 2507 N N . LEU B 1 85 ? 3.520 34.514 61.740 1.00 46.84 83 LEU B N 1
ATOM 2508 C CA . LEU B 1 85 ? 2.598 33.968 60.732 1.00 46.68 83 LEU B CA 1
ATOM 2509 C C . LEU B 1 85 ? 2.566 34.631 59.346 1.00 45.24 83 LEU B C 1
ATOM 2510 O O . LEU B 1 85 ? 2.419 35.847 59.221 1.00 43.32 83 LEU B O 1
ATOM 2515 N N . VAL B 1 86 ? 2.674 33.804 58.308 1.00 43.62 84 VAL B N 1
ATOM 2516 C CA . VAL B 1 86 ? 2.674 34.286 56.934 1.00 45.35 84 VAL B CA 1
ATOM 2517 C C . VAL B 1 86 ? 1.989 33.319 55.954 1.00 45.92 84 VAL B C 1
ATOM 2518 O O . VAL B 1 86 ? 1.852 32.126 56.237 1.00 47.50 84 VAL B O 1
ATOM 2522 N N . HIS B 1 87 ? 1.539 33.852 54.818 1.00 45.50 85 HIS B N 1
ATOM 2523 C CA . HIS B 1 87 ? 0.924 33.046 53.764 1.00 45.34 85 HIS B CA 1
ATOM 2524 C C . HIS B 1 87 ? 1.123 33.712 52.383 1.00 44.41 85 HIS B C 1
ATOM 2525 O O . HIS B 1 87 ? 1.399 34.915 52.285 1.00 44.26 85 HIS B O 1
ATOM 2532 N N . CYS B 1 88 ? 0.972 32.922 51.323 1.00 42.04 86 CYS B N 1
ATOM 2533 C CA . CYS B 1 88 ? 1.184 33.403 49.962 1.00 38.77 86 CYS B CA 1
ATOM 2534 C C . CYS B 1 88 ? -0.061 33.793 49.166 1.00 38.15 86 CYS B C 1
ATOM 2535 O O . CYS B 1 88 ? 0.032 34.083 47.971 1.00 37.83 86 CYS B O 1
ATOM 2538 N N . SER B 1 89 ? -1.222 33.805 49.810 1.00 35.55 87 SER B N 1
ATOM 2539 C CA . SER B 1 89 ? -2.447 34.175 49.107 1.00 33.77 87 SER B CA 1
ATOM 2540 C C . SER B 1 89 ? -2.552 35.672 48.813 1.00 32.49 87 SER B C 1
ATOM 2541 O O . SER B 1 89 ? -2.469 36.497 49.712 1.00 32.08 87 SER B O 1
ATOM 2544 N N . GLY B 1 90 ? -2.749 36.013 47.546 1.00 30.99 88 GLY B N 1
ATOM 2545 C CA . GLY B 1 90 ? -2.861 37.409 47.179 1.00 30.21 88 GLY B CA 1
ATOM 2546 C C . GLY B 1 90 ? -4.258 37.968 47.368 1.00 30.12 88 GLY B C 1
ATOM 2547 O O . GLY B 1 90 ? -4.488 39.164 47.186 1.00 30.61 88 GLY B O 1
ATOM 2548 N N . PHE B 1 91 ? -5.203 37.111 47.732 1.00 29.50 89 PHE B N 1
ATOM 2549 C CA . PHE B 1 91 ? -6.573 37.563 47.940 1.00 27.84 89 PHE B CA 1
ATOM 2550 C C . PHE B 1 91 ? -6.869 37.865 49.407 1.00 27.71 89 PHE B C 1
ATOM 2551 O O . PHE B 1 91 ? -7.686 38.728 49.723 1.00 27.47 89 PHE B O 1
ATOM 2559 N N . LEU B 1 92 ? -6.207 37.144 50.299 1.00 28.93 90 LEU B N 1
ATOM 2560 C CA . LEU B 1 92 ? -6.429 37.314 51.726 1.00 31.32 90 LEU B CA 1
ATOM 2561 C C . LEU B 1 92 ? -5.274 38.050 52.373 1.00 32.35 90 LEU B C 1
ATOM 2562 O O . LEU B 1 92 ? -4.151 37.981 51.887 1.00 33.30 90 LEU B O 1
ATOM 2567 N N . SER B 1 93 ? -5.561 38.774 53.454 1.00 33.30 91 SER B N 1
ATOM 2568 C CA . SER B 1 93 ? -4.533 39.494 54.194 1.00 34.14 91 SER B CA 1
ATOM 2569 C C . SER B 1 93 ? -3.974 38.532 55.212 1.00 35.77 91 SER B C 1
ATOM 2570 O O . SER B 1 93 ? -4.366 37.366 55.267 1.00 35.33 91 SER B O 1
ATOM 2573 N N . SER B 1 94 ? -3.059 39.043 56.025 1.00 38.31 92 SER B N 1
ATOM 2574 C CA . SER B 1 94 ? -2.454 38.273 57.095 1.00 39.66 92 SER B CA 1
ATOM 2575 C C . SER B 1 94 ? -3.420 38.403 58.281 1.00 41.35 92 SER B C 1
ATOM 2576 O O . SER B 1 94 ? -3.510 37.511 59.135 1.00 42.61 92 SER B O 1
ATOM 2579 N N . GLU B 1 95 ? -4.156 39.514 58.306 1.00 41.90 93 GLU B N 1
ATOM 2580 C CA . GLU B 1 95 ? -5.126 39.790 59.358 1.00 43.84 93 GLU B CA 1
ATOM 2581 C C . GLU B 1 95 ? -6.110 38.659 59.587 1.00 45.59 93 GLU B C 1
ATOM 2582 O O . GLU B 1 95 ? -6.970 38.747 60.466 1.00 46.44 93 GLU B O 1
ATOM 2588 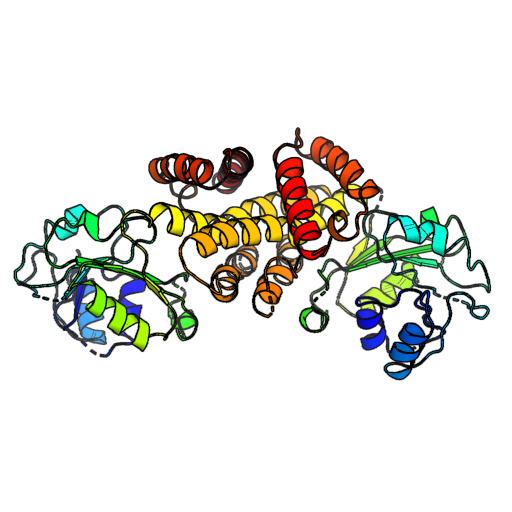N N . ILE B 1 96 ? -6.002 37.601 58.788 1.00 47.91 94 ILE B N 1
ATOM 2589 C CA . ILE B 1 96 ? -6.886 36.457 58.954 1.00 49.99 94 ILE B CA 1
ATOM 2590 C C . ILE B 1 96 ? -6.444 35.710 60.214 1.00 51.27 94 ILE B C 1
ATOM 2591 O O . ILE B 1 96 ? -7.275 35.301 61.033 1.00 51.45 94 ILE B O 1
ATOM 2596 N N . PHE B 1 97 ? -5.131 35.557 60.376 1.00 52.43 95 PHE B N 1
ATOM 2597 C CA . PHE B 1 97 ? -4.582 34.877 61.539 1.00 54.36 95 PHE B CA 1
ATOM 2598 C C . PHE B 1 97 ? -5.118 35.554 62.792 1.00 56.32 95 PHE B C 1
ATOM 2599 O O . PHE B 1 97 ? -5.516 34.891 63.755 1.00 57.08 95 PHE B O 1
ATOM 2607 N N . LYS B 1 98 ? -5.144 36.881 62.761 1.00 57.49 96 LYS B N 1
ATOM 2608 C CA . LYS B 1 98 ? -5.635 37.661 63.886 1.00 58.65 96 LYS B CA 1
ATOM 2609 C C . LYS B 1 98 ? -4.764 37.392 65.105 1.00 59.12 96 LYS B C 1
ATOM 2610 O O . LYS B 1 98 ? -5.221 36.846 66.111 1.00 58.21 96 LYS B O 1
ATOM 2616 N N . LYS B 1 99 ? -3.495 37.774 64.987 1.00 59.94 97 LYS B N 1
ATOM 2617 C CA . LYS B 1 99 ? -2.525 37.596 66.060 1.00 60.32 97 LYS B CA 1
ATOM 2618 C C . LYS B 1 99 ? -1.246 38.383 65.757 1.00 60.14 97 LYS B C 1
ATOM 2619 O O . LYS B 1 99 ? -1.157 39.080 64.741 1.00 59.18 97 LYS B O 1
ATOM 2625 N N . SER B 1 100 ? -0.270 38.261 66.655 1.00 60.30 98 SER B N 1
ATOM 2626 C CA . SER B 1 100 ? 1.027 38.935 66.542 1.00 60.39 98 SER B CA 1
ATOM 2627 C C . SER B 1 100 ? 1.762 38.645 65.229 1.00 59.20 98 SER B C 1
ATOM 2628 O O . SER B 1 100 ? 1.545 37.604 64.599 1.00 59.67 98 SER B O 1
ATOM 2631 N N . GLY B 1 101 ? 2.633 39.575 64.835 1.00 57.15 99 GLY B N 1
ATOM 2632 C CA . GLY B 1 101 ? 3.416 39.428 63.620 1.00 55.13 99 GLY B CA 1
ATOM 2633 C C . GLY B 1 101 ? 2.762 38.599 62.534 1.00 53.68 99 GLY B C 1
ATOM 2634 O O . GLY B 1 101 ? 2.919 37.375 62.484 1.00 53.73 99 GLY B O 1
ATOM 2635 N N . ARG B 1 102 ? 2.027 39.280 61.661 1.00 52.41 100 ARG B N 1
ATOM 2636 C CA . ARG B 1 102 ? 1.324 38.643 60.551 1.00 50.47 100 ARG B CA 1
ATOM 2637 C C . ARG B 1 102 ? 1.778 39.266 59.225 1.00 49.10 100 ARG B C 1
ATOM 2638 O O . ARG B 1 102 ? 1.860 40.490 59.094 1.00 47.40 100 ARG B O 1
ATOM 2646 N N . ALA B 1 103 ? 2.069 38.421 58.243 1.00 47.90 101 ALA B N 1
ATOM 2647 C CA . ALA B 1 103 ? 2.503 38.901 56.938 1.00 45.65 101 ALA B CA 1
ATOM 2648 C C . ALA B 1 103 ? 1.840 38.121 55.797 1.00 44.76 101 ALA B C 1
ATOM 2649 O O . ALA B 1 103 ? 1.141 37.130 56.019 1.00 43.97 101 ALA B O 1
ATOM 2651 N N . SER B 1 104 ? 2.069 38.585 54.574 1.00 43.81 102 SER B N 1
ATOM 2652 C CA . SER B 1 104 ? 1.515 37.961 53.373 1.00 41.51 102 SER B CA 1
ATOM 2653 C C . SER B 1 104 ? 2.463 38.215 52.202 1.00 39.80 102 SER B C 1
ATOM 2654 O O . SER B 1 104 ? 2.694 39.359 51.837 1.00 39.94 102 SER B O 1
ATOM 2657 N N . ILE B 1 105 ? 3.023 37.164 51.621 1.00 37.28 103 ILE B N 1
ATOM 2658 C CA . ILE B 1 105 ? 3.924 37.358 50.491 1.00 36.50 103 ILE B CA 1
ATOM 2659 C C . ILE B 1 105 ? 3.427 36.639 49.219 1.00 37.01 103 ILE B C 1
ATOM 2660 O O . ILE B 1 105 ? 3.570 35.423 49.069 1.00 36.93 103 ILE B O 1
ATOM 2665 N N . HIS B 1 106 ? 2.832 37.403 48.302 1.00 37.29 104 HIS B N 1
ATOM 2666 C CA . HIS B 1 106 ? 2.293 36.829 47.065 1.00 35.18 104 HIS B CA 1
ATOM 2667 C C . HIS B 1 106 ? 3.219 36.873 45.851 1.00 33.85 104 HIS B C 1
ATOM 2668 O O . HIS B 1 106 ? 3.574 37.944 45.349 1.00 31.91 104 HIS B O 1
ATOM 2675 N N . PRO B 1 107 ? 3.606 35.692 45.355 1.00 33.25 105 PRO B N 1
ATOM 2676 C CA . PRO B 1 107 ? 4.489 35.590 44.193 1.00 32.98 105 PRO B CA 1
ATOM 2677 C C . PRO B 1 107 ? 3.721 35.595 42.874 1.00 32.37 105 PRO B C 1
ATOM 2678 O O . PRO B 1 107 ? 3.260 34.544 42.435 1.00 34.17 105 PRO B O 1
ATOM 2682 N N . ASN B 1 108 ? 3.578 36.770 42.258 1.00 30.86 106 ASN B N 1
ATOM 2683 C CA . ASN B 1 108 ? 2.880 36.903 40.976 1.00 28.58 106 ASN B CA 1
ATOM 2684 C C . ASN B 1 108 ? 3.548 36.031 39.925 1.00 26.51 106 ASN B C 1
ATOM 2685 O O . ASN B 1 108 ? 4.387 36.503 39.158 1.00 26.50 106 ASN B O 1
ATOM 2690 N N . PHE B 1 109 ? 3.159 34.760 39.902 1.00 24.99 107 PHE B N 1
ATOM 2691 C CA . PHE B 1 109 ? 3.692 33.769 38.975 1.00 23.76 107 PHE B CA 1
ATOM 2692 C C . PHE B 1 109 ? 2.873 32.468 39.129 1.00 24.77 107 PHE B C 1
ATOM 2693 O O . PHE B 1 109 ? 2.202 32.257 40.142 1.00 25.06 107 PHE B O 1
ATOM 2701 N N . SER B 1 110 ? 2.926 31.600 38.122 1.00 26.36 108 SER B N 1
ATOM 2702 C CA . SER B 1 110 ? 2.197 30.332 38.153 1.00 25.45 108 SER B CA 1
ATOM 2703 C C . SER B 1 110 ? 3.127 29.127 38.321 1.00 25.50 108 SER B C 1
ATOM 2704 O O . SER B 1 110 ? 4.089 28.956 37.573 1.00 23.51 108 SER B O 1
ATOM 2707 N N . PHE B 1 111 ? 2.833 28.278 39.296 1.00 26.74 109 PHE B N 1
ATOM 2708 C CA . PHE B 1 111 ? 3.677 27.113 39.522 1.00 27.96 109 PHE B CA 1
ATOM 2709 C C . PHE B 1 111 ? 2.937 25.794 39.257 1.00 28.24 109 PHE B C 1
ATOM 2710 O O . PHE B 1 111 ? 2.920 25.283 38.125 1.00 28.29 109 PHE B O 1
ATOM 2718 N N . LEU B 1 114 ? 4.868 24.388 36.926 1.00 42.25 112 LEU B N 1
ATOM 2719 C CA . LEU B 1 114 ? 6.215 23.974 36.546 1.00 43.81 112 LEU B CA 1
ATOM 2720 C C . LEU B 1 114 ? 7.269 24.604 37.433 1.00 44.33 112 LEU B C 1
ATOM 2721 O O . LEU B 1 114 ? 7.760 25.692 37.141 1.00 42.75 112 LEU B O 1
ATOM 2726 N N . GLU B 1 115 ? 7.626 23.899 38.504 1.00 45.57 113 GLU B N 1
ATOM 2727 C CA . GLU B 1 115 ? 8.622 24.382 39.453 1.00 47.18 113 GLU B CA 1
ATOM 2728 C C . GLU B 1 115 ? 9.992 24.695 38.841 1.00 47.97 113 GLU B C 1
ATOM 2729 O O . GLU B 1 115 ? 10.812 25.378 39.461 1.00 47.44 113 GLU B O 1
ATOM 2735 N N . LYS B 1 116 ? 10.246 24.187 37.638 1.00 48.22 114 LYS B N 1
ATOM 2736 C CA . LYS B 1 116 ? 11.514 24.451 36.965 1.00 47.69 114 LYS B CA 1
ATOM 2737 C C . LYS B 1 116 ? 11.471 25.863 36.367 1.00 47.66 114 LYS B C 1
ATOM 2738 O O . LYS B 1 116 ? 12.408 26.644 36.533 1.00 45.50 114 LYS B O 1
ATOM 2744 N N . ALA B 1 117 ? 10.364 26.184 35.693 1.00 47.95 115 ALA B N 1
ATOM 2745 C CA . ALA B 1 117 ? 10.179 27.494 35.060 1.00 48.21 115 ALA B CA 1
ATOM 2746 C C . ALA B 1 117 ? 10.141 28.643 36.060 1.00 48.21 115 ALA B C 1
ATOM 2747 O O . ALA B 1 117 ? 10.417 29.784 35.703 1.00 48.89 115 ALA B O 1
ATOM 2749 N N . LEU B 1 118 ? 9.785 28.359 37.305 1.00 47.72 116 LEU B N 1
ATOM 2750 C CA . LEU B 1 118 ? 9.742 29.415 38.297 1.00 48.65 116 LEU B CA 1
ATOM 2751 C C . LEU B 1 118 ? 11.119 29.652 38.888 1.00 49.48 116 LEU B C 1
ATOM 2752 O O . LEU B 1 118 ? 11.284 30.461 39.802 1.00 49.64 116 LEU B O 1
ATOM 2757 N N . GLU B 1 119 ? 12.116 28.944 38.369 1.00 49.41 117 GLU B N 1
ATOM 2758 C CA . GLU B 1 119 ? 13.472 29.134 38.851 1.00 49.84 117 GLU B CA 1
ATOM 2759 C C . GLU B 1 119 ? 14.032 30.462 38.350 1.00 50.99 117 GLU B C 1
ATOM 2760 O O . GLU B 1 119 ? 15.132 30.852 38.731 1.00 51.34 117 GLU B O 1
ATOM 2774 N N . LYS B 1 121 ? 13.223 33.348 39.125 1.00 52.89 119 LYS B N 1
ATOM 2775 C CA . LYS B 1 121 ? 12.657 34.178 40.164 1.00 51.59 119 LYS B CA 1
ATOM 2776 C C . LYS B 1 121 ? 12.957 35.672 40.091 1.00 50.14 119 LYS B C 1
ATOM 2777 O O . LYS B 1 121 ? 12.061 36.482 40.295 1.00 51.39 119 LYS B O 1
ATOM 2783 N N . ASP B 1 122 ? 14.201 36.048 39.805 1.00 48.87 120 ASP B N 1
ATOM 2784 C CA . ASP B 1 122 ? 14.564 37.469 39.774 1.00 48.17 120 ASP B CA 1
ATOM 2785 C C . ASP B 1 122 ? 13.638 38.363 38.960 1.00 46.11 120 ASP B C 1
ATOM 2786 O O . ASP B 1 122 ? 13.768 39.590 38.982 1.00 44.74 120 ASP B O 1
ATOM 2791 N N . GLN B 1 123 ? 12.701 37.741 38.252 1.00 45.66 121 GLN B N 1
ATOM 2792 C CA . GLN B 1 123 ? 11.730 38.456 37.428 1.00 45.12 121 GLN B CA 1
ATOM 2793 C C . GLN B 1 123 ? 10.398 38.619 38.158 1.00 43.67 121 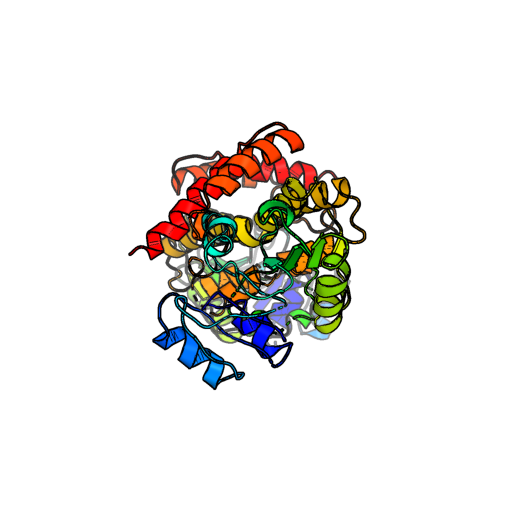GLN B C 1
ATOM 2794 O O . GLN B 1 123 ? 9.597 39.510 37.836 1.00 44.01 121 GLN B O 1
ATOM 2800 N N . ILE B 1 124 ? 10.177 37.751 39.142 1.00 39.95 122 ILE B N 1
ATOM 2801 C CA . ILE B 1 124 ? 8.950 37.737 39.929 1.00 36.23 122 ILE B CA 1
ATOM 2802 C C . ILE B 1 124 ? 8.798 38.886 40.926 1.00 34.55 122 ILE B C 1
ATOM 2803 O O . ILE B 1 124 ? 9.702 39.180 41.701 1.00 33.85 122 ILE B O 1
ATOM 2808 N N . VAL B 1 125 ? 7.632 39.523 40.898 1.00 32.07 123 VAL B N 1
ATOM 2809 C CA . VAL B 1 125 ? 7.319 40.629 41.789 1.00 30.28 123 VAL B CA 1
ATOM 2810 C C . VAL B 1 125 ? 6.456 40.050 42.898 1.00 30.42 123 VAL B C 1
ATOM 2811 O O . VAL B 1 125 ? 5.725 39.093 42.663 1.00 29.08 123 VAL B O 1
ATOM 2815 N N . PHE B 1 126 ? 6.548 40.630 44.097 1.00 31.46 124 PHE B N 1
ATOM 2816 C CA . PHE B 1 126 ? 5.778 40.159 45.248 1.00 31.92 124 PHE B CA 1
ATOM 2817 C C . PHE B 1 126 ? 4.826 41.202 45.802 1.00 32.77 124 PHE B C 1
ATOM 2818 O O . PHE B 1 126 ? 5.144 42.385 45.857 1.00 32.27 124 PHE B O 1
ATOM 2826 N N . GLY B 1 127 ? 3.649 40.741 46.210 1.00 33.99 125 GLY B N 1
ATOM 2827 C CA . GLY B 1 127 ? 2.658 41.622 46.797 1.00 34.41 125 GLY B CA 1
ATOM 2828 C C . GLY B 1 127 ? 2.829 41.433 48.284 1.00 34.41 125 GLY B C 1
ATOM 2829 O O . GLY B 1 127 ? 2.564 40.352 48.809 1.00 34.16 125 GLY B O 1
ATOM 2830 N N . LEU B 1 128 ? 3.283 42.479 48.962 1.00 35.04 126 LEU B N 1
ATOM 2831 C CA . LEU B 1 128 ? 3.534 42.395 50.390 1.00 35.93 126 LEU B CA 1
ATOM 2832 C C . LEU B 1 128 ? 2.645 43.280 51.253 1.00 38.46 126 LEU B C 1
ATOM 2833 O O . LEU B 1 128 ? 2.314 44.405 50.880 1.00 37.87 126 LEU B O 1
ATOM 2838 N N . GLU B 1 129 ? 2.270 42.747 52.413 1.00 41.60 127 GLU B N 1
ATOM 2839 C CA . GLU B 1 129 ? 1.455 43.457 53.391 1.00 44.80 127 GLU B CA 1
ATOM 2840 C C . GLU B 1 129 ? 1.648 42.735 54.723 1.00 46.39 127 GLU B C 1
ATOM 2841 O O . GLU B 1 129 ? 1.930 41.537 54.744 1.00 45.87 127 GLU B O 1
ATOM 2847 N N . GLY B 1 130 ? 1.531 43.467 55.828 1.00 47.52 128 GLY B N 1
ATOM 2848 C CA . GLY B 1 130 ? 1.717 42.856 57.130 1.00 49.79 128 GLY B CA 1
ATOM 2849 C C . GLY B 1 130 ? 1.442 43.772 58.305 1.00 51.60 128 GLY B C 1
ATOM 2850 O O . GLY B 1 130 ? 0.489 44.554 58.284 1.00 53.61 128 GLY B O 1
ATOM 2851 N N . ASP B 1 131 ? 2.284 43.680 59.331 1.00 52.58 129 ASP B N 1
ATOM 2852 C CA . ASP B 1 131 ? 2.123 44.481 60.539 1.00 52.87 129 ASP B CA 1
ATOM 2853 C C . ASP B 1 131 ? 3.478 44.804 61.143 1.00 54.70 129 ASP B C 1
ATOM 2854 O O . ASP B 1 131 ? 4.503 44.754 60.468 1.00 54.85 129 ASP B O 1
ATOM 2859 N N . GLU B 1 132 ? 3.462 45.129 62.434 1.00 56.35 130 GLU B N 1
ATOM 2860 C CA . GLU B 1 132 ? 4.673 45.454 63.172 1.00 56.34 130 GLU B CA 1
ATOM 2861 C C . GLU B 1 132 ? 5.849 44.575 62.744 1.00 56.65 130 GLU B C 1
ATOM 2862 O O . GLU B 1 132 ? 6.679 45.008 61.933 1.00 56.86 130 GLU B O 1
ATOM 2864 N N . ARG B 1 133 ? 5.901 43.349 63.272 1.00 56.74 131 ARG B N 1
ATOM 2865 C CA . ARG B 1 133 ? 6.986 42.392 62.988 1.00 56.89 131 ARG B CA 1
ATOM 2866 C C . ARG B 1 133 ? 6.935 41.711 61.625 1.00 54.97 131 ARG B C 1
ATOM 2867 O O . ARG B 1 133 ? 7.978 41.372 61.055 1.00 54.28 131 ARG B O 1
ATOM 2875 N N . GLY B 1 134 ? 5.725 41.511 61.109 1.00 52.87 132 GLY B N 1
ATOM 2876 C CA . GLY B 1 134 ? 5.552 40.832 59.837 1.00 49.72 132 GLY B CA 1
ATOM 2877 C C . GLY B 1 134 ? 6.075 41.446 58.551 1.00 47.65 132 GLY B C 1
ATOM 2878 O O . GLY B 1 134 ? 6.923 40.848 57.880 1.00 46.36 132 GLY B O 1
ATOM 2879 N N . LEU B 1 135 ? 5.585 42.630 58.198 1.00 45.17 133 LEU B N 1
ATOM 2880 C CA . LEU B 1 135 ? 5.996 43.241 56.947 1.00 44.10 133 LEU B CA 1
ATOM 2881 C C . LEU B 1 135 ? 7.484 43.160 56.635 1.00 44.22 133 LEU B C 1
ATOM 2882 O O . LEU B 1 135 ? 7.882 42.581 55.622 1.00 43.77 133 LEU B O 1
ATOM 2887 N N . PRO B 1 136 ? 8.332 43.728 57.499 1.00 44.02 134 PRO B N 1
ATOM 2888 C CA . PRO B 1 136 ? 9.768 43.655 57.197 1.00 42.90 134 PRO B CA 1
ATOM 2889 C C . PRO B 1 136 ? 10.317 42.254 56.880 1.00 42.06 134 PRO B C 1
ATOM 2890 O O . PRO B 1 136 ? 11.274 42.123 56.118 1.00 41.76 134 PRO B O 1
ATOM 2894 N N . ILE B 1 137 ? 9.710 41.213 57.444 1.00 40.90 135 ILE B N 1
ATOM 2895 C CA . ILE B 1 137 ? 10.175 39.842 57.208 1.00 39.72 135 ILE B CA 1
ATOM 2896 C C . ILE B 1 137 ? 9.993 39.408 55.754 1.00 40.60 135 ILE B C 1
ATOM 2897 O O . ILE B 1 137 ? 10.937 38.927 55.114 1.00 40.61 135 ILE B O 1
ATOM 2902 N N . VAL B 1 138 ? 8.772 39.569 55.244 1.00 40.36 136 VAL B N 1
ATOM 2903 C CA . VAL B 1 138 ? 8.467 39.202 53.867 1.00 38.36 136 VAL B CA 1
ATOM 2904 C C . VAL B 1 138 ? 9.162 40.149 52.891 1.00 39.19 136 VAL B C 1
ATOM 2905 O O . VAL B 1 138 ? 9.355 39.805 51.727 1.00 40.73 136 VAL B O 1
ATOM 2909 N N . LYS B 1 139 ? 9.540 41.338 53.367 1.00 39.18 137 LYS B N 1
ATOM 2910 C CA . LYS B 1 139 ? 10.242 42.329 52.540 1.00 38.19 137 LYS B CA 1
ATOM 2911 C C . LYS B 1 139 ? 11.667 41.831 52.304 1.00 38.35 137 LYS B C 1
ATOM 2912 O O . LYS B 1 139 ? 12.244 42.007 51.229 1.00 35.93 137 LYS B O 1
ATOM 2918 N N . LYS B 1 140 ? 12.233 41.226 53.344 1.00 39.74 138 LYS B N 1
ATOM 2919 C CA . LYS B 1 140 ? 13.585 40.707 53.279 1.00 41.47 138 LYS B CA 1
ATOM 2920 C C . LYS B 1 140 ? 13.555 39.429 52.465 1.00 41.37 138 LYS B C 1
ATOM 2921 O O . LYS B 1 140 ? 14.388 39.222 51.582 1.00 42.53 138 LYS B O 1
ATOM 2927 N N . ILE B 1 141 ? 12.577 38.579 52.749 1.00 41.37 139 ILE B N 1
ATOM 2928 C CA . ILE B 1 141 ? 12.444 37.343 52.008 1.00 40.97 139 ILE B CA 1
ATOM 2929 C C . ILE B 1 141 ? 12.265 37.736 50.548 1.00 40.91 139 ILE B C 1
ATOM 2930 O O . ILE B 1 141 ? 12.975 37.250 49.664 1.00 40.10 139 ILE B O 1
ATOM 2935 N N . ALA B 1 142 ? 11.326 38.638 50.302 1.00 40.61 140 ALA B N 1
ATOM 2936 C CA . ALA B 1 142 ? 11.078 39.108 48.949 1.00 42.00 140 ALA B CA 1
ATOM 2937 C C . ALA B 1 142 ? 12.385 39.593 48.329 1.00 43.50 140 ALA B C 1
ATOM 2938 O O . ALA B 1 142 ? 12.751 39.192 47.227 1.00 42.70 140 ALA B O 1
ATOM 2940 N N . GLU B 1 143 ? 13.085 40.464 49.051 1.00 45.75 141 GLU B N 1
ATOM 2941 C CA . GLU B 1 143 ? 14.352 41.031 48.592 1.00 46.43 141 GLU B CA 1
ATOM 2942 C C . GLU B 1 143 ? 15.420 39.962 48.345 1.00 47.09 141 GLU B C 1
ATOM 2943 O O . GLU B 1 143 ? 16.271 40.104 47.463 1.00 47.99 141 GLU B O 1
ATOM 2949 N N . GLU B 1 144 ? 15.365 38.887 49.120 1.00 46.11 142 GLU B N 1
ATOM 2950 C CA . GLU B 1 144 ? 16.347 37.824 48.996 1.00 46.17 142 GLU B CA 1
ATOM 2951 C C . GLU B 1 144 ? 16.187 36.965 47.739 1.00 44.67 142 GLU B C 1
ATOM 2952 O O . GLU B 1 144 ? 17.106 36.238 47.359 1.00 44.85 142 GLU B O 1
ATOM 2958 N N . ILE B 1 145 ? 15.036 37.060 47.078 1.00 43.92 143 ILE B N 1
ATOM 2959 C CA . ILE B 1 145 ? 14.779 36.245 45.880 1.00 43.09 143 ILE B CA 1
ATOM 2960 C C . ILE B 1 145 ? 14.762 37.053 44.579 1.00 40.48 143 ILE B C 1
ATOM 2961 O O . ILE B 1 145 ? 15.381 36.680 43.587 1.00 38.12 143 ILE B O 1
ATOM 2966 N N . SER B 1 146 ? 14.039 38.159 44.587 1.00 41.07 144 SER B N 1
ATOM 2967 C CA . SER B 1 146 ? 13.969 38.996 43.412 1.00 43.66 144 SER B CA 1
ATOM 2968 C C . SER B 1 146 ? 14.371 40.394 43.811 1.00 45.40 144 SER B C 1
ATOM 2969 O O . SER B 1 146 ? 14.779 40.638 44.950 1.00 46.12 144 SER B O 1
ATOM 2972 N N . GLY B 1 147 ? 14.246 41.311 42.862 1.00 46.28 145 GLY B N 1
ATOM 2973 C CA . GLY B 1 147 ? 14.600 42.685 43.123 1.00 45.36 145 GLY B CA 1
ATOM 2974 C C . GLY B 1 147 ? 13.623 43.386 44.042 1.00 44.28 145 GLY B C 1
ATOM 2975 O O . GLY B 1 147 ? 14.011 43.830 45.118 1.00 43.40 145 GLY B O 1
ATOM 2976 N N . LYS B 1 148 ? 12.359 43.486 43.643 1.00 44.17 146 LYS B N 1
ATOM 2977 C CA . LYS B 1 148 ? 11.411 44.193 44.489 1.00 45.44 146 LYS B CA 1
ATOM 2978 C C . LYS B 1 148 ? 10.020 43.580 44.610 1.00 45.84 146 LYS B C 1
ATOM 2979 O O . LYS B 1 148 ? 9.793 42.408 44.307 1.00 44.83 146 LYS B O 1
ATOM 2985 N N . TYR B 1 149 ? 9.087 44.410 45.049 1.00 46.74 147 TYR B N 1
ATOM 2986 C CA . TYR B 1 149 ? 7.733 43.985 45.303 1.00 47.04 147 TYR B CA 1
ATOM 2987 C C . TYR B 1 149 ? 6.807 45.201 45.295 1.00 47.76 147 TYR B C 1
ATOM 2988 O O . TYR B 1 149 ? 7.143 46.267 44.771 1.00 47.25 147 TYR B O 1
ATOM 2997 N N . PHE B 1 150 ? 5.656 45.032 45.933 1.00 47.71 148 PHE B N 1
ATOM 2998 C CA . PHE B 1 150 ? 4.631 46.060 46.001 1.00 47.65 148 PHE B CA 1
ATOM 2999 C C . PHE B 1 150 ? 3.855 45.850 47.304 1.00 47.80 148 PHE B C 1
ATOM 3000 O O . PHE B 1 150 ? 3.701 44.715 47.764 1.00 48.13 148 PHE B O 1
ATOM 3008 N N . VAL B 1 151 ? 3.379 46.937 47.903 1.00 46.41 149 VAL B N 1
ATOM 3009 C CA . VAL B 1 151 ? 2.618 46.841 49.142 1.00 44.72 149 VAL B CA 1
ATOM 3010 C C . VAL B 1 151 ? 1.143 47.158 48.896 1.00 44.56 149 VAL B C 1
ATOM 3011 O O . VAL B 1 151 ? 0.817 48.090 48.156 1.00 45.15 149 VAL B O 1
ATOM 3015 N N . ILE B 1 152 ? 0.259 46.385 49.528 1.00 43.25 150 ILE B N 1
ATOM 3016 C CA . ILE B 1 152 ? -1.181 46.546 49.370 1.00 41.00 150 ILE B CA 1
ATOM 3017 C C . ILE B 1 152 ? -1.848 47.104 50.621 1.00 39.90 150 ILE B C 1
ATOM 3018 O O . ILE B 1 152 ? -2.971 47.620 50.563 1.00 39.15 150 ILE B O 1
ATOM 3023 N N . GLU B 1 155 ? -5.871 46.308 51.458 1.00 46.71 153 GLU B N 1
ATOM 3024 C CA . GLU B 1 155 ? -7.268 46.660 51.194 1.00 47.36 153 GLU B CA 1
ATOM 3025 C C . GLU B 1 155 ? -7.600 46.469 49.726 1.00 46.93 153 GLU B C 1
ATOM 3026 O O . GLU B 1 155 ? -8.730 46.137 49.379 1.00 46.51 153 GLU B O 1
ATOM 3032 N N . LYS B 1 156 ? -6.596 46.697 48.877 1.00 46.85 154 LYS B N 1
ATOM 3033 C CA . LYS B 1 156 ? -6.718 46.563 47.428 1.00 44.63 154 LYS B CA 1
ATOM 3034 C C . LYS B 1 156 ? -6.326 45.145 47.039 1.00 42.70 154 LYS B C 1
ATOM 3035 O O . LYS B 1 156 ? -6.185 44.818 45.853 1.00 42.19 154 LYS B O 1
ATOM 3041 N N . LYS B 1 157 ? -6.156 44.312 48.061 1.00 40.80 155 LYS B N 1
ATOM 3042 C CA . LYS B 1 157 ? -5.776 42.912 47.899 1.00 39.21 155 LYS B CA 1
ATOM 3043 C C . LYS B 1 157 ? -6.635 42.260 46.818 1.00 37.42 155 LYS B C 1
ATOM 3044 O O . LYS B 1 157 ? -6.133 41.580 45.927 1.00 37.59 155 LYS B O 1
ATOM 3050 N N . LYS B 1 158 ? -7.937 42.490 46.915 1.00 35.74 156 LYS B N 1
ATOM 3051 C CA . LYS B 1 158 ? -8.903 41.938 45.985 1.00 34.84 156 LYS B CA 1
ATOM 3052 C C . LYS B 1 158 ? -8.511 42.250 44.553 1.00 33.14 156 LYS B C 1
ATOM 3053 O O . LYS B 1 158 ? -8.132 41.357 43.801 1.00 32.74 156 LYS B O 1
ATOM 3059 N N . ALA B 1 159 ? -8.598 43.522 44.179 1.00 32.63 157 ALA B N 1
ATOM 3060 C CA . ALA B 1 159 ? -8.242 43.957 42.829 1.00 31.32 157 ALA B CA 1
ATOM 3061 C C . ALA B 1 159 ? -6.830 43.519 42.439 1.00 30.80 157 ALA B C 1
ATOM 3062 O O . ALA B 1 159 ? -6.640 42.914 41.383 1.00 31.34 157 ALA B O 1
ATOM 3064 N N . TYR B 1 160 ? -5.839 43.829 43.274 1.00 28.21 158 TYR B N 1
ATOM 3065 C CA . TYR B 1 160 ? -4.468 43.418 42.981 1.00 25.32 158 TYR B CA 1
ATOM 3066 C C . TYR B 1 160 ? -4.399 41.940 42.592 1.00 23.48 158 TYR B C 1
ATOM 3067 O O . TYR B 1 160 ? -3.702 41.578 41.648 1.00 23.18 158 TYR B O 1
ATOM 3076 N N . HIS B 1 161 ? -5.100 41.083 43.329 1.00 19.99 159 HIS B N 1
ATOM 3077 C CA . HIS B 1 161 ? -5.058 39.667 43.020 1.00 17.29 159 HIS B CA 1
ATOM 3078 C C . HIS B 1 161 ? -5.916 39.309 41.821 1.00 18.44 159 HIS B C 1
ATOM 3079 O O . HIS B 1 161 ? -5.581 38.373 41.076 1.00 19.51 159 HIS B O 1
ATOM 3086 N N . LEU B 1 162 ? -7.029 40.022 41.632 1.00 16.68 160 LEU B N 1
ATOM 3087 C CA . LEU B 1 162 ? -7.879 39.750 40.465 1.00 15.47 160 LEU B CA 1
ATOM 3088 C C . LEU B 1 162 ? -7.013 39.918 39.220 1.00 14.25 160 LEU B C 1
ATOM 3089 O O . LEU B 1 162 ? -7.071 39.115 38.296 1.00 14.48 160 LEU B O 1
ATOM 3094 N N . ALA B 1 163 ? -6.192 40.959 39.218 1.00 12.74 161 ALA B N 1
ATOM 3095 C CA . ALA B 1 163 ? -5.322 41.227 38.096 1.00 12.55 161 ALA B CA 1
ATOM 3096 C C . ALA B 1 163 ? -4.364 40.069 37.830 1.00 13.62 161 ALA B C 1
ATOM 3097 O O . ALA B 1 163 ? -4.045 39.786 36.672 1.00 15.38 161 ALA B O 1
ATOM 3099 N N . ALA B 1 164 ? -3.904 39.387 38.877 1.00 11.53 162 ALA B N 1
ATOM 3100 C CA . ALA B 1 164 ? -2.991 38.266 38.651 1.00 10.68 162 ALA B CA 1
ATOM 3101 C C . ALA B 1 164 ? -3.738 37.093 38.045 1.00 10.24 162 ALA B C 1
ATOM 3102 O O . ALA B 1 164 ? -3.184 36.315 37.272 1.00 10.79 162 ALA B O 1
ATOM 3104 N N . VAL B 1 165 ? -5.006 36.955 38.396 1.00 10.70 163 VAL B N 1
ATOM 3105 C CA . VAL B 1 165 ? -5.787 35.865 37.833 1.00 11.38 163 VAL B CA 1
ATOM 3106 C C . VAL B 1 165 ? -6.130 36.102 36.368 1.00 13.44 163 VAL B C 1
ATOM 3107 O O . VAL B 1 165 ? -5.996 35.191 35.550 1.00 15.64 163 VAL B O 1
ATOM 3111 N N . ILE B 1 166 ? -6.570 37.309 36.017 1.00 15.97 164 ILE B N 1
ATOM 3112 C CA . ILE B 1 166 ? -6.904 37.552 34.625 1.00 17.67 164 ILE B CA 1
ATOM 3113 C C . ILE B 1 166 ? -5.659 37.873 33.837 1.00 18.92 164 ILE B C 1
ATOM 3114 O O . ILE B 1 166 ? -5.732 38.586 32.834 1.00 21.62 164 ILE B O 1
ATOM 3119 N N . ALA B 1 167 ? -4.525 37.331 34.288 1.00 18.89 165 ALA B N 1
ATOM 3120 C CA . ALA B 1 167 ? -3.237 37.537 33.624 1.00 18.16 165 ALA B CA 1
ATOM 3121 C C . ALA B 1 167 ? -2.402 36.269 33.546 1.00 18.30 165 ALA B C 1
ATOM 3122 O O . ALA B 1 167 ? -1.561 36.140 32.659 1.00 17.35 165 ALA B O 1
ATOM 3124 N N . SER B 1 168 ? -2.625 35.344 34.478 1.00 17.80 166 SER B N 1
ATOM 3125 C CA . SER B 1 168 ? -1.882 34.084 34.514 1.00 19.01 166 SER B CA 1
ATOM 3126 C C . SER B 1 168 ? -2.829 32.885 34.639 1.00 19.81 166 SER B C 1
ATOM 3127 O O . SER B 1 168 ? -2.410 31.725 34.569 1.00 21.01 166 SER B O 1
ATOM 3130 N N . ASN B 1 169 ? -4.106 33.157 34.854 1.00 18.98 167 ASN B N 1
ATOM 3131 C CA . ASN B 1 169 ? -5.066 32.073 34.950 1.00 18.63 167 ASN B CA 1
ATOM 3132 C C . ASN B 1 169 ? -5.894 32.057 33.679 1.00 17.61 167 ASN B C 1
ATOM 3133 O O . ASN B 1 169 ? -5.861 31.099 32.898 1.00 17.60 167 ASN B O 1
ATOM 3138 N N . PHE B 1 170 ? -6.621 33.147 33.468 1.00 17.88 168 PHE B N 1
ATOM 3139 C CA . PHE B 1 170 ? -7.492 33.268 32.312 1.00 17.85 168 PHE B CA 1
ATOM 3140 C C . PHE B 1 170 ? -6.875 32.823 30.978 1.00 17.65 168 PHE B C 1
ATOM 3141 O O . PHE B 1 170 ? -7.536 32.130 30.199 1.00 18.56 168 PHE B O 1
ATOM 3149 N N . PRO B 1 171 ? -5.606 33.194 30.701 1.00 17.42 169 PRO B N 1
ATOM 3150 C CA . PRO B 1 171 ? -4.948 32.810 29.454 1.00 12.67 169 PRO B CA 1
ATOM 3151 C C . PRO B 1 171 ? -5.040 31.329 29.116 1.00 11.59 169 PRO B C 1
ATOM 3152 O O . PRO B 1 171 ? -5.022 30.941 27.942 1.00 12.16 169 PRO B O 1
ATOM 3156 N N . VAL B 1 172 ? -5.148 30.484 30.127 1.00 12.66 170 VAL B N 1
ATOM 3157 C CA . VAL B 1 172 ? -5.262 29.077 29.814 1.00 13.18 170 VAL B CA 1
ATOM 3158 C C . VAL B 1 172 ? -6.608 28.810 29.135 1.00 12.94 170 VAL B C 1
ATOM 3159 O O . VAL B 1 172 ? -6.716 27.942 28.273 1.00 13.98 170 VAL B O 1
ATOM 3163 N N . ALA B 1 173 ? -7.632 29.566 29.516 1.00 14.15 171 ALA B N 1
ATOM 3164 C CA . ALA B 1 173 ? -8.954 29.410 28.907 1.00 16.02 171 ALA B CA 1
ATOM 3165 C C . ALA B 1 173 ? -8.918 29.704 27.393 1.00 16.86 171 ALA B C 1
ATOM 3166 O O . ALA B 1 173 ? -9.760 29.225 26.628 1.00 17.94 171 ALA B O 1
ATOM 3168 N N . LEU B 1 174 ? -7.955 30.511 26.964 1.00 15.42 172 LEU B N 1
ATOM 3169 C CA . LEU B 1 174 ? -7.815 30.818 25.555 1.00 13.97 172 LEU B CA 1
ATOM 3170 C C . LEU B 1 174 ? -6.994 29.712 24.925 1.00 15.53 172 LEU B C 1
ATOM 3171 O O . LEU B 1 174 ? -7.388 29.121 23.923 1.00 13.19 172 LEU B O 1
ATOM 3176 N N . ALA B 1 175 ? -5.847 29.426 25.525 1.00 15.78 173 ALA B N 1
ATOM 3177 C CA . ALA B 1 175 ? -4.989 28.364 25.013 1.00 16.79 173 ALA B CA 1
ATOM 3178 C C . ALA B 1 175 ? -5.833 27.108 24.867 1.00 19.99 173 ALA B C 1
ATOM 3179 O O . ALA B 1 175 ? -5.703 26.363 23.894 1.00 20.79 173 ALA B O 1
ATOM 3181 N N . TYR B 1 176 ? -6.701 26.884 25.848 1.00 21.00 174 TYR B N 1
ATOM 3182 C CA . TYR B 1 176 ? -7.591 25.730 25.856 1.00 21.18 174 TYR B CA 1
ATOM 3183 C C . TYR B 1 176 ? -8.497 25.819 24.633 1.00 21.99 174 TYR B C 1
ATOM 3184 O O . TYR B 1 176 ? -8.466 24.940 23.773 1.00 21.57 174 TYR B O 1
ATOM 3193 N N . LEU B 1 177 ? -9.290 26.890 24.556 1.00 20.53 175 LEU B N 1
ATOM 3194 C CA . LEU B 1 177 ? -10.193 27.100 23.428 1.00 19.96 175 LEU B CA 1
ATOM 3195 C C . LEU B 1 177 ? -9.508 26.873 22.072 1.00 19.91 175 LEU B C 1
ATOM 3196 O O . LEU B 1 177 ? -10.054 26.253 21.162 1.00 17.57 175 LEU B O 1
ATOM 3201 N N . SER B 1 178 ? -8.303 27.400 21.940 1.00 22.77 176 SER B N 1
ATOM 3202 C CA . SER B 1 178 ? -7.555 27.254 20.703 1.00 25.09 176 SER B CA 1
ATOM 3203 C C . SER B 1 178 ? -7.152 25.794 20.523 1.00 26.81 176 SER B C 1
ATOM 3204 O O . SER B 1 178 ? -7.116 25.291 19.400 1.00 29.17 176 SER B O 1
ATOM 3207 N N . LYS B 1 179 ? -6.843 25.118 21.626 1.00 27.00 177 LYS B N 1
ATOM 3208 C CA . LYS B 1 179 ? -6.463 23.708 21.573 1.00 27.30 177 LYS B CA 1
ATOM 3209 C C . LYS B 1 179 ? -7.604 22.819 21.061 1.00 26.81 177 LYS B C 1
ATOM 3210 O O . LYS B 1 179 ? -7.392 21.938 20.230 1.00 25.02 177 LYS B O 1
ATOM 3216 N N . ARG B 1 180 ? -8.809 23.046 21.586 1.00 27.34 178 ARG B N 1
ATOM 3217 C CA . ARG B 1 180 ? -9.996 22.284 21.191 1.00 28.22 178 ARG B CA 1
ATOM 3218 C C . ARG B 1 180 ? -10.175 22.263 19.663 1.00 28.19 178 ARG B C 1
ATOM 3219 O O . ARG B 1 180 ? -10.166 21.211 19.020 1.00 27.85 178 ARG B O 1
ATOM 3227 N N . ILE B 1 181 ? -10.314 23.453 19.099 1.00 29.00 179 ILE B N 1
ATOM 3228 C CA . ILE B 1 181 ? -10.505 23.647 17.673 1.00 28.15 179 ILE B CA 1
ATOM 3229 C C . ILE B 1 181 ? -9.352 23.115 16.830 1.00 27.02 179 ILE B C 1
ATOM 3230 O O . ILE B 1 181 ? -9.570 22.663 15.714 1.00 27.53 179 ILE B O 1
ATOM 3235 N N . TYR B 1 182 ? -8.128 23.179 17.343 1.00 26.58 180 TYR B N 1
ATOM 3236 C CA . TYR B 1 182 ? -6.985 22.662 16.590 1.00 27.90 180 TYR B CA 1
ATOM 3237 C C . TYR B 1 182 ? -7.091 21.150 16.614 1.00 28.92 180 TYR B C 1
ATOM 3238 O O . TYR B 1 182 ? -6.902 20.474 15.604 1.00 28.89 180 TYR B O 1
ATOM 3247 N N . THR B 1 183 ? -7.399 20.633 17.793 1.00 31.83 181 THR B N 1
ATOM 3248 C CA . THR B 1 183 ? -7.561 19.207 17.996 1.00 35.40 181 THR B CA 1
ATOM 3249 C C . THR B 1 183 ? -8.524 18.680 16.941 1.00 36.75 181 THR B C 1
ATOM 3250 O O . THR B 1 183 ? -8.187 17.785 16.172 1.00 39.27 181 THR B O 1
ATOM 3254 N N . LEU B 1 184 ? -9.723 19.255 16.915 1.00 37.45 182 LEU B N 1
ATOM 3255 C CA . LEU B 1 184 ? -10.765 18.886 15.963 1.00 37.19 182 LEU B CA 1
ATOM 3256 C C . LEU B 1 184 ? -10.285 19.053 14.509 1.00 36.93 182 LEU B C 1
ATOM 3257 O O . LEU B 1 184 ? -10.818 18.430 13.584 1.00 36.10 182 LEU B O 1
ATOM 3262 N N . LEU B 1 185 ? -9.265 19.880 14.315 1.00 37.79 183 LEU B N 1
ATOM 3263 C CA . LEU B 1 185 ? -8.751 20.142 12.979 1.00 39.89 183 LEU B CA 1
ATOM 3264 C C . LEU B 1 185 ? -7.644 19.173 12.577 1.00 39.94 183 LEU B C 1
ATOM 3265 O O . LEU B 1 185 ? -7.008 19.332 11.532 1.00 40.06 183 LEU B O 1
ATOM 3270 N N . GLY B 1 186 ? -7.412 18.166 13.410 1.00 40.14 184 GLY B N 1
ATOM 3271 C CA . GLY B 1 186 ? -6.402 17.182 13.087 1.00 40.44 184 GLY B CA 1
ATOM 3272 C C . GLY B 1 186 ? -5.048 17.338 13.741 1.00 41.58 184 GLY B C 1
ATOM 3273 O O . GLY B 1 186 ? -4.354 16.342 13.922 1.00 42.43 184 GLY B O 1
ATOM 3274 N N . LEU B 1 187 ? -4.641 18.556 14.086 1.00 42.76 185 LEU B N 1
ATOM 3275 C CA . LEU B 1 187 ? -3.339 18.718 14.723 1.00 44.38 185 LEU B CA 1
ATOM 3276 C C . LEU B 1 187 ? -3.406 17.952 16.034 1.00 46.30 185 LEU B C 1
ATOM 3277 O O . LEU B 1 187 ? -4.093 18.365 16.972 1.00 47.92 185 LEU B O 1
ATOM 3282 N N . ASP B 1 188 ? -2.692 16.830 16.088 1.00 48.16 186 ASP B N 1
ATOM 3283 C CA . ASP B 1 188 ? -2.688 15.950 17.259 1.00 48.80 186 ASP B CA 1
ATOM 3284 C C . ASP B 1 188 ? -2.034 16.504 18.519 1.00 47.09 186 ASP B C 1
ATOM 3285 O O . ASP B 1 188 ? -2.554 16.320 19.616 1.00 47.64 186 ASP B O 1
ATOM 3290 N N . GLU B 1 189 ? -0.896 17.170 18.358 1.00 44.72 187 GLU B N 1
ATOM 3291 C CA . GLU B 1 189 ? -0.155 17.752 19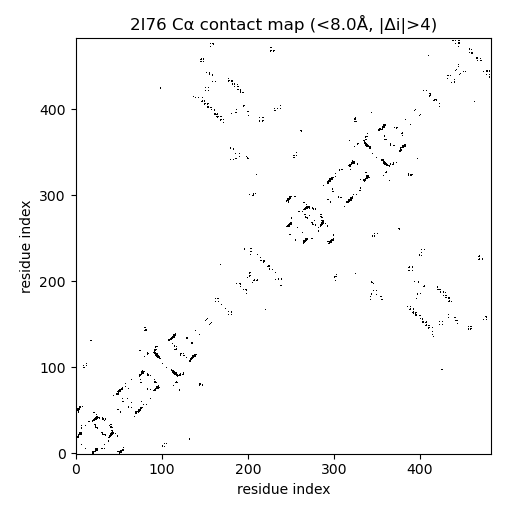.471 1.00 41.67 187 GLU B CA 1
ATOM 3292 C C . GLU B 1 189 ? -0.016 19.237 19.133 1.00 40.15 187 GLU B C 1
ATOM 3293 O O . GLU B 1 189 ? 0.971 19.652 18.525 1.00 39.46 187 GLU B O 1
ATOM 3299 N N . PRO B 1 190 ? -1.010 20.056 19.515 1.00 37.41 188 PRO B N 1
ATOM 3300 C CA . PRO B 1 190 ? -0.944 21.490 19.213 1.00 36.37 188 PRO B CA 1
ATOM 3301 C C . PRO B 1 190 ? -0.142 22.346 20.180 1.00 35.61 188 PRO B C 1
ATOM 3302 O O . PRO B 1 190 ? 0.300 23.437 19.826 1.00 35.32 188 PRO B O 1
ATOM 3306 N N . GLU B 1 191 ? 0.054 21.845 21.394 1.00 34.45 189 GLU B N 1
ATOM 3307 C CA . GLU B 1 191 ? 0.781 22.582 22.419 1.00 33.63 189 GLU B CA 1
ATOM 3308 C C . GLU B 1 191 ? 1.944 23.441 21.919 1.00 33.08 189 GLU B C 1
ATOM 3309 O O . GLU B 1 191 ? 2.080 24.616 22.278 1.00 32.75 189 GLU B O 1
ATOM 3315 N N . LEU B 1 192 ? 2.783 22.837 21.092 1.00 32.97 190 LEU B N 1
ATOM 3316 C CA . LEU B 1 192 ? 3.953 23.504 20.546 1.00 32.57 190 LEU B CA 1
ATOM 3317 C C . LEU B 1 192 ? 3.569 24.727 19.709 1.00 31.21 190 LEU B C 1
ATOM 3318 O O . LEU B 1 192 ? 4.231 25.758 19.788 1.00 31.15 190 LEU B O 1
ATOM 3323 N N . LEU B 1 193 ? 2.501 24.617 18.919 1.00 29.01 191 LEU B N 1
ATOM 3324 C CA . LEU B 1 193 ? 2.027 25.731 18.087 1.00 25.90 191 LEU B CA 1
ATOM 3325 C C . LEU B 1 193 ? 1.411 26.817 18.969 1.00 26.39 191 LEU B C 1
ATO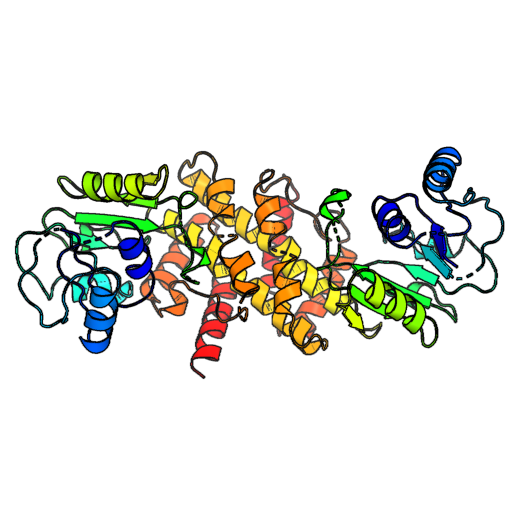M 3326 O O . LEU B 1 193 ? 1.844 27.980 18.934 1.00 27.51 191 LEU B O 1
ATOM 3331 N N . ILE B 1 194 ? 0.420 26.426 19.772 1.00 24.22 192 ILE B N 1
ATOM 3332 C CA . ILE B 1 194 ? -0.266 27.337 20.688 1.00 22.43 192 ILE B CA 1
ATOM 3333 C C . ILE B 1 194 ? 0.716 28.129 21.545 1.00 23.36 192 ILE B C 1
ATOM 3334 O O . ILE B 1 194 ? 0.516 29.311 21.778 1.00 23.44 192 ILE B O 1
ATOM 3339 N N . HIS B 1 195 ? 1.770 27.474 22.023 1.00 24.30 193 HIS B N 1
ATOM 3340 C CA . HIS B 1 195 ? 2.789 28.139 22.843 1.00 24.47 193 HIS B CA 1
ATOM 3341 C C . HIS B 1 195 ? 3.512 29.231 22.049 1.00 25.33 193 HIS B C 1
ATOM 3342 O O . HIS B 1 195 ? 3.628 30.379 22.503 1.00 26.35 193 HIS B O 1
ATOM 3349 N N . THR B 1 196 ? 4.005 28.866 20.869 1.00 24.85 194 THR B N 1
ATOM 3350 C CA . THR B 1 196 ? 4.719 29.806 20.022 1.00 26.26 194 THR B CA 1
ATOM 3351 C C . THR B 1 196 ? 3.960 31.129 19.872 1.00 27.09 194 THR B C 1
ATOM 3352 O O . THR B 1 196 ? 4.549 32.217 19.978 1.00 25.77 194 THR B O 1
ATOM 3356 N N . LEU B 1 197 ? 2.655 31.019 19.624 1.00 25.60 195 LEU B N 1
ATOM 3357 C CA . LEU B 1 197 ? 1.789 32.183 19.459 1.00 24.45 195 LEU B CA 1
ATOM 3358 C C . LEU B 1 197 ? 1.602 32.972 20.746 1.00 27.11 195 LEU B C 1
ATOM 3359 O O . LEU B 1 197 ? 1.813 34.184 20.781 1.00 23.15 195 LEU B O 1
ATOM 3372 N N . LYS B 1 199 ? 3.365 32.756 23.481 1.00 31.49 197 LYS B N 1
ATOM 3373 C CA . LYS B 1 199 ? 4.619 33.278 23.990 1.00 31.78 197 LYS B CA 1
ATOM 3374 C C . LYS B 1 199 ? 4.878 34.618 23.305 1.00 31.02 197 LYS B C 1
ATOM 3375 O O . LYS B 1 199 ? 5.236 35.610 23.949 1.00 31.18 197 LYS B O 1
ATOM 3381 N N . GLY B 1 200 ? 4.685 34.640 21.991 1.00 31.57 198 GLY B N 1
ATOM 3382 C CA . GLY B 1 200 ? 4.886 35.863 21.241 1.00 32.15 198 GLY B CA 1
ATOM 3383 C C . GLY B 1 200 ? 4.082 37.006 21.830 1.00 32.85 198 GLY B C 1
ATOM 3384 O O . GLY B 1 200 ? 4.645 38.048 22.168 1.00 34.04 198 GLY B O 1
ATOM 3385 N N . VAL B 1 201 ? 2.769 36.819 21.968 1.00 31.91 199 VAL B N 1
ATOM 3386 C CA . VAL B 1 201 ? 1.922 37.873 22.513 1.00 30.95 199 VAL B CA 1
ATOM 3387 C C . VAL B 1 201 ? 2.509 38.369 23.816 1.00 32.25 199 VAL B C 1
ATOM 3388 O O . VAL B 1 201 ? 2.658 39.572 24.014 1.00 32.98 199 VAL B O 1
ATOM 3392 N N . ALA B 1 202 ? 2.835 37.429 24.704 1.00 31.47 200 ALA B N 1
ATOM 3393 C CA . ALA B 1 202 ? 3.422 37.751 26.007 1.00 29.74 200 ALA B CA 1
ATOM 3394 C C . ALA B 1 202 ? 4.551 38.759 25.820 1.00 30.13 200 ALA B C 1
ATOM 3395 O O . ALA B 1 202 ? 4.466 39.901 26.285 1.00 28.61 200 ALA B O 1
ATOM 3397 N N . ASP B 1 203 ? 5.600 38.335 25.118 1.00 29.81 201 ASP B N 1
ATOM 3398 C CA . ASP B 1 203 ? 6.741 39.195 24.870 1.00 31.07 201 ASP B CA 1
ATOM 3399 C C . ASP B 1 203 ? 6.312 40.488 24.231 1.00 31.86 201 ASP B C 1
ATOM 3400 O O . ASP B 1 203 ? 6.732 41.560 24.652 1.00 34.23 201 ASP B O 1
ATOM 3405 N N . ASN B 1 204 ? 5.470 40.392 23.212 1.00 31.13 202 ASN B N 1
ATOM 3406 C CA . ASN B 1 204 ? 5.028 41.586 22.537 1.00 31.50 202 ASN B CA 1
ATOM 3407 C C . ASN B 1 204 ? 4.259 42.499 23.483 1.00 32.32 202 ASN B C 1
ATOM 3408 O O . ASN B 1 204 ? 4.260 43.710 23.316 1.00 32.87 202 ASN B O 1
ATOM 3413 N N . ILE B 1 205 ? 3.608 41.928 24.488 1.00 33.32 203 ILE B N 1
ATOM 3414 C CA . ILE B 1 205 ? 2.870 42.752 25.439 1.00 34.34 203 ILE B CA 1
ATOM 3415 C C . ILE B 1 205 ? 3.888 43.575 26.213 1.00 35.28 203 ILE B C 1
ATOM 3416 O O . ILE B 1 205 ? 3.559 44.634 26.744 1.00 37.09 203 ILE B O 1
ATOM 3421 N N . LYS B 1 206 ? 5.121 43.077 26.286 1.00 36.31 204 LYS B N 1
ATOM 3422 C CA . LYS B 1 206 ? 6.180 43.788 26.990 1.00 38.13 204 LYS B CA 1
ATOM 3423 C C . LYS B 1 206 ? 6.798 44.846 26.084 1.00 37.76 204 LYS B C 1
ATOM 3424 O O . LYS B 1 206 ? 6.579 46.046 26.284 1.00 39.09 204 LYS B O 1
ATOM 3430 N N . LYS B 1 207 ? 7.565 44.387 25.090 1.00 38.18 205 LYS B N 1
ATOM 3431 C CA . LYS B 1 207 ? 8.240 45.252 24.121 1.00 38.79 205 LYS B CA 1
ATOM 3432 C C . LYS B 1 207 ? 7.363 46.431 23.695 1.00 39.28 205 LYS B C 1
ATOM 3433 O O . LYS B 1 207 ? 7.849 47.544 23.514 1.00 38.29 205 LYS B O 1
ATOM 3443 N N . ARG B 1 209 ? 3.882 48.430 24.887 1.00 45.68 207 ARG B N 1
ATOM 3444 C CA . ARG B 1 209 ? 2.898 48.475 25.957 1.00 46.16 207 ARG B CA 1
ATOM 3445 C C . ARG B 1 209 ? 1.592 47.950 25.315 1.00 45.67 207 ARG B C 1
ATOM 3446 O O . ARG B 1 209 ? 1.477 47.941 24.095 1.00 46.81 207 ARG B O 1
ATOM 3454 N N . VAL B 1 210 ? 0.626 47.511 26.116 1.00 44.88 208 VAL B N 1
ATOM 3455 C CA . VAL B 1 210 ? -0.628 46.953 25.591 1.00 44.35 208 VAL B CA 1
ATOM 3456 C C . VAL B 1 210 ? -1.265 47.658 24.395 1.00 45.05 208 VAL B C 1
ATOM 3457 O O . VAL B 1 210 ? -1.586 47.020 23.386 1.00 45.05 208 VAL B O 1
ATOM 3461 N N . GLU B 1 211 ? -1.457 48.966 24.514 1.00 44.55 209 GLU B N 1
ATOM 3462 C CA . GLU B 1 211 ? -2.090 49.753 23.458 1.00 43.93 209 GLU B CA 1
ATOM 3463 C C . GLU B 1 211 ? -1.435 49.733 22.076 1.00 42.70 209 GLU B C 1
ATOM 3464 O O . GLU B 1 211 ? -2.083 50.062 21.080 1.00 42.61 209 GLU B O 1
ATOM 3470 N N . CYS B 1 212 ? -0.162 49.355 22.011 1.00 40.54 210 CYS B N 1
ATOM 3471 C CA . CYS B 1 212 ? 0.565 49.321 20.744 1.00 38.00 210 CYS B CA 1
ATOM 3472 C C . CYS B 1 212 ? 0.904 47.879 20.331 1.00 35.60 210 CYS B C 1
ATOM 3473 O O . CYS B 1 212 ? 1.384 47.629 19.233 1.00 33.57 210 CYS B O 1
ATOM 3476 N N . SER B 1 213 ? 0.615 46.940 21.223 1.00 33.78 211 SER B N 1
ATOM 3477 C CA . SER B 1 213 ? 0.893 45.523 21.031 1.00 31.81 211 SER B CA 1
ATOM 3478 C C . SER B 1 213 ? -0.103 44.732 20.158 1.00 30.38 211 SER B C 1
ATOM 3479 O O . SER B 1 213 ? 0.191 43.619 19.723 1.00 28.39 211 SER B O 1
ATOM 3482 N N . LEU B 1 214 ? -1.268 45.307 19.887 1.00 29.95 212 LEU B N 1
ATOM 3483 C CA . LEU B 1 214 ? -2.313 44.619 19.115 1.00 28.98 212 LEU B CA 1
ATOM 3484 C C . LEU B 1 214 ? -2.165 44.502 17.594 1.00 28.26 212 LEU B C 1
ATOM 3485 O O . LEU B 1 214 ? -1.664 45.412 16.927 1.00 28.32 212 LEU B O 1
ATOM 3490 N N . THR B 1 215 ? -2.617 43.365 17.067 1.00 27.72 213 THR B N 1
ATOM 3491 C CA . THR B 1 215 ? -2.610 43.063 15.631 1.00 27.63 213 THR B CA 1
ATOM 3492 C C . THR B 1 215 ? -3.775 42.092 15.415 1.00 28.07 213 THR B C 1
ATOM 3493 O O . THR B 1 215 ? -4.521 41.792 16.353 1.00 29.83 213 THR B O 1
ATOM 3497 N N . GLY B 1 216 ? -3.935 41.596 14.193 1.00 28.28 214 GLY B N 1
ATOM 3498 C CA . GLY B 1 216 ? -5.031 40.676 13.911 1.00 26.38 214 GLY B CA 1
ATOM 3499 C C . GLY B 1 216 ? -6.210 41.310 13.175 1.00 24.55 214 GLY B C 1
ATOM 3500 O O . GLY B 1 216 ? -6.182 42.496 12.834 1.00 24.50 214 GLY B O 1
ATOM 3501 N N . PRO B 1 217 ? -7.284 40.546 12.942 1.00 21.76 215 PRO B N 1
ATOM 3502 C CA . PRO B 1 217 ? -8.477 41.036 12.239 1.00 22.41 215 PRO B CA 1
ATOM 3503 C C . PRO B 1 217 ? -9.031 42.361 12.741 1.00 23.32 215 PRO B C 1
ATOM 3504 O O . PRO B 1 217 ? -9.013 43.341 12.015 1.00 24.53 215 PRO B O 1
ATOM 3508 N N . VAL B 1 218 ? -9.531 42.396 13.971 1.00 25.70 216 VAL B N 1
ATOM 3509 C CA . VAL B 1 218 ? -10.086 43.635 14.521 1.00 28.95 216 VAL B CA 1
ATOM 3510 C C . VAL B 1 218 ? -9.119 44.804 14.381 1.00 29.61 216 VAL B C 1
ATOM 3511 O O . VAL B 1 218 ? -9.507 45.858 13.883 1.00 32.17 216 VAL B O 1
ATOM 3515 N N . LYS B 1 219 ? -7.872 44.628 14.815 1.00 28.76 217 LYS B N 1
ATOM 3516 C CA . LYS B 1 219 ? -6.878 45.693 14.720 1.00 28.19 217 LYS B CA 1
ATOM 3517 C C . LYS B 1 219 ? -6.945 46.520 13.420 1.00 27.54 217 LYS B C 1
ATOM 3518 O O . LYS B 1 219 ? -6.923 47.756 13.445 1.00 25.93 217 LYS B O 1
ATOM 3524 N N . ARG B 1 220 ? -7.043 45.823 12.292 1.00 26.46 218 ARG B N 1
ATOM 3525 C CA . ARG B 1 220 ? -7.041 46.454 10.980 1.00 24.77 218 ARG B CA 1
ATOM 3526 C C . ARG B 1 220 ? -8.365 46.650 10.244 1.00 26.55 218 ARG B C 1
ATOM 3527 O O . ARG B 1 220 ? -8.365 47.049 9.083 1.00 28.39 218 ARG B O 1
ATOM 3535 N N . GLY B 1 221 ? -9.490 46.417 10.908 1.00 27.97 219 GLY B N 1
ATOM 3536 C CA . GLY B 1 221 ? -10.777 46.547 10.237 1.00 28.07 219 GLY B CA 1
ATOM 3537 C C . GLY B 1 221 ? -11.155 45.110 9.948 1.00 28.64 219 GLY B C 1
ATOM 3538 O O . GLY B 1 221 ? -11.484 44.363 10.861 1.00 29.75 219 GLY B O 1
ATOM 3539 N N . ASP B 1 222 ? -11.087 44.692 8.696 1.00 29.27 220 ASP B N 1
ATOM 3540 C CA . ASP B 1 222 ? -11.399 43.303 8.392 1.00 30.45 220 ASP B CA 1
ATOM 3541 C C . ASP B 1 222 ? -12.558 42.813 9.245 1.00 29.01 220 ASP B C 1
ATOM 3542 O O . ASP B 1 222 ? -12.477 41.776 9.891 1.00 28.96 220 ASP B O 1
ATOM 3547 N N . TRP B 1 223 ? -13.636 43.570 9.249 1.00 29.20 221 TRP B N 1
ATOM 3548 C CA . TRP B 1 223 ? -14.772 43.193 10.047 1.00 31.21 221 TRP B CA 1
ATOM 3549 C C . TRP B 1 223 ? -15.478 42.005 9.420 1.00 29.70 221 TRP B C 1
ATOM 3550 O O . TRP B 1 223 ? -16.309 41.360 10.063 1.00 31.05 221 TRP B O 1
ATOM 3561 N N . GLN B 1 224 ? -15.162 41.709 8.164 1.00 26.79 222 GLN B N 1
ATOM 3562 C CA . GLN B 1 224 ? -15.829 40.588 7.525 1.00 23.86 222 GLN B CA 1
ATOM 3563 C C . GLN B 1 224 ? -15.178 39.332 8.012 1.00 23.29 222 GLN B C 1
ATOM 3564 O O . GLN B 1 224 ? -15.756 38.252 7.930 1.00 23.86 222 GLN B O 1
ATOM 3570 N N . VAL B 1 225 ? -13.957 39.486 8.513 1.00 22.84 223 VAL B N 1
ATOM 3571 C CA . VAL B 1 225 ? -13.210 38.363 9.067 1.00 22.98 223 VAL B CA 1
ATOM 3572 C C . VAL B 1 225 ? -13.714 38.154 10.506 1.00 21.31 223 VAL B C 1
ATOM 3573 O O . VAL B 1 225 ? -13.937 37.022 10.928 1.00 20.92 223 VAL B O 1
ATOM 3577 N N . VAL B 1 226 ? -13.929 39.239 11.246 1.00 20.15 224 VAL B N 1
ATOM 3578 C CA . VAL B 1 226 ? -14.416 39.091 12.603 1.00 21.45 224 VAL B CA 1
ATOM 3579 C C . VAL B 1 226 ? -15.805 38.475 12.605 1.00 23.29 224 VAL B C 1
ATOM 3580 O O . VAL B 1 226 ? -16.099 37.589 13.408 1.00 24.89 224 VAL B O 1
ATOM 3584 N N . GLU B 1 227 ? -16.657 38.933 11.698 1.00 24.93 225 GLU B N 1
ATOM 3585 C CA . GLU B 1 227 ? -18.020 38.423 11.603 1.00 26.95 225 GLU B CA 1
ATOM 3586 C C . GLU B 1 227 ? -18.073 36.969 11.124 1.00 26.68 225 GLU B C 1
ATOM 3587 O O . GLU B 1 227 ? -18.783 36.144 11.700 1.00 26.12 225 GLU B O 1
ATOM 3593 N N . GLU B 1 228 ? -17.329 36.640 10.075 1.00 26.77 226 GLU B N 1
ATOM 3594 C CA . GLU B 1 228 ? -17.354 35.269 9.594 1.00 27.67 226 GLU B CA 1
ATOM 3595 C C . GLU B 1 228 ? -16.802 34.316 10.651 1.00 30.11 226 GLU B C 1
ATOM 3596 O O . GLU B 1 228 ? -17.251 33.175 10.758 1.00 31.84 226 GLU B O 1
ATOM 3602 N N . GLU B 1 229 ? -15.848 34.788 11.450 1.00 30.93 227 GLU B N 1
ATOM 3603 C CA . GLU B 1 229 ? -15.271 33.954 12.502 1.00 31.78 227 GLU B CA 1
ATOM 3604 C C . GLU B 1 229 ? -16.194 33.884 13.727 1.00 33.11 227 GLU B C 1
ATOM 3605 O O . GLU B 1 229 ? -15.994 33.053 14.627 1.00 33.41 227 GLU B O 1
ATOM 3611 N N . ARG B 1 230 ? -17.203 34.748 13.774 1.00 31.28 228 ARG B N 1
ATOM 3612 C CA . ARG B 1 230 ? -18.118 34.677 14.891 1.00 30.70 228 ARG B CA 1
ATOM 3613 C C . ARG B 1 230 ? -19.009 33.470 14.641 1.00 29.87 228 ARG B C 1
ATOM 3614 O O . ARG B 1 230 ? -19.375 32.753 15.575 1.00 30.77 228 ARG B O 1
ATOM 3622 N N . ARG B 1 231 ? -19.350 33.245 13.374 1.00 28.96 229 ARG B N 1
ATOM 3623 C CA . ARG B 1 231 ? -20.199 32.112 12.994 1.00 28.37 229 ARG B CA 1
ATOM 3624 C C . ARG B 1 231 ? -19.408 30.816 13.151 1.00 27.74 229 ARG B C 1
ATOM 3625 O O . ARG B 1 231 ? -19.957 29.770 13.509 1.00 26.54 229 ARG B O 1
ATOM 3627 N N . GLU B 1 232 ? -18.105 30.913 12.890 1.00 28.57 230 GLU B N 1
ATOM 3628 C CA . GLU B 1 232 ? -17.185 29.784 12.967 1.00 28.30 230 GLU B CA 1
ATOM 3629 C C . GLU B 1 232 ? -16.931 29.479 14.431 1.00 27.60 230 GLU B C 1
ATOM 3630 O O . GLU B 1 232 ? -16.657 28.341 14.801 1.00 27.62 230 GLU B O 1
ATOM 3636 N N . TYR B 1 233 ? -17.024 30.511 15.265 1.00 28.13 231 TYR B N 1
ATOM 3637 C CA . TYR B 1 233 ? -16.844 30.342 16.702 1.00 28.82 231 TYR B CA 1
ATOM 3638 C C . TYR B 1 233 ? -18.090 29.613 17.203 1.00 28.98 231 TYR B C 1
ATOM 3639 O O . TYR B 1 233 ? -18.001 28.587 17.889 1.00 29.36 231 TYR B O 1
ATOM 3648 N N . GLU B 1 234 ? -19.254 30.146 16.833 1.00 29.33 232 GLU B N 1
ATOM 3649 C CA . GLU B 1 234 ? -20.523 29.560 17.247 1.00 30.60 232 GLU B CA 1
ATOM 3650 C C . GLU B 1 234 ? -20.656 28.122 16.813 1.00 29.72 232 GLU B C 1
ATOM 3651 O O . GLU B 1 234 ? -21.082 27.281 17.593 1.00 30.19 232 GLU B O 1
ATOM 3657 N N . LYS B 1 235 ? -20.303 27.843 15.564 1.00 29.55 233 LYS B N 1
ATOM 3658 C CA . LYS B 1 235 ? -20.384 26.479 15.049 1.00 29.85 233 LYS B CA 1
ATOM 3659 C C . LYS B 1 235 ? -19.533 25.497 15.849 1.00 27.79 233 LYS B C 1
ATOM 3660 O O . LYS B 1 235 ? -19.973 24.387 16.135 1.00 27.67 233 LYS B O 1
ATOM 3666 N N . ILE B 1 236 ? -18.322 25.896 16.214 1.00 26.18 234 ILE B N 1
ATOM 3667 C CA . ILE B 1 236 ? -17.462 24.996 16.957 1.00 26.96 234 ILE B CA 1
ATOM 3668 C C . ILE B 1 236 ? -17.850 24.848 18.419 1.00 27.52 234 ILE B C 1
ATOM 3669 O O . ILE B 1 236 ? -17.751 23.756 18.983 1.00 26.85 234 ILE B O 1
ATOM 3674 N N . PHE B 1 237 ? -18.290 25.936 19.040 1.00 28.37 235 PHE B N 1
ATOM 3675 C CA . PHE B 1 237 ? -18.695 25.871 20.440 1.00 28.22 235 PHE B CA 1
ATOM 3676 C C . PHE B 1 237 ? -20.201 25.980 20.435 1.00 28.98 235 PHE B C 1
ATOM 3677 O O . PHE B 1 237 ? -20.824 25.590 19.457 1.00 30.93 235 PHE B O 1
ATOM 3685 N N . GLY B 1 238 ? -20.819 26.486 21.487 1.00 28.55 236 GLY B N 1
ATOM 3686 C CA . GLY B 1 238 ? -22.267 26.546 21.427 1.00 27.55 236 GLY B CA 1
ATOM 3687 C C . GLY B 1 238 ? -22.858 27.930 21.384 1.00 27.05 236 GLY B C 1
ATOM 3688 O O . GLY B 1 238 ? -24.076 28.074 21.341 1.00 27.40 236 GLY B O 1
ATOM 3689 N N . ASN B 1 239 ? -21.998 28.946 21.394 1.00 26.41 237 ASN B N 1
ATOM 3690 C CA . ASN B 1 239 ? -22.443 30.341 21.399 1.00 23.01 237 ASN B CA 1
ATOM 3691 C C . ASN B 1 239 ? -21.289 31.262 21.045 1.00 21.95 237 ASN B C 1
ATOM 3692 O O . ASN B 1 239 ? -20.196 30.803 20.709 1.00 22.74 237 ASN B O 1
ATOM 3697 N N . THR B 1 240 ? -21.535 32.564 21.152 1.00 20.49 238 THR B N 1
ATOM 3698 C CA . THR B 1 240 ? -20.523 33.566 20.839 1.00 19.81 238 THR B CA 1
ATOM 3699 C C . THR B 1 240 ? -20.247 34.576 21.965 1.00 18.76 238 THR B C 1
ATOM 3700 O O . THR B 1 240 ? -19.646 35.621 21.732 1.00 18.71 238 THR B O 1
ATOM 3704 N N . VAL B 1 241 ? -20.659 34.260 23.186 1.00 18.57 239 VAL B N 1
ATOM 3705 C CA . VAL B 1 241 ? -20.463 35.186 24.296 1.00 18.40 239 VAL B CA 1
ATOM 3706 C C . VAL B 1 241 ? -19.016 35.632 24.547 1.00 17.19 239 VAL B C 1
ATOM 3707 O O . VAL B 1 241 ? -18.710 36.831 24.487 1.00 16.89 239 VAL B O 1
ATOM 3711 N N . LEU B 1 242 ? -18.123 34.689 24.834 1.00 16.99 240 LEU B N 1
ATOM 3712 C CA . LEU B 1 242 ? -16.733 35.060 25.094 1.00 18.19 240 LEU B CA 1
ATOM 3713 C C . LEU B 1 242 ? -16.112 35.801 23.906 1.00 18.48 240 LEU B C 1
ATOM 3714 O O . LEU B 1 242 ? -15.463 36.835 24.062 1.00 17.94 240 LEU B O 1
ATOM 3719 N N . TYR B 1 243 ? -16.320 35.249 22.719 1.00 19.06 241 TYR B N 1
ATOM 3720 C CA . TYR B 1 243 ? -15.836 35.829 21.481 1.00 18.76 241 TYR B CA 1
ATOM 3721 C C . TYR B 1 243 ? -16.282 37.288 21.387 1.00 19.85 241 TYR B C 1
ATOM 3722 O O . TYR B 1 243 ? -15.466 38.186 21.193 1.00 20.54 241 TYR B O 1
ATOM 3731 N N . ASP B 1 244 ? -17.577 37.536 21.521 1.00 19.56 242 ASP B N 1
ATOM 3732 C CA . ASP B 1 244 ? -18.057 38.907 21.416 1.00 21.52 242 ASP B CA 1
ATOM 3733 C C . ASP B 1 244 ? -17.474 39.784 22.502 1.00 23.00 242 ASP B C 1
ATOM 3734 O O . ASP B 1 244 ? -17.323 41.000 22.329 1.00 24.92 242 ASP B O 1
ATOM 3739 N N . GLU B 1 245 ? -17.142 39.161 23.625 1.00 22.96 243 GLU B N 1
ATOM 3740 C CA . GLU B 1 245 ? -16.576 39.902 24.737 1.00 21.32 243 GLU B CA 1
ATOM 3741 C C . GLU B 1 245 ? -15.148 40.328 24.437 1.00 19.03 243 GLU B C 1
ATOM 3742 O O . GLU B 1 245 ? -14.795 41.489 24.620 1.00 19.28 243 GLU B O 1
ATOM 3748 N N . ILE B 1 246 ? -14.330 39.395 23.973 1.00 17.93 244 ILE B N 1
ATOM 3749 C CA . ILE B 1 246 ? -12.952 39.709 23.660 1.00 19.71 244 ILE B CA 1
ATOM 3750 C C . ILE B 1 246 ? -12.835 40.719 22.522 1.00 20.86 244 ILE B C 1
ATOM 3751 O O . ILE B 1 246 ? -11.895 41.513 22.494 1.00 23.39 244 ILE B O 1
ATOM 3756 N N . VAL B 1 247 ? -13.772 40.699 21.576 1.00 21.21 245 VAL B N 1
ATOM 3757 C CA . VAL B 1 247 ? -13.698 41.647 20.467 1.00 20.59 245 VAL B CA 1
ATOM 3758 C C . VAL B 1 247 ? -14.012 43.034 21.008 1.00 20.57 245 VAL B C 1
ATOM 3759 O O . VAL B 1 247 ? -13.308 43.991 20.707 1.00 18.68 245 VAL B O 1
ATOM 3763 N N . LYS B 1 248 ? -15.062 43.136 21.817 1.00 20.79 246 LYS B N 1
ATOM 3764 C CA . LYS B 1 248 ? -15.404 44.414 22.412 1.00 22.25 246 LYS B CA 1
ATOM 3765 C C . LYS B 1 248 ? -14.206 44.921 23.204 1.00 22.81 246 LYS B C 1
ATOM 3766 O O . LYS B 1 248 ? -13.988 46.135 23.320 1.00 21.49 246 LYS B O 1
ATOM 3772 N N . LEU B 1 249 ? -13.437 43.991 23.766 1.00 22.84 247 LEU B N 1
ATOM 3773 C CA . LEU B 1 249 ? -12.267 44.387 24.524 1.00 23.21 247 LEU B CA 1
ATOM 3774 C C . LEU B 1 249 ? -11.191 44.839 23.546 1.00 24.29 247 LEU B C 1
ATOM 3775 O O . LEU B 1 249 ? -10.706 45.972 23.627 1.00 26.52 247 LEU B O 1
ATOM 3780 N N . LEU B 1 250 ? -10.847 43.972 22.597 1.00 24.56 248 LEU B N 1
ATOM 3781 C CA . LEU B 1 250 ? -9.818 44.293 21.605 1.00 22.11 248 LEU B CA 1
ATOM 3782 C C . LEU B 1 250 ? -9.964 45.668 20.963 1.00 21.71 248 LEU B C 1
ATOM 3783 O O . LEU B 1 250 ? -8.967 46.347 20.750 1.00 20.35 248 LEU B O 1
ATOM 3788 N N . ARG B 1 251 ? -11.191 46.077 20.646 1.00 21.71 249 ARG B N 1
ATOM 3789 C CA . ARG B 1 251 ? -11.403 47.392 20.059 1.00 21.65 249 ARG B CA 1
ATOM 3790 C C . ARG B 1 251 ? -10.968 48.420 21.090 1.00 24.24 249 ARG B C 1
ATOM 3791 O O . ARG B 1 251 ? -10.275 49.376 20.766 1.00 25.29 249 ARG B O 1
ATOM 3799 N N . GLU B 1 252 ? -11.377 48.231 22.338 1.00 27.72 250 GLU B N 1
ATOM 3800 C CA . GLU B 1 252 ? -10.983 49.170 23.372 1.00 31.29 250 GLU B CA 1
ATOM 3801 C C . GLU B 1 252 ? -9.466 49.281 23.301 1.00 31.71 250 GLU B C 1
ATOM 3802 O O . GLU B 1 252 ? -8.904 50.371 23.383 1.00 32.71 250 GLU B O 1
ATOM 3808 N N . VAL B 1 253 ? -8.794 48.153 23.123 1.00 33.97 251 VAL B N 1
ATOM 3809 C CA . VAL B 1 253 ? -7.345 48.191 23.008 1.00 35.51 251 VAL B CA 1
ATOM 3810 C C . VAL B 1 253 ? -7.014 48.908 21.705 1.00 36.78 251 VAL B C 1
ATOM 3811 O O . VAL B 1 253 ? -6.427 49.988 21.714 1.00 35.56 251 VAL B O 1
ATOM 3815 N N . ALA B 1 254 ? -7.420 48.293 20.596 1.00 39.93 252 ALA B N 1
ATOM 3816 C CA . ALA B 1 254 ? -7.180 48.816 19.252 1.00 44.56 252 ALA B CA 1
ATOM 3817 C C . ALA B 1 254 ? -7.377 50.323 19.104 1.00 47.88 252 ALA B C 1
ATOM 3818 O O . ALA B 1 254 ? -6.616 50.980 18.392 1.00 49.09 252 ALA B O 1
ATOM 3820 N N . GLU B 1 255 ? -8.400 50.865 19.764 1.00 50.45 253 GLU B N 1
ATOM 3821 C CA . GLU B 1 255 ? -8.691 52.295 19.699 1.00 51.85 253 GLU B CA 1
ATOM 3822 C C . GLU B 1 255 ? -7.924 53.086 20.766 1.00 52.94 253 GLU B C 1
ATOM 3823 O O . GLU B 1 255 ? -8.523 53.857 21.527 1.00 52.53 253 GLU B O 1
ATOM 3829 N N . SER B 1 256 ? -6.606 52.883 20.817 1.00 53.56 254 SER B N 1
ATOM 3830 C CA . SER B 1 256 ? -5.730 53.572 21.769 1.00 55.58 254 SER B CA 1
ATOM 3831 C C . SER B 1 256 ? -4.446 54.027 21.082 1.00 56.71 254 SER B C 1
ATOM 3832 O O . SER B 1 256 ? -4.257 55.255 20.926 1.00 57.52 254 SER B O 1
#

Secondary structure (DSSP, 8-state):
--EEES--HHHHHHHHTT----EE-SSHHHHHHHHHHT-----SS------EEE-S-TTTHHHHHTTT--SS--EEE--SSS-GGGG-SSSEEEEEE-S---TTTT--TT--EEE---TTTHHHHHHHHHHH-S-EEE--GGGHHHHHHHHHHHHTTHHHHHHHHHHHHHTTT-S-HHHHHHH--HHHHHTT--GGGG--SHHHHT-HHHHHHHHHHHHHHHS--HHHHHHHHHHHHHHHHHH-/--EE---STTHHHHHHH-----B--SSHHHHHHHIIIII----TT------EE--S-HHHHHHHHTTT--SS--EEE--SSS-STTT-SSSEEEEEE-S---TTTT--TT--EEEE--TTHHHHHHHHHHHHSS-EEE---HHHHHHHHHHHHTHHHHHHHHHHHHHHHTT-S--HHHHHH--HHHHHHH--HHHH--SHHHH--HHHHHHHHHHHHHHSS-SHHHHHHHHHHHHHH--

InterPro domains:
  IPR008927 6-phosphogluconate dehydrogenase-like, C-terminal domain superfamily [SSF48179] (155-254)
  IPR018931 Domain of unknown function DUF2520 [PF10728] (122-231)
  IPR036291 NAD(P)-binding domain superfamily [SSF51735] (4-153)
  IPR037108 TM1727-like, C-terminal domain superfamily [G3DSA:1.10.1040.20] (154-254)

CATH classification: 3.40.50.720 (+1 more: 1.10.1040.20)

Solvent-accessible surface area: 21401 Å² total

Foldseek 3Di:
DEEEEDLDLVVLQLQVQPQYEYYEYCDQVSRVVSCVVRNYGYYLPDDADAQYEYEDPPVCSQVSLVSNDHDHYAYEYADLAAFQCSNVDQHTKYKHWLDDPVSCVPCAQPTEIEIETHPNNRVVNQVSNCRSYNHYDYDYNVCSNVRSVVSCCVPVVCVVVLVLQVQVCVVVPHDDVVVVSVVCVVLVVVVVVPNLVSDDDPLLVVVVVCLVVVQVVSCVPPVHNVVSVVVSVVNVVSNVVVVD/DEAEADQDPPVLLLLVQPLYEAYEDCDVVSRVVSCVVRNYGYYLPDDADAAYEHEDDPVCLLVSLVPSPGDHHAYEYAQLQDAQCSVVDPHGKYWHWLDDPVSVVVQAQVTAIEIDTDDNHRVVSQVSRVSGYPYYHYDVCSRVVVVVSCVPHPCVVVVLVLVVQVVCVVPPPDCVVVSCVVCVLVVLVPCPQLVSDDDCLLVPVVVVLVVVQVVSCVSPPHRVVSVVVSVVVVVSSVD

B-factor: mean 38.14, std 12.68, range [1.39, 80.8]

Radius of gyration: 26.61 Å; Cα contacts (8 Å, |Δi|>4): 925; chains: 2; bounding box: 43×43×88 Å

Organism: Thermotoga maritima (strain ATCC 43589 / DSM 3109 / JCM 10099 / NBRC 100826 / MSB8) (NCBI:txid243274)